Protein AF-A0A2H0LL49-F1 (afdb_monomer_lite)

Structure (mmCIF, N/CA/C/O backbone):
data_AF-A0A2H0LL49-F1
#
_entry.id   AF-A0A2H0LL49-F1
#
loop_
_atom_site.group_PDB
_atom_site.id
_atom_site.type_symbol
_atom_site.label_atom_id
_atom_site.label_alt_id
_atom_site.label_comp_id
_atom_site.label_asym_id
_atom_site.label_entity_id
_atom_site.label_seq_id
_atom_site.pdbx_PDB_ins_code
_atom_site.Cartn_x
_atom_site.Cartn_y
_atom_site.Cartn_z
_atom_site.occupancy
_atom_site.B_iso_or_equiv
_atom_site.auth_seq_id
_atom_site.auth_comp_id
_atom_site.auth_asym_id
_atom_site.auth_atom_id
_atom_site.pdbx_PDB_model_num
ATOM 1 N N . MET A 1 1 ? 29.652 -22.624 34.006 1.00 40.53 1 MET A N 1
ATOM 2 C CA . MET A 1 1 ? 29.040 -21.572 34.849 1.00 40.53 1 MET A CA 1
ATOM 3 C C . MET A 1 1 ? 27.527 -21.748 34.852 1.00 40.53 1 MET A C 1
ATOM 5 O O . MET A 1 1 ? 26.867 -21.403 33.886 1.00 40.53 1 MET A O 1
ATOM 9 N N . LYS A 1 2 ? 26.992 -22.384 35.900 1.00 31.08 2 LYS A N 1
ATOM 10 C CA . LYS A 1 2 ? 25.552 -22.536 36.159 1.00 31.08 2 LYS A CA 1
ATOM 11 C C . LYS A 1 2 ? 25.132 -21.433 37.134 1.00 31.08 2 LYS A C 1
ATOM 13 O O . LYS A 1 2 ? 25.689 -21.419 38.227 1.00 31.08 2 LYS A O 1
ATOM 18 N N . ARG A 1 3 ? 24.168 -20.579 36.762 1.00 26.39 3 ARG A N 1
ATOM 19 C CA . ARG A 1 3 ? 23.143 -19.926 37.620 1.00 26.39 3 ARG A CA 1
ATOM 20 C C . ARG A 1 3 ? 22.572 -18.683 36.922 1.00 26.39 3 ARG A C 1
ATOM 22 O O . ARG A 1 3 ? 23.227 -17.656 36.910 1.00 26.39 3 ARG A O 1
ATOM 29 N N . MET A 1 4 ? 21.352 -18.796 36.395 1.00 26.86 4 MET A N 1
ATOM 30 C CA . MET A 1 4 ? 20.212 -17.880 36.612 1.00 26.86 4 MET A CA 1
ATOM 31 C C . MET A 1 4 ? 19.121 -18.165 35.572 1.00 26.86 4 MET A C 1
ATOM 33 O O . MET A 1 4 ? 18.961 -17.459 34.589 1.00 26.86 4 MET A O 1
ATOM 37 N N . VAL A 1 5 ? 18.347 -19.223 35.815 1.00 33.06 5 VAL A N 1
ATOM 38 C CA . VAL A 1 5 ? 17.001 -19.392 35.254 1.00 33.06 5 VAL A CA 1
ATOM 39 C C . VAL A 1 5 ? 16.136 -19.897 36.403 1.00 33.06 5 VAL A C 1
ATOM 41 O O . VAL A 1 5 ? 16.272 -21.053 36.796 1.00 33.06 5 VAL A O 1
ATOM 44 N N . ARG A 1 6 ? 15.344 -18.999 37.005 1.00 27.27 6 ARG A N 1
ATOM 45 C CA . ARG A 1 6 ? 14.116 -19.249 37.794 1.00 27.27 6 ARG A CA 1
ATOM 46 C C . ARG A 1 6 ? 13.723 -17.976 38.552 1.00 27.27 6 ARG A C 1
ATOM 48 O O . ARG A 1 6 ? 14.385 -17.645 39.528 1.00 27.27 6 ARG A O 1
ATOM 55 N N . ALA A 1 7 ? 12.646 -17.318 38.109 1.00 25.30 7 ALA A N 1
ATOM 56 C CA . ALA A 1 7 ? 11.565 -16.761 38.944 1.00 25.30 7 ALA A CA 1
ATOM 57 C C . ALA A 1 7 ? 10.720 -15.730 38.162 1.00 25.30 7 ALA A C 1
ATOM 59 O O . ALA A 1 7 ? 10.854 -14.534 38.379 1.00 25.30 7 ALA A O 1
ATOM 60 N N . TYR A 1 8 ? 9.805 -16.190 37.304 1.00 26.44 8 TYR A N 1
ATOM 61 C CA . TYR A 1 8 ? 8.624 -15.411 36.897 1.00 26.44 8 TYR A CA 1
ATOM 62 C C . TYR A 1 8 ? 7.392 -16.320 36.921 1.00 26.44 8 TYR A C 1
ATOM 64 O O . TYR A 1 8 ? 6.763 -16.609 35.915 1.00 26.44 8 TYR A O 1
ATOM 72 N N . CYS A 1 9 ? 7.087 -16.841 38.105 1.00 27.08 9 CYS A N 1
ATOM 73 C CA . CYS A 1 9 ? 5.782 -17.409 38.410 1.00 27.08 9 CYS A CA 1
ATOM 74 C C . CYS A 1 9 ? 5.515 -17.123 39.893 1.00 27.08 9 CYS A C 1
ATOM 76 O O . CYS A 1 9 ? 6.353 -17.437 40.737 1.00 27.08 9 CYS A O 1
ATOM 78 N N . CYS A 1 10 ? 4.384 -16.479 40.185 1.00 28.52 10 CYS A N 1
ATOM 79 C CA . CYS A 1 10 ? 3.925 -16.046 41.511 1.00 28.52 10 CYS A CA 1
ATOM 80 C C . CYS A 1 10 ? 4.760 -14.962 42.226 1.00 28.52 10 CYS A C 1
ATOM 82 O O . CYS A 1 10 ? 5.532 -15.243 43.142 1.00 28.52 10 CYS A O 1
ATOM 84 N N . ARG A 1 11 ? 4.457 -13.686 41.947 1.00 25.48 11 ARG A N 1
ATOM 85 C CA . ARG A 1 11 ? 4.391 -12.667 43.008 1.00 25.48 11 ARG A CA 1
ATOM 86 C C . ARG A 1 11 ? 3.057 -11.940 42.937 1.00 25.48 11 ARG A C 1
ATOM 88 O O . ARG A 1 11 ? 2.583 -11.576 41.868 1.00 25.48 11 ARG A O 1
ATOM 95 N N . ARG A 1 12 ? 2.452 -11.839 44.116 1.00 26.86 12 ARG A N 1
ATOM 96 C CA . ARG A 1 12 ? 1.158 -11.234 44.407 1.00 26.86 12 ARG A CA 1
ATOM 97 C C . ARG A 1 12 ? 1.093 -9.813 43.855 1.00 26.86 12 ARG A C 1
ATOM 99 O O . ARG A 1 12 ? 2.053 -9.058 43.972 1.00 26.86 12 ARG A O 1
ATOM 106 N N . ALA A 1 13 ? -0.073 -9.483 43.315 1.00 32.91 13 ALA A N 1
ATOM 107 C CA . ALA A 1 13 ? -0.523 -8.119 43.137 1.00 32.91 13 ALA A CA 1
ATOM 108 C C . ALA A 1 13 ? -0.365 -7.349 44.457 1.00 32.91 13 ALA A C 1
ATOM 110 O O . ALA A 1 13 ? -0.926 -7.771 45.466 1.00 32.91 13 ALA A O 1
ATOM 111 N N . ASN A 1 14 ? 0.418 -6.271 44.438 1.00 28.19 14 ASN A N 1
ATOM 112 C CA . ASN A 1 14 ? 0.102 -5.042 45.154 1.00 28.19 14 ASN A CA 1
ATOM 113 C C . ASN A 1 14 ? 0.959 -3.874 44.640 1.00 28.19 14 ASN A C 1
ATOM 115 O O . ASN A 1 14 ? 2.177 -3.981 44.520 1.00 28.19 14 ASN A O 1
ATOM 119 N N . ASP A 1 15 ? 0.241 -2.783 44.375 1.00 32.50 15 ASP A N 1
ATOM 120 C CA . ASP A 1 15 ? 0.635 -1.378 44.503 1.00 32.50 15 ASP A CA 1
ATOM 121 C C . ASP A 1 15 ? 1.614 -0.773 43.480 1.00 32.50 15 ASP A C 1
ATOM 123 O O . ASP A 1 15 ? 2.789 -0.540 43.746 1.00 32.50 15 ASP A O 1
ATOM 127 N N . ALA A 1 16 ? 1.050 -0.387 42.326 1.00 30.92 16 ALA A N 1
ATOM 128 C CA . ALA A 1 16 ? 1.500 0.782 41.564 1.00 30.92 16 ALA A CA 1
ATOM 129 C C . ALA A 1 16 ? 0.664 2.015 41.992 1.00 30.92 16 ALA A C 1
ATOM 131 O O . ALA A 1 16 ? -0.553 1.877 42.176 1.00 30.92 16 ALA A O 1
ATOM 132 N N . PRO A 1 17 ? 1.266 3.205 42.173 1.00 33.31 17 PRO A N 1
ATOM 133 C CA . PRO A 1 17 ? 0.594 4.356 42.767 1.00 33.31 17 PRO A CA 1
ATOM 134 C C . PRO A 1 17 ? -0.327 5.041 41.745 1.00 33.31 17 PRO A C 1
ATOM 136 O O . PRO A 1 17 ? 0.113 5.404 40.660 1.00 33.31 17 PRO A O 1
ATOM 139 N N . GLY A 1 18 ? -1.604 5.232 42.106 1.00 31.66 18 GLY A N 1
ATOM 140 C CA . GLY A 1 18 ? -2.542 6.079 41.351 1.00 31.66 18 GLY A CA 1
ATOM 141 C C . GLY A 1 18 ? -3.754 5.391 40.711 1.00 31.66 18 GLY A C 1
ATOM 142 O O . GLY A 1 18 ? -4.192 5.817 39.648 1.00 31.66 18 GLY A O 1
ATOM 143 N N . ARG A 1 19 ? -4.343 4.349 41.317 1.00 34.62 19 ARG A N 1
ATOM 144 C CA . ARG A 1 19 ? -5.711 3.936 40.944 1.00 34.62 19 ARG A CA 1
ATOM 145 C C . ARG A 1 19 ? -6.724 4.771 41.722 1.00 34.62 19 ARG A C 1
ATOM 147 O O . ARG A 1 19 ? -7.085 4.411 42.840 1.00 34.62 19 ARG A O 1
ATOM 154 N N . GLU A 1 20 ? -7.205 5.861 41.127 1.00 37.84 20 GLU A N 1
ATOM 155 C CA . GLU A 1 20 ? -8.503 6.413 41.522 1.00 37.84 20 GLU A CA 1
ATOM 156 C C . GLU A 1 20 ? -9.540 5.288 41.396 1.00 37.84 20 GLU A C 1
ATOM 158 O O . GLU A 1 20 ? -9.687 4.636 40.359 1.00 37.84 20 GLU A O 1
ATOM 163 N N . ARG A 1 21 ? -10.171 4.959 42.521 1.00 39.88 21 ARG A N 1
ATOM 164 C CA . ARG A 1 21 ? -11.083 3.828 42.661 1.00 39.88 21 ARG A CA 1
ATOM 165 C C . ARG A 1 21 ? -12.394 4.207 41.965 1.00 39.88 21 ARG A C 1
ATOM 167 O O . ARG A 1 21 ? -13.235 4.862 42.568 1.00 39.88 21 ARG A O 1
ATOM 174 N N . TRP A 1 22 ? -12.547 3.837 40.694 1.00 49.34 22 TRP A N 1
ATOM 175 C CA . TRP A 1 22 ? -13.807 3.997 39.962 1.00 49.34 22 TRP A CA 1
ATOM 176 C C . TRP A 1 22 ? -14.950 3.339 40.750 1.00 49.34 22 TRP A C 1
ATOM 178 O O . TRP A 1 22 ? -14.847 2.171 41.133 1.00 49.34 22 TRP A O 1
ATOM 188 N N . SER A 1 23 ? -16.022 4.080 41.036 1.00 55.97 23 SER A N 1
ATOM 189 C CA . SER A 1 23 ? -17.236 3.515 41.633 1.00 55.97 23 SER A CA 1
ATOM 190 C C . SER A 1 23 ? -17.864 2.517 40.657 1.00 55.97 23 SER A C 1
ATOM 192 O O . SER A 1 23 ? -18.007 2.841 39.481 1.00 55.97 23 SER A O 1
ATOM 194 N N . MET A 1 24 ? -18.234 1.319 41.121 1.00 62.03 24 MET A N 1
ATOM 195 C CA . MET A 1 24 ? -18.925 0.329 40.282 1.00 62.03 24 MET A CA 1
ATOM 196 C C . MET A 1 24 ? -20.287 0.877 39.835 1.00 62.03 24 MET A C 1
ATOM 198 O O . MET A 1 24 ? -21.104 1.227 40.687 1.00 62.03 24 MET A O 1
ATOM 202 N N . VAL A 1 25 ? -20.522 0.939 38.520 1.00 76.50 25 VAL A N 1
ATOM 203 C CA . VAL A 1 25 ? -21.789 1.409 37.930 1.00 76.50 25 VAL A CA 1
ATOM 204 C C . VAL A 1 25 ? -22.644 0.230 37.454 1.00 76.50 25 VAL A C 1
ATOM 206 O O . VAL A 1 25 ? -23.862 0.251 37.625 1.00 76.50 25 VAL A O 1
ATOM 209 N N . MET A 1 26 ? -22.025 -0.823 36.909 1.00 82.88 26 MET A N 1
ATOM 210 C CA . MET A 1 26 ? -22.697 -2.046 36.462 1.00 82.88 26 MET A CA 1
ATOM 211 C C . MET A 1 26 ? -22.545 -3.206 37.455 1.00 82.88 26 MET A C 1
ATOM 213 O O . MET A 1 26 ? -21.564 -3.310 38.193 1.00 82.88 26 MET A O 1
ATOM 217 N N . SER A 1 27 ? -23.515 -4.128 37.457 1.00 83.06 27 SER A N 1
ATOM 218 C CA . SER A 1 27 ? -23.429 -5.354 38.253 1.00 83.06 27 SER A CA 1
ATOM 219 C C . SER A 1 27 ? -22.419 -6.340 37.663 1.00 83.06 27 SER A C 1
ATOM 221 O O . SER A 1 27 ? -22.385 -6.578 36.452 1.00 83.06 27 SER A O 1
ATOM 223 N N . ARG A 1 28 ? -21.627 -6.970 38.534 1.00 87.81 28 ARG A N 1
ATOM 224 C CA . ARG A 1 28 ? -20.680 -8.027 38.161 1.00 87.81 28 ARG A CA 1
ATOM 225 C C . ARG A 1 28 ? -21.403 -9.182 37.453 1.00 87.81 28 ARG A C 1
ATOM 227 O O . ARG A 1 28 ? -22.486 -9.574 37.876 1.00 87.81 28 ARG A O 1
ATOM 234 N N . GLY A 1 29 ? -20.800 -9.728 36.398 1.00 89.44 29 GLY A N 1
ATOM 235 C CA . GLY A 1 29 ? -21.386 -10.802 35.586 1.00 89.44 29 GLY A CA 1
ATOM 236 C C . GLY A 1 29 ? -22.414 -10.334 34.550 1.00 89.44 29 GLY A C 1
ATOM 237 O O . GLY A 1 29 ? -23.018 -11.160 33.874 1.00 89.44 29 GLY A O 1
ATOM 238 N N . THR A 1 30 ? -22.627 -9.022 34.386 1.00 96.06 30 THR A N 1
ATOM 239 C CA . THR A 1 30 ? -23.487 -8.521 33.304 1.00 96.06 30 THR A CA 1
ATOM 240 C C . THR A 1 30 ? -22.867 -8.862 31.951 1.00 96.06 30 THR A C 1
ATOM 242 O O . THR A 1 30 ? -21.737 -8.458 31.673 1.00 96.06 30 THR A O 1
ATOM 245 N N . ARG A 1 31 ? -23.613 -9.580 31.104 1.00 98.00 31 ARG A N 1
ATOM 246 C CA . ARG A 1 31 ? -23.216 -9.869 29.721 1.00 98.00 31 ARG A CA 1
ATOM 247 C C . ARG A 1 31 ? -23.425 -8.652 28.842 1.00 98.00 31 ARG A C 1
ATOM 249 O O . ARG A 1 31 ? -24.544 -8.140 28.746 1.00 98.00 31 ARG A O 1
ATOM 256 N N . VAL A 1 32 ? -22.365 -8.218 28.176 1.00 98.44 32 VAL A N 1
ATOM 257 C CA . VAL A 1 32 ? -22.384 -7.047 27.299 1.00 98.44 32 VAL A CA 1
ATOM 258 C C . VAL A 1 32 ? -21.801 -7.391 25.938 1.00 98.44 32 VAL A C 1
ATOM 260 O O . VAL A 1 32 ? -20.825 -8.129 25.853 1.00 98.44 32 VAL A O 1
ATOM 263 N N . LEU A 1 33 ? -22.390 -6.845 24.878 1.00 98.56 33 LEU A N 1
ATOM 264 C CA . LEU A 1 33 ? -21.863 -6.938 23.519 1.00 98.56 33 LEU A CA 1
ATOM 265 C C . LEU A 1 33 ? -21.397 -5.555 23.068 1.00 98.56 33 LEU A C 1
ATOM 267 O O . LEU A 1 33 ? -22.173 -4.602 23.086 1.00 98.56 33 LEU A O 1
ATOM 271 N N . VAL A 1 34 ? -20.141 -5.434 22.647 1.00 98.50 34 VAL A N 1
ATOM 272 C CA . VAL A 1 34 ? -19.570 -4.174 22.163 1.00 98.50 34 VAL A CA 1
ATOM 273 C C . VAL A 1 34 ? -19.221 -4.302 20.685 1.00 98.50 34 VAL A C 1
ATOM 275 O O . VAL A 1 34 ? -18.404 -5.132 20.293 1.00 98.50 34 VAL A O 1
ATOM 278 N N . THR A 1 35 ? -19.795 -3.434 19.857 1.00 97.50 35 THR A N 1
ATOM 279 C CA . THR A 1 35 ? -19.336 -3.244 18.469 1.00 97.50 35 THR A CA 1
ATOM 280 C C . THR A 1 35 ? -18.394 -2.044 18.415 1.00 97.50 35 THR A C 1
ATOM 282 O O . THR A 1 35 ? -18.536 -1.112 19.208 1.00 97.50 35 THR A O 1
ATOM 285 N N . GLY A 1 36 ? -17.424 -2.041 17.499 1.00 93.81 36 GLY A N 1
ATOM 286 C CA . GLY A 1 36 ? -16.438 -0.953 17.422 1.00 93.81 36 GLY A CA 1
ATOM 287 C C . GLY A 1 36 ? -15.424 -0.959 18.573 1.00 93.81 36 GLY A C 1
ATOM 288 O O . GLY A 1 36 ? -14.786 0.060 18.836 1.00 93.81 36 GLY A O 1
ATOM 289 N N . ALA A 1 37 ? -15.247 -2.104 19.244 1.00 94.69 37 ALA A N 1
ATOM 290 C CA . ALA A 1 37 ? -14.299 -2.290 20.346 1.00 94.69 37 ALA A CA 1
ATOM 291 C C . ALA A 1 37 ? -12.844 -1.955 19.958 1.00 94.69 37 ALA A C 1
ATOM 293 O O . ALA A 1 37 ? -12.092 -1.431 20.772 1.00 94.69 37 ALA A O 1
ATOM 294 N N . ALA A 1 38 ? -12.467 -2.179 18.696 1.00 89.12 38 ALA A N 1
ATOM 295 C CA . ALA A 1 38 ? -11.147 -1.840 18.157 1.00 89.12 38 ALA A CA 1
ATOM 296 C C . ALA A 1 38 ? -10.933 -0.329 17.886 1.00 89.12 38 ALA A C 1
ATOM 298 O O . ALA A 1 38 ? -9.839 0.092 17.497 1.00 89.12 38 ALA A O 1
ATOM 299 N N . GLY A 1 39 ? -11.961 0.508 18.068 1.00 90.50 39 GLY A N 1
ATOM 300 C CA . GLY A 1 39 ? -11.870 1.969 17.990 1.00 90.50 39 GLY A CA 1
ATOM 301 C C . GLY A 1 39 ? -11.429 2.613 19.309 1.00 90.50 39 GLY A C 1
ATOM 302 O O . GLY A 1 39 ? -11.363 1.957 20.342 1.00 90.50 39 GLY A O 1
ATOM 303 N N . MET A 1 40 ? -11.157 3.923 19.294 1.00 92.69 40 MET A N 1
ATOM 304 C CA . MET A 1 40 ? -10.721 4.677 20.484 1.00 92.69 40 MET A CA 1
ATOM 305 C C . MET A 1 40 ? -11.716 4.562 21.653 1.00 92.69 40 MET A C 1
ATOM 307 O O . MET A 1 40 ? -11.333 4.178 22.754 1.00 92.69 40 MET A O 1
ATOM 311 N N . VAL A 1 41 ? -12.997 4.868 21.419 1.00 96.56 41 VAL A N 1
ATOM 312 C CA . VAL A 1 41 ? -14.021 4.833 22.481 1.00 96.56 41 VAL A CA 1
ATOM 313 C C . VAL A 1 41 ? -14.244 3.398 22.969 1.00 96.56 41 VAL A C 1
ATOM 315 O O . VAL A 1 41 ? -14.278 3.150 24.171 1.00 96.56 41 VAL A O 1
ATOM 318 N N . GLY A 1 42 ? -14.313 2.438 22.041 1.00 96.44 42 GLY A N 1
ATOM 319 C CA . GLY A 1 42 ? -14.499 1.024 22.362 1.00 96.44 42 GLY A CA 1
ATOM 320 C C . GLY A 1 42 ? -13.361 0.435 23.195 1.00 96.44 42 GLY A C 1
ATOM 321 O O . GLY A 1 42 ? -13.625 -0.247 24.181 1.00 96.44 42 GLY A O 1
ATOM 322 N N . ALA A 1 43 ? -12.109 0.756 22.870 1.00 95.00 43 ALA A N 1
ATOM 323 C CA . ALA A 1 43 ? -10.941 0.242 23.580 1.00 95.00 43 ALA A CA 1
ATOM 324 C C . ALA A 1 43 ? -10.876 0.709 25.041 1.00 95.00 43 ALA A C 1
ATOM 326 O O . ALA A 1 43 ? -10.435 -0.047 25.913 1.00 95.00 43 ALA A O 1
ATOM 327 N N . ASN A 1 44 ? -11.327 1.937 25.311 1.00 97.56 44 ASN A N 1
ATOM 328 C CA . ASN A 1 44 ? -11.440 2.468 26.668 1.00 97.56 44 ASN A CA 1
ATOM 329 C C . ASN A 1 44 ? -12.648 1.861 27.402 1.00 97.56 44 ASN A C 1
ATOM 331 O O . ASN A 1 44 ? -12.504 1.390 28.532 1.00 97.56 44 ASN A O 1
ATOM 335 N N . LEU A 1 45 ? -13.813 1.780 26.745 1.00 98.19 45 LEU A N 1
ATOM 336 C CA . LEU A 1 45 ? -15.022 1.197 27.334 1.00 98.19 45 LEU A CA 1
ATOM 337 C C . LEU A 1 45 ? -14.820 -0.272 27.729 1.00 98.19 45 LEU A C 1
ATOM 339 O O . LEU A 1 45 ? -15.150 -0.655 28.847 1.00 98.19 45 LEU A O 1
ATOM 343 N N . VAL A 1 46 ? -14.254 -1.097 26.846 1.00 97.81 46 VAL A N 1
ATOM 344 C CA . VAL A 1 46 ? -14.045 -2.532 27.100 1.00 97.81 46 VAL A CA 1
ATOM 345 C C . VAL A 1 46 ? -13.143 -2.753 28.318 1.00 97.81 46 VAL A C 1
ATOM 347 O O . VAL A 1 46 ? -13.458 -3.581 29.172 1.00 97.81 46 VAL A O 1
ATOM 350 N N . ARG A 1 47 ? -12.064 -1.970 28.467 1.00 96.81 47 ARG A N 1
ATOM 351 C CA . ARG A 1 47 ? -11.199 -2.024 29.661 1.00 96.81 47 ARG A CA 1
ATOM 352 C C . ARG A 1 47 ? -11.963 -1.677 30.935 1.00 96.81 47 ARG A C 1
ATOM 354 O O . ARG A 1 47 ? -11.779 -2.350 31.950 1.00 96.81 47 ARG A O 1
ATOM 361 N N . ARG A 1 48 ? -12.834 -0.665 30.881 1.00 96.19 48 ARG A N 1
ATOM 362 C CA . ARG A 1 48 ? -13.676 -0.281 32.018 1.00 96.19 48 ARG A CA 1
ATOM 363 C C . ARG A 1 48 ? -14.707 -1.360 32.359 1.00 96.19 48 ARG A C 1
ATOM 365 O O . ARG A 1 48 ? -14.793 -1.737 33.521 1.00 96.19 48 ARG A O 1
ATOM 372 N N . LEU A 1 49 ? -15.411 -1.920 31.377 1.00 97.50 49 LEU A N 1
ATOM 373 C CA . LEU A 1 49 ? -16.381 -3.008 31.581 1.00 97.50 49 LEU A CA 1
ATOM 374 C C . LEU A 1 49 ? -15.731 -4.243 32.224 1.00 97.50 49 LEU A C 1
ATOM 376 O O . LEU A 1 49 ? -16.259 -4.812 33.180 1.00 97.50 49 LEU A O 1
ATOM 380 N N . LEU A 1 50 ? -14.539 -4.618 31.752 1.00 96.62 50 LEU A N 1
ATOM 381 C CA . LEU A 1 50 ? -13.740 -5.691 32.342 1.00 96.62 50 LEU A CA 1
ATOM 382 C C . LEU A 1 50 ? -13.297 -5.383 33.782 1.00 96.62 50 LEU A C 1
ATOM 384 O O . LEU A 1 50 ? -13.165 -6.304 34.589 1.00 96.62 50 LEU A O 1
ATOM 388 N N . ALA A 1 51 ? -13.034 -4.115 34.110 1.00 94.06 51 ALA A N 1
ATOM 389 C CA . ALA A 1 51 ? -12.696 -3.686 35.467 1.00 94.06 51 ALA A CA 1
ATOM 390 C C . ALA A 1 51 ? -13.912 -3.710 36.412 1.00 94.06 51 ALA A C 1
ATOM 392 O O . ALA A 1 51 ? -13.747 -4.010 37.593 1.00 94.06 51 ALA A O 1
ATOM 393 N N . GLU A 1 52 ? -15.123 -3.474 35.897 1.00 91.25 52 GLU A N 1
ATOM 394 C CA . GLU A 1 52 ? -16.389 -3.649 36.636 1.00 91.25 52 GLU A CA 1
ATOM 395 C C . GLU A 1 52 ? -16.806 -5.126 36.768 1.00 91.25 52 GLU A C 1
ATOM 397 O O . GLU A 1 52 ? -17.742 -5.462 37.492 1.00 91.25 52 GLU A O 1
ATOM 402 N N . GLY A 1 53 ? -16.074 -6.035 36.118 1.00 94.56 53 GLY A N 1
ATOM 403 C CA . GLY A 1 53 ? -16.319 -7.473 36.177 1.00 94.56 53 GLY A CA 1
ATOM 404 C C . GLY A 1 53 ? -17.506 -7.923 35.327 1.00 94.56 53 GLY A C 1
ATOM 405 O O . GLY A 1 53 ? -18.156 -8.907 35.681 1.00 94.56 53 GLY A O 1
ATOM 406 N N . CYS A 1 54 ? -17.802 -7.204 34.241 1.00 97.00 54 CYS A N 1
ATOM 407 C CA . CYS A 1 54 ? -18.751 -7.636 33.216 1.00 97.00 54 CYS A CA 1
ATOM 408 C C . CYS A 1 54 ? -18.183 -8.799 32.382 1.00 97.00 54 CYS A C 1
ATOM 410 O O . CYS A 1 54 ? -16.968 -8.932 32.222 1.00 97.00 54 CYS A O 1
ATOM 412 N N . GLU A 1 55 ? -19.074 -9.600 31.801 1.00 97.81 55 GLU A N 1
ATOM 413 C CA . GLU A 1 55 ? -18.745 -10.592 30.774 1.00 97.81 55 GLU A CA 1
ATOM 414 C C . GLU A 1 55 ? -18.801 -9.903 29.408 1.00 97.81 55 GLU A C 1
ATOM 416 O O . GLU A 1 55 ? -19.882 -9.611 28.890 1.00 97.81 55 GLU A O 1
ATOM 421 N N . VAL A 1 56 ? -17.633 -9.568 28.854 1.00 98.31 56 VAL A N 1
ATOM 422 C CA . VAL A 1 56 ? -17.536 -8.710 27.667 1.00 98.31 56 VAL A CA 1
ATOM 423 C C . VAL A 1 56 ? -17.369 -9.540 26.404 1.00 98.31 56 VAL A C 1
ATOM 425 O O . VAL A 1 56 ? -16.330 -10.166 26.200 1.00 98.31 56 VAL A O 1
ATOM 428 N N . ALA A 1 57 ? -18.371 -9.478 25.532 1.00 98.19 57 ALA A N 1
ATOM 429 C CA . ALA A 1 57 ? -18.276 -9.930 24.158 1.00 98.19 57 ALA A CA 1
ATOM 430 C C . ALA A 1 57 ? -18.005 -8.756 23.213 1.00 98.19 57 ALA A C 1
ATOM 432 O O . ALA A 1 57 ? -18.530 -7.654 23.401 1.00 98.19 57 ALA A O 1
ATOM 433 N N . VAL A 1 58 ? -17.202 -8.988 22.180 1.00 97.06 58 VAL A N 1
ATOM 434 C CA . VAL A 1 58 ? -16.912 -8.000 21.139 1.00 97.06 58 VAL A CA 1
ATOM 435 C C . VAL A 1 58 ? -17.251 -8.582 19.776 1.00 97.06 58 VAL A C 1
ATOM 437 O O . VAL A 1 58 ? -16.799 -9.672 19.450 1.00 97.06 58 VAL A O 1
ATOM 440 N N . LEU A 1 59 ? -18.042 -7.855 18.985 1.00 95.06 59 LEU A N 1
ATOM 441 C CA . LEU A 1 59 ? -18.285 -8.207 17.586 1.00 95.06 59 LEU A CA 1
ATOM 442 C C . LEU A 1 59 ? -17.230 -7.509 16.733 1.00 95.06 59 LEU A C 1
ATOM 444 O O . LEU A 1 59 ? -17.218 -6.271 16.639 1.00 95.06 59 LEU A O 1
ATOM 448 N N . LEU A 1 60 ? -16.324 -8.295 16.162 1.00 87.88 60 LEU A N 1
ATOM 449 C CA . LEU A 1 60 ? -15.236 -7.812 15.326 1.00 87.88 60 LEU A CA 1
ATOM 450 C C . LEU A 1 60 ? -15.432 -8.320 13.903 1.00 87.88 60 LEU A C 1
ATOM 452 O O . LEU A 1 60 ? -15.610 -9.508 13.663 1.00 87.88 60 LEU A O 1
ATOM 456 N N . ARG A 1 61 ? -15.365 -7.398 12.943 1.00 79.25 61 ARG A N 1
ATOM 457 C CA . ARG A 1 61 ? -15.307 -7.761 11.528 1.00 79.25 61 ARG A CA 1
ATOM 458 C C . ARG A 1 61 ? -14.076 -8.634 11.266 1.00 79.25 61 ARG A C 1
ATOM 460 O O . ARG A 1 61 ? -13.010 -8.318 11.815 1.00 79.25 61 ARG A O 1
ATOM 467 N N . PRO A 1 62 ? -14.177 -9.629 10.371 1.00 59.75 62 PRO A N 1
ATOM 468 C CA . PRO A 1 62 ? -13.008 -10.325 9.858 1.00 59.75 62 PRO A CA 1
ATOM 469 C C . PRO A 1 62 ? -11.953 -9.302 9.405 1.00 59.75 62 PRO A C 1
ATOM 471 O O . PRO A 1 62 ? -12.268 -8.329 8.711 1.00 59.75 62 PRO A O 1
ATOM 474 N N . HIS A 1 63 ? -10.707 -9.478 9.849 1.00 54.31 63 HIS A N 1
ATOM 475 C CA . HIS A 1 63 ? -9.570 -8.602 9.518 1.00 54.31 63 HIS A CA 1
ATOM 476 C C . HIS A 1 63 ? -9.631 -7.166 10.092 1.00 54.31 63 HIS A C 1
ATOM 478 O O . HIS A 1 63 ? -8.986 -6.251 9.570 1.00 54.31 63 HIS A O 1
ATOM 484 N N . GLY A 1 64 ? -10.406 -6.918 11.155 1.00 57.59 64 GLY A N 1
ATOM 485 C CA . GLY A 1 64 ? -10.305 -5.675 11.930 1.00 57.59 64 GLY A CA 1
ATOM 486 C C . GLY A 1 64 ? -8.980 -5.597 12.698 1.00 57.59 64 GLY A C 1
ATOM 487 O O . GLY A 1 64 ? -8.553 -6.589 13.264 1.00 57.59 64 GLY A O 1
ATOM 488 N N . ASN A 1 65 ? -8.329 -4.428 12.750 1.00 63.91 65 ASN A N 1
ATOM 489 C CA . ASN A 1 65 ? -7.056 -4.250 13.464 1.00 63.91 65 ASN A CA 1
ATOM 490 C C . ASN A 1 65 ? -7.260 -4.333 14.999 1.00 63.91 65 ASN A C 1
ATOM 492 O O . ASN A 1 65 ? -7.815 -3.389 15.576 1.00 63.91 65 ASN A O 1
ATOM 496 N N . PRO A 1 66 ? -6.787 -5.391 15.690 1.00 73.69 66 PRO A N 1
ATOM 497 C CA . PRO A 1 66 ? -7.053 -5.588 17.107 1.00 73.69 66 PRO A CA 1
ATOM 498 C C . PRO A 1 66 ? -5.980 -4.961 18.007 1.00 73.69 66 PRO A C 1
ATOM 500 O O . PRO A 1 66 ? -6.009 -5.215 19.207 1.00 73.69 66 PRO A O 1
ATOM 503 N N . VAL A 1 67 ? -5.049 -4.133 17.491 1.00 78.56 67 VAL A N 1
ATOM 504 C CA . VAL A 1 67 ? -3.936 -3.526 18.267 1.00 78.56 67 VAL A CA 1
ATOM 505 C C . VAL A 1 67 ? -4.407 -2.976 19.612 1.00 78.56 67 VAL A C 1
ATOM 507 O O . VAL A 1 67 ? -3.803 -3.247 20.645 1.00 78.56 67 VAL A O 1
ATOM 510 N N . ARG A 1 68 ? -5.539 -2.258 19.627 1.00 87.50 68 ARG A N 1
ATOM 511 C CA . ARG A 1 68 ? -6.085 -1.654 20.854 1.00 87.50 68 ARG A CA 1
ATOM 512 C C . ARG A 1 68 ? -6.584 -2.664 21.893 1.00 87.50 68 ARG A C 1
ATOM 514 O O . ARG A 1 68 ? -6.825 -2.276 23.036 1.00 87.50 68 ARG A O 1
ATOM 521 N N . LEU A 1 69 ? -6.791 -3.919 21.510 1.00 89.56 69 LEU A N 1
ATOM 522 C CA . LEU A 1 69 ? -7.400 -4.975 22.319 1.00 89.56 69 LEU A CA 1
ATOM 523 C C . LEU A 1 69 ? -6.421 -6.086 22.718 1.00 89.56 69 LEU A C 1
ATOM 525 O O . LEU A 1 69 ? -6.734 -6.809 23.655 1.00 89.56 69 LEU A O 1
ATOM 529 N N . ARG A 1 70 ? -5.246 -6.203 22.085 1.00 86.12 70 ARG A N 1
ATOM 530 C CA . ARG A 1 70 ? -4.311 -7.333 22.281 1.00 86.12 70 ARG A CA 1
ATOM 531 C C . ARG A 1 70 ? -4.013 -7.668 23.742 1.00 86.12 70 ARG A C 1
ATOM 533 O O . ARG A 1 70 ? -4.055 -8.821 24.146 1.00 86.12 70 ARG A O 1
ATOM 540 N N . GLU A 1 71 ? -3.762 -6.651 24.562 1.00 86.56 71 GLU A N 1
ATOM 541 C CA . GLU A 1 71 ? -3.414 -6.828 25.983 1.00 86.56 71 GLU A CA 1
ATOM 542 C C . GLU A 1 71 ? -4.551 -7.403 26.840 1.00 86.56 71 GLU A C 1
ATOM 544 O O . GLU A 1 71 ? -4.327 -7.854 27.963 1.00 86.56 71 GLU A O 1
ATOM 549 N N . ILE A 1 72 ? -5.786 -7.320 26.349 1.00 91.31 72 ILE A N 1
ATOM 550 C CA . ILE A 1 72 ? -6.994 -7.730 27.066 1.00 91.31 72 ILE A CA 1
ATOM 551 C C . ILE A 1 72 ? -7.784 -8.799 26.314 1.00 91.31 72 ILE A C 1
ATOM 553 O O . ILE A 1 72 ? -8.832 -9.211 26.798 1.00 91.31 72 ILE A O 1
ATOM 557 N N . GLU A 1 73 ? -7.295 -9.244 25.158 1.00 88.94 73 GLU A N 1
ATOM 558 C CA . GLU A 1 73 ? -7.986 -10.143 24.237 1.00 88.94 73 GLU A CA 1
ATOM 559 C C . GLU A 1 73 ? -8.383 -11.461 24.904 1.00 88.94 73 GLU A C 1
ATOM 561 O O . GLU A 1 73 ? -9.525 -11.895 24.803 1.00 88.94 73 GLU A O 1
ATOM 566 N N . ASN A 1 74 ? -7.483 -12.024 25.712 1.00 91.38 74 ASN A N 1
ATOM 567 C CA . ASN A 1 74 ? -7.707 -13.244 26.492 1.00 91.38 74 ASN A CA 1
ATOM 568 C C . ASN A 1 74 ? -8.823 -13.139 27.551 1.00 91.38 74 ASN A C 1
ATOM 570 O O . ASN A 1 74 ? -9.150 -14.129 28.203 1.00 91.38 74 ASN A O 1
ATOM 574 N N . ARG A 1 75 ? -9.374 -11.942 27.772 1.00 94.00 75 ARG A N 1
ATOM 575 C CA . ARG A 1 75 ? -10.485 -11.678 28.694 1.00 94.00 75 ARG A CA 1
ATOM 576 C C . ARG A 1 75 ? -11.784 -11.342 27.961 1.00 94.00 75 ARG A C 1
ATOM 578 O O . ARG A 1 75 ? -12.774 -11.046 28.628 1.00 94.00 75 ARG A O 1
ATOM 585 N N . LEU A 1 76 ? -11.778 -11.341 26.629 1.00 94.81 76 LEU A N 1
ATOM 586 C CA . LEU A 1 76 ? -12.930 -11.026 25.789 1.00 94.81 76 LEU A CA 1
ATOM 587 C C . LEU A 1 76 ? -13.507 -12.298 25.174 1.00 94.81 76 LEU A C 1
ATOM 589 O O . LEU A 1 76 ? -12.781 -13.217 24.810 1.00 94.81 76 LEU A O 1
ATOM 593 N N . HIS A 1 77 ? -14.823 -12.312 24.990 1.00 96.00 77 HIS A N 1
ATOM 594 C CA . HIS A 1 77 ? -15.474 -13.245 24.080 1.00 96.00 77 HIS A CA 1
ATOM 595 C C . HIS A 1 77 ? -15.531 -12.599 22.691 1.00 96.00 77 HIS A C 1
ATOM 597 O O . HIS A 1 77 ? -16.365 -11.732 22.434 1.00 96.00 77 HIS A O 1
ATOM 603 N N . ILE A 1 78 ? -14.614 -12.977 21.804 1.00 92.69 78 ILE A N 1
ATOM 604 C CA . ILE A 1 78 ? -14.601 -12.459 20.433 1.00 92.69 78 ILE A CA 1
ATOM 605 C C . ILE A 1 78 ? -15.637 -13.217 19.603 1.00 92.69 78 ILE A C 1
ATOM 607 O O . ILE A 1 78 ? -15.640 -14.445 19.576 1.00 92.69 78 ILE A O 1
ATOM 611 N N . VAL A 1 79 ? -16.516 -12.465 18.948 1.00 92.88 79 VAL A N 1
ATOM 612 C CA . VAL A 1 79 ? -17.451 -12.959 17.940 1.00 92.88 79 VAL A CA 1
ATOM 613 C C . VAL A 1 79 ? -17.018 -12.366 16.607 1.00 92.88 79 VAL A C 1
ATOM 615 O O . VAL A 1 79 ? -17.011 -11.142 16.450 1.00 92.88 79 VAL A O 1
ATOM 618 N N . ASP A 1 80 ? -16.644 -13.221 15.662 1.00 89.12 80 ASP A N 1
ATOM 619 C CA . ASP A 1 80 ? -16.336 -12.793 14.301 1.00 89.12 80 ASP A CA 1
ATOM 620 C C . ASP A 1 80 ? -17.633 -12.511 13.542 1.00 89.12 80 ASP A C 1
ATOM 622 O O . ASP A 1 80 ? -18.519 -13.362 13.456 1.00 89.12 80 ASP A O 1
ATOM 626 N N . GLY A 1 81 ? -17.752 -11.309 12.987 1.00 88.62 81 GLY A N 1
ATOM 627 C CA . GLY A 1 81 ? -18.936 -10.924 12.234 1.00 88.62 81 GLY A CA 1
ATOM 628 C C . GLY A 1 81 ? -18.934 -9.472 11.775 1.00 88.62 81 GLY A C 1
ATOM 629 O O . GLY A 1 81 ? -18.371 -8.580 12.414 1.00 88.62 81 GLY A O 1
ATOM 630 N N . ASP A 1 82 ? -19.575 -9.228 10.635 1.00 90.31 82 ASP A N 1
ATOM 631 C CA . ASP A 1 82 ? -19.791 -7.892 10.089 1.00 90.31 82 ASP A CA 1
ATOM 632 C C . ASP A 1 82 ? -21.185 -7.382 10.477 1.00 90.31 82 ASP A C 1
ATOM 634 O O . ASP A 1 82 ? -22.163 -8.124 10.432 1.00 90.31 82 ASP A O 1
ATOM 638 N N . ILE A 1 83 ? -21.291 -6.111 10.864 1.00 95.44 83 ILE A N 1
ATOM 639 C CA . ILE A 1 83 ? -22.582 -5.495 11.199 1.00 95.44 83 ILE A CA 1
ATOM 640 C C . ILE A 1 83 ? -23.414 -5.179 9.951 1.00 95.44 83 ILE A C 1
ATOM 642 O O . ILE A 1 83 ? -24.629 -5.019 10.039 1.00 95.44 83 ILE A O 1
ATOM 646 N N . THR A 1 84 ? -22.769 -5.085 8.787 1.00 94.12 84 THR A N 1
ATOM 647 C CA . THR A 1 84 ? -23.428 -4.904 7.488 1.00 94.12 84 THR A CA 1
ATOM 648 C C . THR A 1 84 ? -24.107 -6.184 6.998 1.00 94.12 84 THR A C 1
ATOM 650 O O . THR A 1 84 ? -24.886 -6.125 6.053 1.00 94.12 84 THR A O 1
ATOM 653 N N . ASP A 1 85 ? -23.888 -7.314 7.675 1.00 94.75 85 ASP A N 1
ATOM 654 C CA . ASP A 1 85 ? -24.614 -8.561 7.467 1.00 94.75 85 ASP A CA 1
ATOM 655 C C . ASP A 1 85 ? -25.606 -8.805 8.616 1.00 94.75 85 ASP A C 1
ATOM 657 O O . ASP A 1 85 ? -25.237 -8.949 9.785 1.00 94.75 85 ASP A O 1
ATOM 661 N N . ALA A 1 86 ? -26.893 -8.877 8.279 1.00 96.94 86 ALA A N 1
ATOM 662 C CA . ALA A 1 86 ? -27.949 -9.131 9.249 1.00 96.94 86 ALA A CA 1
ATOM 663 C C . ALA A 1 86 ? -27.824 -10.517 9.906 1.00 96.94 86 ALA A C 1
ATOM 665 O O . ALA A 1 86 ? -28.170 -10.663 11.080 1.00 96.94 86 ALA A O 1
ATOM 666 N N . ALA A 1 87 ? -27.341 -11.538 9.189 1.00 95.62 87 ALA A N 1
ATOM 667 C CA . ALA A 1 87 ? -27.209 -12.888 9.740 1.00 95.62 87 ALA A CA 1
ATOM 668 C C . ALA A 1 87 ? -26.144 -12.930 10.845 1.00 95.62 87 ALA A C 1
ATOM 670 O O . ALA A 1 87 ? -26.404 -13.448 11.931 1.00 95.62 87 ALA A O 1
ATOM 671 N N . SER A 1 88 ? -24.998 -12.296 10.601 1.00 95.06 88 SER A N 1
ATOM 672 C CA . SER A 1 88 ? -23.933 -12.066 11.582 1.00 95.06 88 SER A CA 1
ATOM 673 C C . SER A 1 88 ? -24.434 -11.372 12.861 1.00 95.06 88 SER A C 1
ATOM 675 O O . SER A 1 88 ? -24.179 -11.850 13.970 1.00 95.06 88 SER A O 1
ATOM 677 N N . VAL A 1 89 ? -25.220 -10.293 12.738 1.00 97.81 89 VAL A N 1
ATOM 678 C CA . VAL A 1 89 ? -25.793 -9.592 13.906 1.00 97.81 89 VAL A CA 1
ATOM 679 C C . VAL A 1 89 ? -26.737 -10.494 14.708 1.00 97.81 89 VAL A C 1
ATOM 681 O O . VAL A 1 89 ? -26.643 -10.537 15.937 1.00 97.81 89 VAL A O 1
ATOM 684 N N . ASN A 1 90 ? -27.623 -11.233 14.033 1.00 97.81 90 ASN A N 1
ATOM 685 C CA . ASN A 1 90 ? -28.535 -12.168 14.697 1.00 97.81 90 ASN A CA 1
ATOM 686 C C . ASN A 1 90 ? -27.767 -13.280 15.424 1.00 97.81 90 ASN A C 1
ATOM 688 O O . ASN A 1 90 ? -28.018 -13.524 16.602 1.00 97.81 90 ASN A O 1
ATOM 692 N N . ALA A 1 91 ? -26.771 -13.883 14.768 1.00 95.81 91 ALA A N 1
ATOM 693 C CA . ALA A 1 91 ? -25.933 -14.919 15.363 1.00 95.81 91 ALA A CA 1
ATOM 694 C C . ALA A 1 91 ? -25.207 -14.420 16.625 1.00 95.81 91 ALA A C 1
ATOM 696 O O . ALA A 1 91 ? -25.197 -15.109 17.646 1.00 95.81 91 ALA A O 1
ATOM 697 N N . ALA A 1 92 ? -24.666 -13.197 16.596 1.00 96.75 92 ALA A N 1
ATOM 698 C CA . ALA A 1 92 ? -24.008 -12.598 17.754 1.00 96.75 92 ALA A CA 1
ATOM 699 C C . ALA A 1 92 ? -24.973 -12.389 18.937 1.00 96.75 92 ALA A C 1
ATOM 701 O O . ALA A 1 92 ? -24.616 -12.651 20.089 1.00 96.75 92 ALA A O 1
ATOM 702 N N . LEU A 1 93 ? -26.205 -11.937 18.680 1.00 97.81 93 LEU A N 1
ATOM 703 C CA . LEU A 1 93 ? -27.214 -11.771 19.730 1.00 97.81 93 LEU A CA 1
ATOM 704 C C . LEU A 1 93 ? -27.684 -13.118 20.293 1.00 97.81 93 LEU A C 1
ATOM 706 O O . LEU A 1 93 ? -27.782 -13.252 21.514 1.00 97.81 93 LEU A O 1
ATOM 710 N N . ASP A 1 94 ? -27.894 -14.119 19.439 1.00 96.44 94 ASP A N 1
ATOM 711 C CA . ASP A 1 94 ? -28.303 -15.471 19.836 1.00 96.44 94 ASP A CA 1
ATOM 712 C C . ASP A 1 94 ? -27.232 -16.174 20.683 1.00 96.44 94 ASP A C 1
ATOM 714 O O . ASP A 1 94 ? -27.553 -16.827 21.683 1.00 96.44 94 ASP A O 1
ATOM 718 N N . GLN A 1 95 ? -25.959 -16.009 20.309 1.00 95.88 95 GLN A N 1
ATOM 719 C CA . GLN A 1 95 ? -24.809 -16.586 21.005 1.00 95.88 95 GLN A CA 1
ATOM 720 C C . GLN A 1 95 ? -24.584 -15.939 22.376 1.00 95.88 95 GLN A C 1
ATOM 722 O O . GLN A 1 95 ? -24.354 -16.638 23.363 1.00 95.88 95 GLN A O 1
ATOM 727 N N . ILE A 1 96 ? -24.632 -14.606 22.453 1.00 97.25 96 ILE A N 1
ATOM 728 C CA . ILE A 1 96 ? -24.226 -13.866 23.657 1.00 97.25 96 ILE A CA 1
ATOM 729 C C . ILE A 1 96 ? -25.398 -13.611 24.608 1.00 97.25 96 ILE A C 1
ATOM 731 O O . ILE A 1 96 ? -25.215 -13.600 25.830 1.00 97.25 96 ILE A O 1
ATOM 735 N N . LYS A 1 97 ? -26.602 -13.382 24.069 1.00 96.56 97 LYS A N 1
ATOM 736 C CA . LYS A 1 97 ? -27.795 -12.934 24.809 1.00 96.56 97 LYS A CA 1
ATOM 737 C C . LYS A 1 97 ? -27.452 -11.803 25.793 1.00 96.56 97 LYS A C 1
ATOM 739 O O . LYS A 1 97 ? -27.563 -11.992 27.017 1.00 96.56 97 LYS A O 1
ATOM 744 N N . PRO A 1 98 ? -26.942 -10.663 25.281 1.00 97.75 98 PRO A N 1
ATOM 745 C CA . PRO A 1 98 ? -26.418 -9.590 26.114 1.00 97.75 98 PRO A CA 1
ATOM 746 C C . PRO A 1 98 ? -27.546 -8.836 26.826 1.00 97.75 98 PRO A C 1
ATOM 748 O O . PRO A 1 98 ? -28.606 -8.585 26.254 1.00 97.75 98 PRO A O 1
ATOM 751 N N . ALA A 1 99 ? -27.292 -8.404 28.061 1.00 97.81 99 ALA A N 1
ATOM 752 C CA . ALA A 1 99 ? -28.163 -7.459 28.759 1.00 97.81 99 ALA A CA 1
ATOM 753 C C . ALA A 1 99 ? -28.002 -6.035 28.200 1.00 97.81 99 ALA A C 1
ATOM 755 O O . ALA A 1 99 ? -28.954 -5.258 28.189 1.00 97.81 99 ALA A O 1
ATOM 756 N N . VAL A 1 100 ? -26.803 -5.700 27.706 1.00 98.44 100 VAL A N 1
ATOM 757 C CA . VAL A 1 100 ? -26.499 -4.400 27.097 1.00 98.44 100 VAL A CA 1
ATOM 758 C C . VAL A 1 100 ? -25.703 -4.588 25.810 1.00 98.44 100 VAL A C 1
ATOM 760 O O . VAL A 1 100 ? -24.701 -5.302 25.789 1.00 98.44 100 VAL A O 1
ATOM 763 N N . VAL A 1 101 ? -26.110 -3.901 24.749 1.00 98.75 101 VAL A N 1
ATOM 764 C CA . VAL A 1 101 ? -25.334 -3.737 23.521 1.00 98.75 101 VAL A CA 1
ATOM 765 C C . VAL A 1 101 ? -24.816 -2.304 23.465 1.00 98.75 101 VAL A C 1
ATOM 767 O O . VAL A 1 101 ? -25.599 -1.357 23.430 1.00 98.75 101 VAL A O 1
ATOM 770 N N . PHE A 1 102 ? -23.497 -2.141 23.417 1.00 98.81 102 PHE A N 1
ATOM 771 C CA . PHE A 1 102 ? -22.845 -0.871 23.117 1.00 98.81 102 PHE A CA 1
ATOM 772 C C . PHE A 1 102 ? -22.503 -0.820 21.627 1.00 98.81 102 PHE A C 1
ATOM 774 O O . PHE A 1 102 ? -21.552 -1.454 21.153 1.00 98.81 102 PHE A O 1
ATOM 781 N N . HIS A 1 103 ? -23.290 -0.063 20.867 1.00 98.38 103 HIS A N 1
ATOM 782 C CA . HIS A 1 103 ? -23.097 0.102 19.436 1.00 98.38 103 HIS A CA 1
ATOM 783 C C . HIS A 1 103 ? -22.202 1.308 19.130 1.00 98.38 103 HIS A C 1
ATOM 785 O O . HIS A 1 103 ? -22.679 2.437 19.004 1.00 98.38 103 HIS A O 1
ATOM 791 N N . LEU A 1 104 ? -20.887 1.059 19.053 1.00 97.25 104 LEU A N 1
ATOM 792 C CA . LEU A 1 104 ? -19.856 2.075 18.798 1.00 97.25 104 LEU A CA 1
ATOM 793 C C . LEU A 1 104 ? -19.208 1.944 17.414 1.00 97.25 104 LEU A C 1
ATOM 795 O O . LEU A 1 104 ? -18.365 2.768 17.053 1.00 97.25 104 LEU A O 1
ATOM 799 N N . ALA A 1 105 ? -19.552 0.901 16.655 1.00 93.56 105 ALA A N 1
ATOM 800 C CA . ALA A 1 105 ? -19.037 0.703 15.309 1.00 93.56 105 ALA A CA 1
ATOM 801 C C . ALA A 1 105 ? -19.479 1.846 14.389 1.00 93.56 105 ALA A C 1
ATOM 803 O O . ALA A 1 105 ? -20.645 2.241 14.369 1.00 93.56 105 ALA A O 1
ATOM 804 N N . ALA A 1 106 ? -18.524 2.387 13.637 1.00 91.06 106 ALA A N 1
ATOM 805 C CA . ALA A 1 106 ? -18.794 3.384 12.621 1.00 91.06 106 ALA A CA 1
ATOM 806 C C . ALA A 1 106 ? -17.684 3.413 11.566 1.00 91.06 106 ALA A C 1
ATOM 808 O O . ALA A 1 106 ? -16.501 3.293 11.895 1.00 91.06 106 ALA A O 1
ATOM 809 N N . ALA A 1 107 ? -18.056 3.663 10.315 1.00 84.50 107 ALA A N 1
ATOM 810 C CA . ALA A 1 107 ? -17.152 4.190 9.304 1.00 84.50 107 ALA A CA 1
ATOM 811 C C . ALA A 1 107 ? -17.013 5.702 9.538 1.00 84.50 107 ALA A C 1
ATOM 813 O O . ALA A 1 107 ? -18.003 6.436 9.474 1.00 84.50 107 ALA A O 1
ATOM 814 N N . ILE A 1 108 ? -15.800 6.163 9.856 1.00 73.56 108 ILE A N 1
ATOM 815 C CA . ILE A 1 108 ? -15.523 7.525 10.348 1.00 73.56 108 ILE A CA 1
ATOM 816 C C . ILE A 1 108 ? -15.026 8.427 9.207 1.00 73.56 108 ILE A C 1
ATOM 818 O O . ILE A 1 108 ? -14.191 8.011 8.407 1.00 73.56 108 ILE A O 1
ATOM 822 N N . TRP A 1 109 ? -15.522 9.667 9.138 1.00 51.28 109 TRP A N 1
ATOM 823 C CA . TRP A 1 109 ? -15.073 10.702 8.190 1.00 51.28 109 TRP A CA 1
ATOM 824 C C . TRP A 1 109 ? -13.778 11.380 8.630 1.00 51.28 109 TRP A C 1
ATOM 826 O O . TRP A 1 109 ? -13.512 11.517 9.823 1.00 51.28 109 TRP A O 1
ATOM 836 N N . GLY A 1 110 ? -12.971 11.833 7.669 1.00 49.47 110 GLY A N 1
ATOM 837 C CA . GLY A 1 110 ? -11.734 12.572 7.946 1.00 49.47 110 GLY A CA 1
ATOM 838 C C . GLY A 1 110 ? -10.567 11.721 8.466 1.00 49.47 110 GLY A C 1
ATOM 839 O O . GLY A 1 110 ? -9.509 12.265 8.770 1.00 49.47 110 GLY A O 1
ATOM 840 N N . ARG A 1 111 ? -10.719 10.391 8.544 1.00 47.53 111 ARG A N 1
ATOM 841 C CA . ARG A 1 111 ? -9.575 9.465 8.559 1.00 47.53 111 ARG A CA 1
ATOM 842 C C . ARG A 1 111 ? -9.130 9.294 7.111 1.00 47.53 111 ARG A C 1
ATOM 844 O O . ARG A 1 111 ? -9.991 9.180 6.256 1.00 47.53 111 ARG A O 1
ATOM 851 N N . ALA A 1 112 ? -7.833 9.327 6.827 1.00 36.19 112 ALA A N 1
ATOM 852 C CA . ALA A 1 112 ? -7.322 9.076 5.485 1.00 36.19 112 ALA A CA 1
ATOM 853 C C . ALA A 1 112 ? -6.870 7.599 5.373 1.00 36.19 112 ALA A C 1
ATOM 855 O O . ALA A 1 112 ? -6.085 7.173 6.222 1.00 36.19 112 ALA A O 1
ATOM 856 N N . PRO A 1 113 ? -7.309 6.844 4.344 1.00 40.34 113 PRO A N 1
ATOM 857 C CA . PRO A 1 113 ? -8.287 7.270 3.345 1.00 40.34 113 PRO A CA 1
ATOM 858 C C . PRO A 1 113 ? -9.687 7.371 3.966 1.00 40.34 113 PRO A C 1
ATOM 860 O O . PRO A 1 113 ? -10.039 6.595 4.857 1.00 40.34 113 PRO A O 1
ATOM 863 N N . ALA A 1 114 ? -10.461 8.366 3.520 1.00 51.47 114 ALA A N 1
ATOM 864 C CA . ALA A 1 114 ? -11.856 8.474 3.929 1.00 51.47 114 ALA A CA 1
ATOM 865 C C . ALA A 1 114 ? -12.587 7.245 3.393 1.00 51.47 114 ALA A C 1
ATOM 867 O O . ALA A 1 114 ? -12.324 6.819 2.266 1.00 51.47 114 ALA A O 1
ATOM 868 N N . ALA A 1 115 ? -13.473 6.660 4.197 1.00 58.22 115 ALA A N 1
ATOM 869 C CA . ALA A 1 115 ? -14.299 5.570 3.705 1.00 58.22 115 ALA A CA 1
ATOM 870 C C . ALA A 1 115 ? -15.088 6.052 2.477 1.00 58.22 115 ALA A C 1
ATOM 872 O O . ALA A 1 115 ? -15.473 7.224 2.397 1.00 58.22 115 ALA A O 1
ATOM 873 N N . ALA A 1 116 ? -15.321 5.156 1.516 1.00 70.69 116 ALA A N 1
ATOM 874 C CA . ALA A 1 116 ? -16.166 5.486 0.379 1.00 70.69 116 ALA A CA 1
ATOM 875 C C . ALA A 1 116 ? -17.537 5.977 0.893 1.00 70.69 116 ALA A C 1
ATOM 877 O O . ALA A 1 116 ? -18.028 5.455 1.901 1.00 70.69 116 ALA A O 1
ATOM 878 N N . PRO A 1 117 ? -18.186 6.954 0.231 1.00 76.81 117 PRO A N 1
ATOM 879 C CA . PRO A 1 117 ? -19.481 7.473 0.671 1.00 76.81 117 PRO A CA 1
ATOM 880 C C . PRO A 1 117 ? -20.522 6.381 0.976 1.00 76.81 117 PRO A C 1
ATOM 882 O O . PRO A 1 117 ? -21.226 6.478 1.979 1.00 76.81 117 PRO A O 1
ATOM 885 N N . ALA A 1 118 ? -20.560 5.313 0.170 1.00 81.12 118 ALA A N 1
ATOM 886 C CA . ALA A 1 118 ? -21.440 4.159 0.374 1.00 81.12 118 ALA A CA 1
ATOM 887 C C . ALA A 1 118 ? -21.170 3.429 1.700 1.00 81.12 118 ALA A C 1
ATOM 889 O O . ALA A 1 118 ? -22.103 3.156 2.453 1.00 81.12 118 ALA A O 1
ATOM 890 N N . THR A 1 119 ? -19.899 3.225 2.055 1.00 82.94 119 THR A N 1
ATOM 891 C CA . THR A 1 119 ? -19.492 2.546 3.293 1.00 82.94 119 THR A CA 1
ATOM 892 C C . THR A 1 119 ? -20.007 3.263 4.543 1.00 82.94 119 THR A C 1
ATOM 894 O O . THR A 1 119 ? -20.319 2.617 5.541 1.00 82.94 119 THR A O 1
ATOM 897 N N . HIS A 1 120 ? -20.141 4.595 4.519 1.00 88.12 120 HIS A N 1
ATOM 898 C CA . HIS A 1 120 ? -20.757 5.319 5.634 1.00 88.12 120 HIS A CA 1
ATOM 899 C C . HIS A 1 120 ? -22.220 4.924 5.836 1.00 88.12 120 HIS A C 1
ATOM 901 O O . HIS A 1 120 ? -22.634 4.716 6.973 1.00 88.12 120 HIS A O 1
ATOM 907 N N . VAL A 1 121 ? -22.988 4.797 4.756 1.00 92.62 121 VAL A N 1
ATOM 908 C CA . VAL A 1 121 ? -24.400 4.401 4.817 1.00 92.62 121 VAL A CA 1
ATOM 909 C C . VAL A 1 121 ? -24.526 2.930 5.212 1.00 92.62 121 VAL A C 1
ATOM 911 O O . VAL A 1 121 ? -25.288 2.608 6.121 1.00 92.62 121 VAL A O 1
ATOM 914 N N . GLU A 1 122 ? -23.737 2.049 4.600 1.00 92.56 122 GLU A N 1
ATOM 915 C CA . GLU A 1 122 ? -23.723 0.613 4.904 1.00 92.56 122 GLU A CA 1
ATOM 916 C C . GLU A 1 122 ? -23.408 0.354 6.382 1.00 92.56 122 GLU A C 1
ATOM 918 O O . GLU A 1 122 ? -24.154 -0.324 7.082 1.00 92.56 122 GLU A O 1
ATOM 923 N N . VAL A 1 123 ? -22.330 0.941 6.899 1.00 92.62 123 VAL A N 1
ATOM 924 C CA . VAL A 1 123 ? -21.877 0.666 8.266 1.00 92.62 123 VAL A CA 1
ATOM 925 C C . VAL A 1 123 ? -22.717 1.424 9.292 1.00 92.62 123 VAL A C 1
ATOM 927 O O . VAL A 1 123 ? -23.199 0.828 10.253 1.00 92.62 123 VAL A O 1
ATOM 930 N N . ASN A 1 124 ? -22.889 2.738 9.119 1.00 96.75 124 ASN A N 1
ATOM 931 C CA . ASN A 1 124 ? -23.478 3.578 10.165 1.00 96.75 124 ASN A CA 1
ATOM 932 C C . ASN A 1 124 ? -25.004 3.564 10.147 1.00 96.75 124 ASN A C 1
ATOM 934 O O . ASN A 1 124 ? -25.596 3.843 11.180 1.00 96.75 124 ASN A O 1
ATOM 938 N N . THR A 1 125 ? -25.639 3.321 8.996 1.00 97.38 125 THR A N 1
ATOM 939 C CA . THR A 1 125 ? -27.103 3.342 8.869 1.00 97.38 125 THR A CA 1
ATOM 940 C C . THR A 1 125 ? -27.655 1.927 8.765 1.00 97.38 125 THR A C 1
ATOM 942 O O . THR A 1 125 ? -28.425 1.522 9.634 1.00 97.38 125 THR A O 1
ATOM 945 N N . LEU A 1 126 ? -27.245 1.159 7.751 1.00 97.62 126 LEU A N 1
ATOM 946 C CA . LEU A 1 126 ? -27.740 -0.206 7.544 1.00 97.62 126 LEU A CA 1
ATOM 947 C C . LEU A 1 126 ? -27.285 -1.146 8.673 1.00 97.62 126 LEU A C 1
ATOM 949 O O . LEU A 1 126 ? -28.109 -1.863 9.234 1.00 97.62 126 LEU A O 1
ATOM 953 N N . GLY A 1 127 ? -26.022 -1.074 9.097 1.00 97.56 127 GLY A N 1
ATOM 954 C CA . GLY A 1 127 ? -25.531 -1.871 10.223 1.00 97.56 127 GLY A CA 1
ATOM 955 C C . GLY A 1 127 ? -26.247 -1.570 11.545 1.00 97.56 127 GLY A C 1
ATOM 956 O O . GLY A 1 127 ? -26.554 -2.482 12.312 1.00 97.56 127 GLY A O 1
ATOM 957 N N . THR A 1 128 ? -26.602 -0.305 11.799 1.00 98.25 128 THR A N 1
ATOM 958 C CA . THR A 1 128 ? -27.444 0.054 12.953 1.00 98.25 128 THR A CA 1
ATOM 959 C C . THR A 1 128 ? -28.869 -0.478 12.799 1.00 98.25 128 THR A C 1
ATOM 961 O O . THR A 1 128 ? -29.429 -0.993 13.767 1.00 98.25 128 THR A O 1
ATOM 964 N N . LEU A 1 129 ? -29.452 -0.405 11.598 1.00 98.38 129 LEU A N 1
ATOM 965 C CA . LEU A 1 129 ? -30.779 -0.953 11.312 1.00 98.38 129 LEU A CA 1
ATOM 966 C C . LEU A 1 129 ? -30.850 -2.460 11.596 1.00 98.38 129 LEU A C 1
ATOM 968 O O . LEU A 1 129 ? -31.818 -2.906 12.205 1.00 98.38 129 LEU A O 1
ATOM 972 N N . HIS A 1 130 ? -29.819 -3.229 11.235 1.00 98.56 130 HIS A N 1
ATOM 973 C CA . HIS A 1 130 ? -29.760 -4.664 11.534 1.00 98.56 130 HIS A CA 1
ATOM 974 C C . HIS A 1 130 ? -29.847 -4.958 13.035 1.00 98.56 130 HIS A C 1
ATOM 976 O O . HIS A 1 130 ? -30.599 -5.844 13.439 1.00 98.56 130 HIS A O 1
ATOM 982 N N . PHE A 1 131 ? -29.150 -4.185 13.876 1.00 98.25 131 PHE A N 1
ATOM 983 C CA . PHE A 1 131 ? -29.296 -4.304 15.329 1.00 98.25 131 PHE A CA 1
ATOM 984 C C . PHE A 1 131 ? -30.701 -3.931 15.800 1.00 98.25 131 PHE A C 1
ATOM 986 O O . PHE A 1 131 ? -31.282 -4.660 16.598 1.00 98.25 131 PHE A O 1
ATOM 993 N N . LEU A 1 132 ? -31.253 -2.813 15.321 1.00 97.88 132 LEU A N 1
ATOM 994 C CA . LEU A 1 132 ? -32.589 -2.362 15.719 1.00 97.88 132 LEU A CA 1
ATOM 995 C C . LEU A 1 132 ? -33.679 -3.381 15.353 1.00 97.88 132 LEU A C 1
ATOM 997 O O . LEU A 1 132 ? -34.591 -3.596 16.151 1.00 97.88 132 LEU A O 1
ATOM 1001 N N . GLU A 1 133 ? -33.573 -4.026 14.189 1.00 97.88 133 GLU A N 1
ATOM 1002 C CA . GLU A 1 133 ? -34.470 -5.111 13.784 1.00 97.88 133 GLU A CA 1
ATOM 1003 C C . GLU A 1 133 ? -34.288 -6.359 14.650 1.00 97.88 133 GLU A C 1
ATOM 1005 O O . GLU A 1 133 ? -35.261 -6.857 15.221 1.00 97.88 133 GLU A O 1
ATOM 1010 N N . ALA A 1 134 ? -33.052 -6.837 14.814 1.00 97.38 134 ALA A N 1
ATOM 1011 C CA . ALA A 1 134 ? -32.777 -8.051 15.579 1.00 97.38 134 ALA A CA 1
ATOM 1012 C C . ALA A 1 134 ? -33.194 -7.920 17.057 1.00 97.38 134 ALA A C 1
ATOM 1014 O O . ALA A 1 134 ? -33.762 -8.841 17.648 1.00 97.38 134 ALA A O 1
ATOM 1015 N N . LEU A 1 135 ? -32.999 -6.742 17.657 1.00 97.00 135 LEU A N 1
ATOM 1016 C CA . LEU A 1 135 ? -33.332 -6.476 19.060 1.00 97.00 135 LEU A CA 1
ATOM 1017 C C . LEU A 1 135 ? -34.833 -6.486 19.369 1.00 97.00 135 LEU A C 1
ATOM 1019 O O . LEU A 1 135 ? -35.209 -6.515 20.540 1.00 97.00 135 LEU A O 1
ATOM 1023 N N . ARG A 1 136 ? -35.711 -6.542 18.361 1.00 95.44 136 ARG A N 1
ATOM 1024 C CA . ARG A 1 136 ? -37.154 -6.747 18.577 1.00 95.44 136 ARG A CA 1
ATOM 1025 C C . ARG A 1 136 ? -37.455 -8.088 19.249 1.00 95.44 136 ARG A C 1
ATOM 1027 O O . ARG A 1 136 ? -38.431 -8.185 19.989 1.00 95.44 136 ARG A O 1
ATOM 1034 N N . ALA A 1 137 ? -36.614 -9.099 19.027 1.00 94.50 137 ALA A N 1
ATOM 1035 C CA . ALA A 1 137 ? -36.702 -10.392 19.708 1.00 94.50 137 ALA A CA 1
ATOM 1036 C C . ALA A 1 137 ? -36.127 -10.362 21.141 1.00 94.50 137 ALA A C 1
ATOM 1038 O O . ALA A 1 137 ? -36.318 -11.306 21.906 1.00 94.50 137 ALA A O 1
ATOM 1039 N N . TYR A 1 138 ? -35.463 -9.266 21.525 1.00 94.25 138 TYR A N 1
ATOM 1040 C CA . TYR A 1 138 ? -34.714 -9.110 22.773 1.00 94.25 138 TYR A CA 1
ATOM 1041 C C . TYR A 1 138 ? -35.178 -7.877 23.571 1.00 94.25 138 TYR A C 1
ATOM 1043 O O . TYR A 1 138 ? -34.388 -6.969 23.835 1.00 94.25 138 TYR A O 1
ATOM 1051 N N . PRO A 1 139 ? -36.447 -7.822 24.020 1.00 87.44 139 PRO A N 1
ATOM 1052 C CA . PRO A 1 139 ? -37.030 -6.617 24.620 1.00 87.44 139 PRO A CA 1
ATOM 1053 C C . PRO A 1 139 ? -36.371 -6.180 25.939 1.00 87.44 139 PRO A C 1
ATOM 1055 O O . PRO A 1 139 ? -36.569 -5.053 26.369 1.00 87.44 139 PRO A O 1
ATOM 1058 N N . GLN A 1 140 ? -35.594 -7.051 26.589 1.00 89.00 140 GLN A N 1
ATOM 1059 C CA . GLN A 1 140 ? -34.877 -6.737 27.832 1.00 89.00 140 GLN A CA 1
ATOM 1060 C C . GLN A 1 140 ? -33.468 -6.175 27.591 1.00 89.00 140 GLN A C 1
ATOM 1062 O O . GLN A 1 140 ? -32.826 -5.702 28.528 1.00 89.00 140 GLN A O 1
ATOM 1067 N N . THR A 1 141 ? -32.961 -6.240 26.358 1.00 96.25 141 THR A N 1
ATOM 1068 C CA . THR A 1 141 ? -31.606 -5.797 26.031 1.00 96.25 141 THR A CA 1
ATOM 1069 C C . THR A 1 141 ? -31.581 -4.285 25.834 1.00 96.25 141 THR A C 1
ATOM 1071 O O . THR A 1 141 ? -32.268 -3.729 24.975 1.00 96.25 141 THR A O 1
ATOM 1074 N N . ARG A 1 142 ? -30.741 -3.601 26.613 1.00 97.12 142 ARG A N 1
ATOM 1075 C CA . ARG A 1 142 ? -30.485 -2.165 26.474 1.00 97.12 142 ARG A CA 1
ATOM 1076 C C . ARG A 1 142 ? -29.557 -1.908 25.287 1.00 97.12 142 ARG A C 1
ATOM 1078 O O . ARG A 1 142 ? -28.482 -2.494 25.217 1.00 97.12 142 ARG A O 1
ATOM 1085 N N . PHE A 1 143 ? -29.926 -0.996 24.394 1.00 98.44 143 PHE A N 1
ATOM 1086 C CA . PHE A 1 143 ? -29.103 -0.597 23.248 1.00 98.44 143 PHE A CA 1
ATOM 1087 C C . PHE A 1 143 ? -28.547 0.815 23.444 1.00 98.44 143 PHE A C 1
ATOM 1089 O O . PHE A 1 143 ? -29.293 1.789 23.430 1.00 98.44 143 PHE A O 1
ATOM 1096 N N . VAL A 1 144 ? -27.237 0.938 23.641 1.00 98.62 144 VAL A N 1
ATOM 1097 C CA . VAL A 1 144 ? -26.547 2.225 23.797 1.00 98.62 144 VAL A CA 1
ATOM 1098 C C . VAL A 1 144 ? -25.816 2.547 22.501 1.00 98.62 144 VAL A C 1
ATOM 1100 O O . VAL A 1 144 ? -24.871 1.855 22.130 1.00 98.62 144 VAL A O 1
ATOM 1103 N N . PHE A 1 145 ? -26.243 3.601 21.814 1.00 98.62 145 PHE A N 1
ATOM 1104 C CA . PHE A 1 145 ? -25.699 4.026 20.526 1.00 98.62 145 PHE A CA 1
ATOM 1105 C C . PHE A 1 145 ? -24.861 5.298 20.661 1.00 98.62 145 PHE A C 1
ATOM 1107 O O . PHE A 1 145 ? -25.273 6.24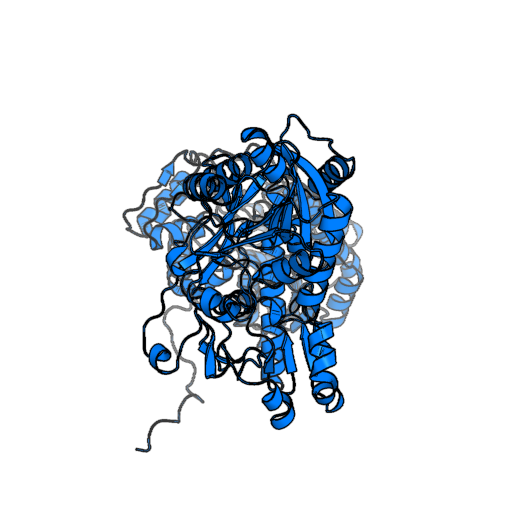2 21.338 1.00 98.62 145 PHE A O 1
ATOM 1114 N N . THR A 1 146 ? -23.716 5.370 19.976 1.00 97.81 146 THR A N 1
ATOM 1115 C CA . THR A 1 146 ? -22.962 6.628 19.860 1.00 97.81 146 THR A CA 1
ATOM 1116 C C . THR A 1 146 ? -23.343 7.411 18.609 1.00 97.81 146 THR A C 1
ATOM 1118 O O . THR A 1 146 ? -23.005 7.058 17.471 1.00 97.81 146 THR A O 1
ATOM 1121 N N . GLY A 1 147 ? -24.017 8.533 18.841 1.00 96.62 147 GLY A N 1
ATOM 1122 C CA . GLY A 1 147 ? -24.240 9.573 17.847 1.00 96.62 147 GLY A CA 1
ATOM 1123 C C . GLY A 1 147 ? -23.011 10.470 17.677 1.00 96.62 147 GLY A C 1
ATOM 1124 O O . GLY A 1 147 ? -21.943 10.237 18.249 1.00 96.62 147 GLY A O 1
ATOM 1125 N N . SER A 1 148 ? -23.152 11.535 16.893 1.00 95.62 148 SER A N 1
ATOM 1126 C CA . SER A 1 148 ? -22.057 12.471 16.631 1.00 95.62 148 SER A CA 1
ATOM 1127 C C . SER A 1 148 ? -22.577 13.890 16.472 1.00 95.62 148 SER A C 1
ATOM 1129 O O . SER A 1 148 ? -23.603 14.091 15.834 1.00 95.62 148 SER A O 1
ATOM 1131 N N . VAL A 1 149 ? -21.838 14.880 16.975 1.00 95.31 149 VAL A N 1
ATOM 1132 C CA . VAL A 1 149 ? -22.128 16.303 16.724 1.00 95.31 149 VAL A CA 1
ATOM 1133 C C . VAL A 1 149 ? -22.186 16.655 15.226 1.00 95.31 149 VAL A C 1
ATOM 1135 O O . VAL A 1 149 ? -22.871 17.596 14.842 1.00 95.31 149 VAL A O 1
ATOM 1138 N N . SER A 1 150 ? -21.553 15.865 14.351 1.00 93.62 150 SER A N 1
ATOM 1139 C CA . SER A 1 150 ? -21.563 16.073 12.893 1.00 93.62 150 SER A CA 1
ATOM 1140 C C . SER A 1 150 ? -22.942 15.942 12.229 1.00 93.62 150 SER A C 1
ATOM 1142 O O . SER A 1 150 ? -23.045 16.165 11.024 1.00 93.62 150 SER A O 1
ATOM 1144 N N . VAL A 1 151 ? -23.986 15.564 12.975 1.00 96.00 151 VAL A N 1
ATOM 1145 C CA . VAL A 1 151 ? -25.381 15.605 12.499 1.00 96.00 151 VAL A CA 1
ATOM 1146 C C . VAL A 1 151 ? -25.924 17.032 12.380 1.00 96.00 151 VAL A C 1
ATOM 1148 O O . VAL A 1 151 ? -26.942 17.238 11.728 1.00 96.00 151 VAL A O 1
ATOM 1151 N N . TYR A 1 152 ? -25.258 18.005 13.006 1.00 95.75 152 TYR A N 1
ATOM 1152 C CA . TYR A 1 152 ? -25.633 19.414 13.005 1.00 95.75 152 TYR A CA 1
ATOM 1153 C C . TYR A 1 152 ? -24.777 20.229 12.029 1.00 95.75 152 TYR A C 1
ATOM 1155 O O . TYR A 1 152 ? -23.640 19.867 11.721 1.00 95.75 152 TYR A O 1
ATOM 1163 N N . LYS A 1 153 ? -25.291 21.400 11.642 1.00 92.00 153 LYS A N 1
ATOM 1164 C CA . LYS A 1 153 ? -24.554 22.418 10.875 1.00 92.00 153 LYS A CA 1
ATOM 1165 C C . LYS A 1 153 ? -23.502 23.166 11.709 1.00 92.00 153 LYS A C 1
ATOM 1167 O O . LYS A 1 153 ? -22.578 23.751 11.150 1.00 92.00 153 LYS A O 1
ATOM 1172 N N . GLY A 1 154 ? -23.635 23.131 13.037 1.00 92.12 154 GLY A N 1
ATOM 1173 C CA . GLY A 1 154 ? -22.779 23.825 14.005 1.00 92.12 154 GLY A CA 1
ATOM 1174 C C . GLY A 1 154 ? -23.544 24.822 14.877 1.00 92.12 154 GLY A C 1
ATOM 1175 O O . GLY A 1 154 ? -24.661 25.215 14.550 1.00 92.12 154 GLY A O 1
ATOM 1176 N N . GLY A 1 155 ? -22.946 25.218 16.001 1.00 92.81 155 GLY A N 1
ATOM 1177 C CA . GLY A 1 155 ? -23.502 26.212 16.919 1.00 92.81 155 GLY A CA 1
ATOM 1178 C C . GLY A 1 155 ? -22.760 26.305 18.256 1.00 92.81 155 GLY A C 1
ATOM 1179 O O . GLY A 1 155 ? -22.147 25.337 18.711 1.00 92.81 155 GLY A O 1
ATOM 1180 N N . ALA A 1 156 ? -22.859 27.473 18.897 1.00 87.94 156 ALA A N 1
ATOM 1181 C CA . ALA A 1 156 ? -22.217 27.789 20.178 1.00 87.94 156 ALA A CA 1
ATOM 1182 C C . ALA A 1 156 ? -22.835 27.088 21.400 1.00 87.94 156 ALA A C 1
ATOM 1184 O O . ALA A 1 156 ? -22.232 27.097 22.471 1.00 87.94 156 ALA A O 1
ATOM 1185 N N . ARG A 1 157 ? -24.047 26.534 21.264 1.00 92.62 157 ARG A N 1
ATOM 1186 C CA . ARG A 1 157 ? -24.773 25.803 22.314 1.00 92.62 157 ARG A CA 1
ATOM 1187 C C . ARG A 1 157 ? -25.909 24.983 21.695 1.00 92.62 157 ARG A C 1
ATOM 1189 O O . ARG A 1 157 ? -27.052 25.430 21.624 1.00 92.62 157 ARG A O 1
ATOM 1196 N N . LEU A 1 158 ? -25.570 23.815 21.168 1.00 96.06 158 LEU A N 1
ATOM 1197 C CA . LEU A 1 158 ? -26.501 22.916 20.490 1.00 96.06 158 LEU A CA 1
ATOM 1198 C C . LEU A 1 158 ? -27.336 22.150 21.514 1.00 96.06 158 LEU A C 1
ATOM 1200 O O . LEU A 1 158 ? -26.794 21.611 22.468 1.00 96.06 158 LEU A O 1
ATOM 1204 N N . ARG A 1 159 ? -28.646 22.073 21.290 1.00 96.75 159 ARG A N 1
ATOM 1205 C CA . ARG A 1 159 ? -29.585 21.261 22.076 1.00 96.75 159 ARG A CA 1
ATOM 1206 C C . ARG A 1 159 ? -29.994 20.020 21.289 1.00 96.75 159 ARG A C 1
ATOM 1208 O O . ARG A 1 159 ? -29.832 19.971 20.067 1.00 96.75 159 ARG A O 1
ATOM 1215 N N . GLU A 1 160 ? -30.529 19.005 21.958 1.00 96.00 160 GLU A N 1
ATOM 1216 C CA . GLU A 1 160 ? -30.915 17.749 21.309 1.00 96.00 160 GLU A CA 1
ATOM 1217 C C . GLU A 1 160 ? -32.016 17.906 20.248 1.00 96.00 160 GLU A C 1
ATOM 1219 O O . GLU A 1 160 ? -32.053 17.101 19.313 1.00 96.00 160 GLU A O 1
ATOM 1224 N N . ASP A 1 161 ? -32.846 18.948 20.373 1.00 94.56 161 ASP A N 1
ATOM 1225 C CA . ASP A 1 161 ? -33.938 19.340 19.471 1.00 94.56 161 ASP A CA 1
ATOM 1226 C C . ASP A 1 161 ? -33.495 20.227 18.292 1.00 94.56 161 ASP A C 1
ATOM 1228 O O . ASP A 1 161 ? -34.320 20.579 17.446 1.00 94.56 161 ASP A O 1
ATOM 1232 N N . ALA A 1 162 ? -32.206 20.573 18.196 1.00 95.94 162 ALA A N 1
ATOM 1233 C CA . ALA A 1 162 ? -31.689 21.341 17.069 1.00 95.94 162 ALA A CA 1
ATOM 1234 C C . ALA A 1 162 ? -31.864 20.581 15.730 1.00 95.94 162 ALA A C 1
ATOM 1236 O O . ALA A 1 162 ? -31.751 19.349 15.705 1.00 95.94 162 ALA A O 1
ATOM 1237 N N . PRO A 1 163 ? -32.094 21.287 14.603 1.00 95.81 163 PRO A N 1
ATOM 1238 C CA . PRO A 1 163 ? -32.248 20.657 13.292 1.00 95.81 163 PRO A CA 1
ATOM 1239 C C . PRO A 1 163 ? -31.045 19.795 12.890 1.00 95.81 163 PRO A C 1
ATOM 1241 O O . PRO A 1 163 ? -29.891 20.215 13.015 1.00 95.81 163 PRO A O 1
ATOM 1244 N N . LEU A 1 164 ? -31.315 18.596 12.366 1.00 96.81 164 LEU A N 1
ATOM 1245 C CA . LEU A 1 164 ? -30.287 17.722 11.799 1.00 96.81 164 LEU A CA 1
ATOM 1246 C C . LEU A 1 164 ? -29.945 18.200 10.379 1.00 96.81 164 LEU A C 1
ATOM 1248 O O . LEU A 1 164 ? -30.614 17.842 9.413 1.00 96.81 164 LEU A O 1
ATOM 1252 N N . GLU A 1 165 ? -28.898 19.014 10.266 1.00 95.12 165 GLU A N 1
ATOM 1253 C CA . GLU A 1 165 ? -28.397 19.599 9.015 1.00 95.12 165 GLU A CA 1
ATOM 1254 C C . GLU A 1 165 ? -26.919 19.222 8.787 1.00 95.12 165 GLU A C 1
ATOM 1256 O O . GLU A 1 165 ? -26.024 20.059 8.930 1.00 95.12 165 GLU A O 1
ATOM 1261 N N . PRO A 1 166 ? -26.618 17.949 8.481 1.00 93.19 166 PRO A N 1
ATOM 1262 C CA . PRO A 1 166 ? -25.244 17.479 8.363 1.00 93.19 166 PRO A CA 1
ATOM 1263 C C . PRO A 1 166 ? -24.548 18.029 7.111 1.00 93.19 166 PRO A C 1
ATOM 1265 O O . PRO A 1 166 ? -25.066 17.928 6.003 1.00 93.19 166 PRO A O 1
ATOM 1268 N N . GLY A 1 167 ? -23.316 18.521 7.274 1.00 87.75 167 GLY A N 1
ATOM 1269 C CA . GLY A 1 167 ? -22.466 18.988 6.165 1.00 87.75 167 GLY A CA 1
ATOM 1270 C C . GLY A 1 167 ? -21.642 17.898 5.462 1.00 87.75 167 GLY A C 1
ATOM 1271 O O . GLY A 1 167 ? -20.878 18.202 4.554 1.00 87.75 167 GLY A O 1
ATOM 1272 N N . SER A 1 168 ? -21.750 16.632 5.885 1.00 87.62 168 SER A N 1
ATOM 1273 C CA . SER A 1 168 ? -20.965 15.508 5.343 1.00 87.62 168 SER A CA 1
ATOM 1274 C C . SER A 1 168 ? -21.790 14.224 5.254 1.00 87.62 168 SER A C 1
ATOM 1276 O O . SER A 1 168 ? -22.755 14.046 6.002 1.00 87.62 168 SER A O 1
ATOM 1278 N N . ILE A 1 169 ? -21.371 13.279 4.402 1.00 89.25 169 ILE A N 1
ATOM 1279 C CA . ILE A 1 169 ? -22.036 11.969 4.271 1.00 89.25 169 ILE A CA 1
ATOM 1280 C C . ILE A 1 169 ? -21.990 11.158 5.575 1.00 89.25 169 ILE A C 1
ATOM 1282 O O . ILE A 1 169 ? -22.941 10.460 5.917 1.00 89.25 169 ILE A O 1
ATOM 1286 N N . TYR A 1 170 ? -20.923 11.300 6.363 1.00 91.00 170 TYR A N 1
ATOM 1287 C CA . TYR A 1 170 ? -20.841 10.701 7.692 1.00 91.00 170 TYR A CA 1
ATOM 1288 C C . TYR A 1 170 ? -21.878 11.287 8.646 1.00 91.00 170 TYR A C 1
ATOM 1290 O O . TYR A 1 170 ? -22.612 10.527 9.279 1.00 91.00 170 TYR A O 1
ATOM 1298 N N . GLY A 1 171 ? -21.988 12.619 8.696 1.00 93.81 171 GLY A N 1
ATOM 1299 C CA . GLY A 1 171 ? -23.033 13.300 9.456 1.00 93.81 171 GLY A CA 1
ATOM 1300 C C . GLY A 1 171 ? -24.429 12.838 9.037 1.00 93.81 171 GLY A C 1
ATOM 1301 O O . GLY A 1 171 ? -25.236 12.491 9.894 1.00 93.81 171 GLY A O 1
ATOM 1302 N N . ALA A 1 172 ? -24.678 12.731 7.727 1.00 95.56 172 ALA A N 1
ATOM 1303 C CA . ALA A 1 172 ? -25.940 12.240 7.175 1.00 95.56 172 ALA A CA 1
ATOM 1304 C C . ALA A 1 172 ? -26.240 10.795 7.593 1.00 95.56 172 ALA A C 1
ATOM 1306 O O . ALA A 1 172 ? -27.333 10.509 8.075 1.00 95.56 172 ALA A O 1
ATOM 1307 N N . SER A 1 173 ? -25.256 9.897 7.501 1.00 96.69 173 SER A N 1
ATOM 1308 C CA . SER A 1 173 ? -25.420 8.496 7.909 1.00 96.69 173 SER A CA 1
ATOM 1309 C C . SER A 1 173 ? -25.722 8.342 9.410 1.00 96.69 173 SER A C 1
ATOM 1311 O O . SER A 1 173 ? -26.575 7.541 9.795 1.00 96.69 173 SER A O 1
ATOM 1313 N N . LYS A 1 174 ? -25.082 9.154 10.268 1.00 97.19 174 LYS A N 1
ATOM 1314 C CA . LYS A 1 174 ? -25.333 9.183 11.718 1.00 97.19 174 LYS A CA 1
ATOM 1315 C C . LYS A 1 174 ? -26.683 9.817 12.061 1.00 97.19 174 LYS A C 1
ATOM 1317 O O . LYS A 1 174 ? -27.354 9.333 12.970 1.00 97.19 174 LYS A O 1
ATOM 1322 N N . ALA A 1 175 ? -27.104 10.846 11.325 1.00 98.00 175 ALA A N 1
ATOM 1323 C CA . ALA A 1 175 ? -28.428 11.446 11.469 1.00 98.00 175 ALA A CA 1
ATOM 1324 C C . ALA A 1 175 ? -29.527 10.435 11.105 1.00 98.00 175 ALA A C 1
ATOM 1326 O O . ALA A 1 175 ? -30.470 10.254 11.872 1.00 98.00 175 ALA A O 1
ATOM 1327 N N . ALA A 1 176 ? -29.363 9.707 9.996 1.00 98.38 176 ALA A N 1
ATOM 1328 C CA . ALA A 1 176 ? -30.279 8.640 9.598 1.00 98.38 176 ALA A CA 1
ATOM 1329 C C . ALA A 1 176 ? -30.375 7.539 10.669 1.00 98.38 176 ALA A C 1
ATOM 1331 O O . ALA A 1 176 ? -31.476 7.163 11.065 1.00 98.38 176 ALA A O 1
ATOM 1332 N N . ALA A 1 177 ? -29.240 7.081 11.205 1.00 98.19 177 ALA A N 1
ATOM 1333 C CA . ALA A 1 177 ? -29.201 6.090 12.282 1.00 98.19 177 ALA A CA 1
ATOM 1334 C C . ALA A 1 177 ? -29.922 6.562 13.558 1.00 98.19 177 ALA A C 1
ATOM 1336 O O . ALA A 1 177 ? -30.678 5.802 14.161 1.00 98.19 177 ALA A O 1
ATOM 1337 N N . SER A 1 178 ? -29.739 7.832 13.938 1.00 97.94 178 SER A N 1
ATOM 1338 C CA . SER A 1 178 ? -30.433 8.455 15.073 1.00 97.94 178 SER A CA 1
ATOM 1339 C C . SER A 1 178 ? -31.956 8.474 14.884 1.00 97.94 178 SER A C 1
ATOM 1341 O O . SER A 1 178 ? -32.707 8.096 15.786 1.00 97.94 178 SER A O 1
ATOM 1343 N N . LEU A 1 179 ? -32.426 8.864 13.695 1.00 98.19 179 LEU A N 1
ATOM 1344 C CA . LEU A 1 179 ? -33.855 8.897 13.372 1.00 98.19 179 LEU A CA 1
ATOM 1345 C C . LEU A 1 179 ? -34.471 7.492 13.334 1.00 98.19 179 LEU A C 1
ATOM 1347 O O . LEU A 1 179 ? -35.588 7.299 13.824 1.00 98.19 179 LEU A O 1
ATOM 1351 N N . LEU A 1 180 ? -33.743 6.505 12.801 1.00 98.31 180 LEU A N 1
ATOM 1352 C CA . LEU A 1 180 ? -34.145 5.098 12.849 1.00 98.31 180 LEU A CA 1
ATOM 1353 C C . LEU A 1 180 ? -34.277 4.635 14.300 1.00 98.31 180 LEU A C 1
ATOM 1355 O O . LEU A 1 180 ? -35.334 4.147 14.683 1.00 98.31 180 LEU A O 1
ATOM 1359 N N . LEU A 1 181 ? -33.270 4.871 15.140 1.00 97.62 181 LEU A N 1
ATOM 1360 C CA . LEU A 1 181 ? -33.291 4.485 16.552 1.00 97.62 181 LEU A CA 1
ATOM 1361 C C . LEU A 1 181 ? -34.521 5.042 17.285 1.00 97.62 181 LEU A C 1
ATOM 1363 O O . LEU A 1 181 ? -35.244 4.284 17.933 1.00 97.62 181 LEU A O 1
ATOM 1367 N N . GLN A 1 182 ? -34.804 6.340 17.143 1.00 97.56 182 GLN A N 1
ATOM 1368 C CA . GLN A 1 182 ? -35.978 6.976 17.756 1.00 97.56 182 GLN A CA 1
ATOM 1369 C C . GLN A 1 182 ? -37.295 6.388 17.228 1.00 97.56 182 GLN A C 1
ATOM 1371 O O . GLN A 1 182 ? -38.239 6.153 17.987 1.00 97.56 182 GLN A O 1
ATOM 1376 N N . THR A 1 183 ? -37.356 6.104 15.926 1.00 97.88 183 THR A N 1
ATOM 1377 C CA . THR A 1 183 ? -38.529 5.495 15.291 1.00 97.88 183 THR A CA 1
ATOM 1378 C C . THR A 1 183 ? -38.770 4.079 15.812 1.00 97.88 183 THR A C 1
ATOM 1380 O O . THR A 1 183 ? -39.902 3.745 16.161 1.00 97.88 183 THR A O 1
ATOM 1383 N N . TYR A 1 184 ? -37.719 3.267 15.943 1.00 97.56 184 TYR A N 1
ATOM 1384 C CA . TYR A 1 184 ? -37.807 1.901 16.464 1.00 97.56 184 TYR A CA 1
ATOM 1385 C C . TYR A 1 184 ? -38.156 1.871 17.950 1.00 97.56 184 TYR A C 1
ATOM 1387 O O . TYR A 1 184 ? -38.964 1.043 18.371 1.00 97.56 184 TYR A O 1
ATOM 1395 N N . ALA A 1 185 ? -37.623 2.802 18.740 1.00 95.75 185 ALA A N 1
ATOM 1396 C CA . ALA A 1 185 ? -38.016 2.958 20.135 1.00 95.75 185 ALA A CA 1
ATOM 1397 C C . ALA A 1 185 ? -39.518 3.268 20.269 1.00 95.75 185 ALA A C 1
ATOM 1399 O O . ALA A 1 185 ? -40.205 2.662 21.090 1.00 95.75 185 ALA A O 1
ATOM 1400 N N . ARG A 1 186 ? -40.058 4.152 19.418 1.00 96.06 186 ARG A N 1
ATOM 1401 C CA . ARG A 1 186 ? -41.482 4.520 19.428 1.00 96.06 186 ARG A CA 1
ATOM 1402 C C . ARG A 1 186 ? -42.402 3.403 18.926 1.00 96.06 186 ARG A C 1
ATOM 1404 O O . ARG A 1 186 ? -43.448 3.177 19.526 1.00 96.06 186 ARG A O 1
ATOM 1411 N N . LEU A 1 187 ? -42.047 2.740 17.824 1.00 96.25 187 LEU A N 1
ATOM 1412 C CA . LEU A 1 187 ? -42.914 1.752 17.165 1.00 96.25 187 LEU A CA 1
ATOM 1413 C C . LEU A 1 187 ? -42.795 0.350 17.766 1.00 96.25 187 LEU A C 1
ATOM 1415 O O . LEU A 1 187 ? -43.799 -0.341 17.919 1.00 96.25 187 LEU A O 1
ATOM 1419 N N . TYR A 1 188 ? -41.579 -0.062 18.119 1.00 94.94 188 TYR A N 1
ATOM 1420 C CA . TYR A 1 188 ? -41.269 -1.438 18.513 1.00 94.94 188 TYR A CA 1
ATOM 1421 C C . TYR A 1 188 ? -40.769 -1.559 19.953 1.00 94.94 188 TYR A C 1
ATOM 1423 O O . TYR A 1 188 ? -40.423 -2.656 20.382 1.00 94.94 188 TYR A O 1
ATOM 1431 N N . ARG A 1 189 ? -40.744 -0.453 20.712 1.00 88.12 189 ARG A N 1
ATOM 1432 C CA . ARG A 1 189 ? -40.304 -0.408 22.118 1.00 88.12 189 ARG A CA 1
ATOM 1433 C C . ARG A 1 189 ? -38.888 -0.950 22.335 1.00 88.12 189 ARG A C 1
ATOM 1435 O O . ARG A 1 189 ? -38.576 -1.442 23.414 1.00 88.12 189 ARG A O 1
ATOM 1442 N N . VAL A 1 190 ? -38.017 -0.837 21.330 1.00 91.94 190 VAL A N 1
ATOM 1443 C CA . VAL A 1 190 ? -36.590 -1.149 21.494 1.00 91.94 190 VAL A CA 1
ATOM 1444 C C . VAL A 1 190 ? -36.018 -0.214 22.561 1.00 91.94 190 VAL A C 1
ATOM 1446 O O . VAL A 1 190 ? -36.149 1.007 22.452 1.00 91.94 190 VAL A O 1
ATOM 1449 N N . HIS A 1 191 ? -35.387 -0.777 23.594 1.00 92.81 191 HIS A N 1
ATOM 1450 C CA . HIS A 1 191 ? -34.826 -0.038 24.729 1.00 92.81 191 HIS A CA 1
ATOM 1451 C C . HIS A 1 191 ? -33.517 0.667 24.340 1.00 92.81 191 HIS A C 1
ATOM 1453 O O . HIS A 1 191 ? -32.445 0.333 24.842 1.00 92.81 191 HIS A O 1
ATOM 1459 N N . ALA A 1 192 ? -33.596 1.637 23.430 1.00 96.06 192 ALA A N 1
ATOM 1460 C CA . ALA A 1 192 ? -32.444 2.339 22.883 1.00 96.06 192 ALA A CA 1
ATOM 1461 C C . ALA A 1 192 ? -32.194 3.703 23.544 1.00 96.06 192 ALA A C 1
ATOM 1463 O O . ALA A 1 192 ? -33.141 4.403 23.896 1.00 96.06 192 ALA A O 1
ATOM 1464 N N . VAL A 1 193 ? -30.926 4.094 23.678 1.00 98.06 193 VAL A N 1
ATOM 1465 C CA . VAL A 1 193 ? -30.482 5.434 24.095 1.00 98.06 193 VAL A CA 1
ATOM 1466 C C . VAL A 1 193 ? -29.313 5.865 23.228 1.00 98.06 193 VAL A C 1
ATOM 1468 O O . VAL A 1 193 ? -28.378 5.095 23.011 1.00 98.06 193 VAL A O 1
ATOM 1471 N N . GLU A 1 194 ? -29.354 7.104 22.754 1.00 98.50 194 GLU A N 1
ATOM 1472 C CA . GLU A 1 194 ? -28.272 7.709 21.988 1.00 98.50 194 GLU A CA 1
ATOM 1473 C C . GLU A 1 194 ? -27.465 8.681 22.850 1.00 98.50 194 GLU A C 1
ATOM 1475 O O . GLU A 1 194 ? -28.011 9.587 23.479 1.00 98.50 194 GLU A O 1
ATOM 1480 N N . LEU A 1 195 ? -26.143 8.539 22.802 1.00 98.69 195 LEU A N 1
ATOM 1481 C CA . LEU A 1 195 ? -25.192 9.505 23.339 1.00 98.69 195 LEU A CA 1
ATOM 1482 C C . LEU A 1 195 ? -24.467 10.186 22.174 1.00 98.69 195 LEU A C 1
ATOM 1484 O O . LEU A 1 195 ? -23.642 9.567 21.497 1.00 98.69 195 LEU A O 1
ATOM 1488 N N . ARG A 1 196 ? -24.778 11.458 21.907 1.00 97.88 196 ARG A N 1
ATOM 1489 C CA . ARG A 1 196 ? -24.131 12.253 20.853 1.00 97.88 196 ARG A CA 1
ATOM 1490 C C . ARG A 1 196 ? -22.835 12.842 21.384 1.00 97.88 196 ARG A C 1
ATOM 1492 O O . ARG A 1 196 ? -22.860 13.720 22.239 1.00 97.88 196 ARG A O 1
ATOM 1499 N N . LEU A 1 197 ? -21.711 12.355 20.866 1.00 97.81 197 LEU A N 1
ATOM 1500 C CA . LEU A 1 197 ? -20.389 12.743 21.355 1.00 97.81 197 LEU A CA 1
ATOM 1501 C C . LEU A 1 197 ? -19.893 14.041 20.698 1.00 97.81 197 LEU A C 1
ATOM 1503 O O . LEU A 1 197 ? -19.934 14.175 19.467 1.00 97.81 197 LEU A O 1
ATOM 1507 N N . PHE A 1 198 ? -19.364 14.948 21.521 1.00 96.69 198 PHE A N 1
ATOM 1508 C CA . PHE A 1 198 ? -18.721 16.201 21.120 1.00 96.69 198 PHE A CA 1
ATOM 1509 C C . PHE A 1 198 ? -17.207 16.076 21.294 1.00 96.69 198 PHE A C 1
ATOM 1511 O O . PHE A 1 198 ? -16.705 16.054 22.406 1.00 96.69 198 PHE A O 1
ATOM 1518 N N . MET A 1 199 ? -16.493 15.914 20.176 1.00 93.62 199 MET A N 1
ATOM 1519 C CA . MET A 1 199 ? -15.024 15.827 20.087 1.00 93.62 199 MET A CA 1
ATOM 1520 C C . MET A 1 199 ? -14.334 15.056 21.236 1.00 93.62 199 MET A C 1
ATOM 1522 O O . MET A 1 199 ? -13.503 15.624 21.946 1.00 93.62 199 MET A O 1
ATOM 1526 N N . PRO A 1 200 ? -14.631 13.753 21.407 1.00 97.00 200 PRO A N 1
ATOM 1527 C CA . PRO A 1 200 ? -13.952 12.936 22.406 1.00 97.00 200 PRO A CA 1
ATOM 1528 C C . PRO A 1 200 ? -12.445 12.853 22.124 1.00 97.00 200 PRO A C 1
ATOM 1530 O O . PRO A 1 200 ? -12.054 12.673 20.966 1.00 97.00 200 PRO A O 1
ATOM 1533 N N . TYR A 1 201 ? -11.618 12.933 23.170 1.00 97.56 201 TYR A N 1
ATOM 1534 C CA . TYR A 1 201 ? -10.153 12.831 23.075 1.00 97.56 201 TYR A CA 1
ATOM 1535 C C . TYR A 1 201 ? -9.534 12.077 24.259 1.00 97.56 201 TYR A C 1
ATOM 1537 O O . TYR A 1 201 ? -10.125 12.017 25.340 1.00 97.56 201 TYR A O 1
ATOM 1545 N N . GLY A 1 202 ? -8.333 11.517 24.076 1.00 96.50 202 GLY A N 1
ATOM 1546 C CA . GLY A 1 202 ? -7.585 10.860 25.157 1.00 96.50 202 GLY A CA 1
ATOM 1547 C C . GLY A 1 202 ? -6.827 9.593 24.735 1.00 96.50 202 GLY A C 1
ATOM 1548 O O . GLY A 1 202 ? -6.430 9.466 23.575 1.00 96.50 202 GLY A O 1
ATOM 1549 N N . PRO A 1 203 ? -6.594 8.647 25.665 1.00 94.69 203 PRO A N 1
ATOM 1550 C CA . PRO A 1 203 ? -5.892 7.395 25.386 1.00 94.69 203 PRO A CA 1
ATOM 1551 C C . PRO A 1 203 ? -6.465 6.629 24.190 1.00 94.69 203 PRO A C 1
ATOM 1553 O O . PRO A 1 203 ? -7.682 6.587 23.989 1.00 94.69 203 PRO A O 1
ATOM 1556 N N . TRP A 1 204 ? -5.587 5.967 23.431 1.00 92.44 204 TRP A N 1
ATOM 1557 C CA . TRP A 1 204 ? -5.919 5.183 22.229 1.00 92.44 204 TRP A CA 1
ATOM 1558 C C . TRP A 1 204 ? -6.426 5.987 21.021 1.00 92.44 204 TRP A C 1
ATOM 1560 O O . TRP A 1 204 ? -6.825 5.390 20.008 1.00 92.44 204 TRP A O 1
ATOM 1570 N N . GLU A 1 205 ? -6.408 7.320 21.093 1.00 91.75 205 GLU A N 1
ATOM 1571 C CA . GLU A 1 205 ? -6.722 8.185 19.959 1.00 91.75 205 GLU A CA 1
ATOM 1572 C C . GLU A 1 205 ? -5.751 7.945 18.791 1.00 91.75 205 GLU A C 1
ATOM 1574 O O . GLU A 1 205 ? -4.575 7.634 18.974 1.00 91.75 205 GLU A O 1
ATOM 1579 N N . HIS A 1 206 ? -6.262 8.017 17.560 1.00 86.69 206 HIS A N 1
ATOM 1580 C CA . HIS A 1 206 ? -5.456 7.749 16.369 1.00 86.69 206 HIS A CA 1
ATOM 1581 C C . HIS A 1 206 ? -4.412 8.864 16.150 1.00 86.69 206 HIS A C 1
ATOM 1583 O O . HIS A 1 206 ? -4.785 10.037 16.220 1.00 86.69 206 HIS A O 1
ATOM 1589 N N . PRO A 1 207 ? -3.153 8.539 15.798 1.00 85.38 207 PRO A N 1
ATOM 1590 C CA . PRO A 1 207 ? -2.046 9.505 15.738 1.00 85.38 207 PRO A CA 1
ATOM 1591 C C . PRO A 1 207 ? -2.208 10.620 14.693 1.00 85.38 207 PRO A C 1
ATOM 1593 O O . PRO A 1 207 ? -1.550 11.649 14.779 1.00 85.38 207 PRO A O 1
ATOM 1596 N N . THR A 1 208 ? -3.112 10.451 13.723 1.00 83.25 208 THR A N 1
ATOM 1597 C CA . THR A 1 208 ? -3.429 11.479 12.712 1.00 83.25 208 THR A CA 1
ATOM 1598 C C . THR A 1 208 ? -4.424 12.538 13.194 1.00 83.25 208 THR A C 1
ATOM 1600 O O . THR A 1 208 ? -4.776 13.428 12.424 1.00 83.25 208 THR A O 1
ATOM 1603 N N . ARG A 1 209 ? -4.968 12.416 14.411 1.00 87.81 209 ARG A N 1
ATOM 1604 C CA . ARG A 1 209 ? -5.854 13.434 14.991 1.00 87.81 209 ARG A CA 1
ATOM 1605 C C . ARG A 1 209 ? -5.022 14.535 15.637 1.00 87.81 209 ARG A C 1
ATOM 1607 O O . ARG A 1 209 ? -3.896 14.293 16.055 1.00 87.81 209 ARG A O 1
ATOM 1614 N N . LEU A 1 210 ? -5.599 15.732 15.730 1.00 90.75 210 LEU A N 1
ATOM 1615 C CA . LEU A 1 210 ? -4.883 16.949 16.116 1.00 90.75 210 LEU A CA 1
ATOM 1616 C C . LEU A 1 210 ? -4.104 16.806 17.432 1.00 90.75 210 LEU A C 1
ATOM 1618 O O . LEU A 1 210 ? -2.915 17.090 17.452 1.00 90.75 210 LEU A O 1
ATOM 1622 N N . ILE A 1 211 ? -4.746 16.336 18.509 1.00 94.69 211 ILE A N 1
ATOM 1623 C CA . ILE A 1 211 ? -4.104 16.229 19.829 1.00 94.69 211 ILE A CA 1
ATOM 1624 C C . ILE A 1 211 ? -2.903 15.262 19.784 1.00 94.69 211 ILE A C 1
ATOM 1626 O O . ILE A 1 211 ? -1.792 15.702 20.092 1.00 94.69 211 ILE A O 1
ATOM 1630 N N . PRO A 1 212 ? -3.054 13.996 19.339 1.00 92.56 212 PRO A N 1
ATOM 1631 C CA . PRO A 1 212 ? -1.916 13.096 19.158 1.00 92.56 212 PRO A CA 1
ATOM 1632 C C . PRO A 1 212 ? -0.837 13.642 18.219 1.00 92.56 212 PRO A C 1
ATOM 1634 O O . PRO A 1 212 ? 0.342 13.567 18.545 1.00 92.56 212 PRO A O 1
ATOM 1637 N N . GLN A 1 213 ? -1.218 14.223 17.078 1.00 89.75 213 GLN A N 1
ATOM 1638 C CA . GLN A 1 213 ? -0.275 14.758 16.095 1.00 89.75 213 GLN A CA 1
ATOM 1639 C C . GLN A 1 213 ? 0.575 15.887 16.689 1.00 89.75 213 GLN A C 1
ATOM 1641 O O . GLN A 1 213 ? 1.787 15.913 16.482 1.00 89.75 213 GLN A O 1
ATOM 1646 N N . THR A 1 214 ? -0.044 16.794 17.449 1.00 92.69 214 THR A N 1
ATOM 1647 C CA . THR A 1 214 ? 0.648 17.867 18.169 1.00 92.69 214 THR A CA 1
ATOM 1648 C C . THR A 1 214 ? 1.619 17.299 19.199 1.00 92.69 214 THR A C 1
ATOM 1650 O O . THR A 1 214 ? 2.774 17.723 19.233 1.00 92.69 214 THR A O 1
ATOM 1653 N N . ILE A 1 215 ? 1.191 16.312 19.994 1.00 93.62 215 ILE A N 1
ATOM 1654 C CA . ILE A 1 215 ? 2.049 15.676 21.003 1.00 93.62 215 ILE A CA 1
ATOM 1655 C C . ILE A 1 215 ? 3.246 14.987 20.336 1.00 93.62 215 ILE A C 1
ATOM 1657 O O . ILE A 1 215 ? 4.387 15.214 20.727 1.00 93.62 215 ILE A O 1
ATOM 1661 N N . LEU A 1 216 ? 3.018 14.179 19.301 1.00 90.25 216 LEU A N 1
ATOM 1662 C CA . LEU A 1 216 ? 4.078 13.440 18.611 1.00 90.25 216 LEU A CA 1
ATOM 1663 C C . LEU A 1 216 ? 5.069 14.376 17.909 1.00 90.25 216 LEU A C 1
ATOM 1665 O O . LEU A 1 216 ? 6.276 14.224 18.082 1.00 90.25 216 LEU A O 1
ATOM 1669 N N . ALA A 1 217 ? 4.582 15.397 17.198 1.00 87.94 217 ALA A N 1
ATOM 1670 C CA . ALA A 1 217 ? 5.445 16.391 16.562 1.00 87.94 217 ALA A CA 1
ATOM 1671 C C . ALA A 1 217 ? 6.323 17.119 17.592 1.00 87.94 217 ALA A C 1
ATOM 1673 O O . ALA A 1 217 ? 7.532 17.242 17.400 1.00 87.94 217 ALA A O 1
ATOM 1674 N N . ALA A 1 218 ? 5.753 17.518 18.731 1.00 89.75 218 ALA A N 1
ATOM 1675 C CA . ALA A 1 218 ? 6.511 18.132 19.815 1.00 89.75 218 ALA A CA 1
ATOM 1676 C C . ALA A 1 218 ? 7.528 17.162 20.453 1.00 89.75 218 ALA A C 1
ATOM 1678 O O . ALA A 1 218 ? 8.653 17.559 20.774 1.00 89.75 218 ALA A O 1
ATOM 1679 N N . LEU A 1 219 ? 7.184 15.877 20.600 1.00 87.00 219 LEU A N 1
ATOM 1680 C CA . LEU A 1 219 ? 8.117 14.841 21.061 1.00 87.00 219 LEU A CA 1
ATOM 1681 C C . LEU A 1 219 ? 9.298 14.634 20.095 1.00 87.00 219 LEU A C 1
ATOM 1683 O O . LEU A 1 219 ? 10.394 14.291 20.545 1.00 87.00 219 LEU A O 1
ATOM 1687 N N . GLU A 1 220 ? 9.087 14.890 18.808 1.00 87.94 220 GLU A N 1
ATOM 1688 C CA . GLU A 1 220 ? 10.078 14.781 17.732 1.00 87.94 220 GLU A CA 1
ATOM 1689 C C . GLU A 1 220 ? 10.809 16.101 17.429 1.00 87.94 220 GLU A C 1
ATOM 1691 O O . GLU A 1 220 ? 11.717 16.122 16.604 1.00 87.94 220 GLU A O 1
ATOM 1696 N N . GLY A 1 221 ? 10.438 17.207 18.083 1.00 89.62 221 GLY A N 1
ATOM 1697 C CA . GLY A 1 221 ? 11.027 18.523 17.821 1.00 89.62 221 GLY A CA 1
ATOM 1698 C C . GLY A 1 221 ? 10.627 19.125 16.468 1.00 89.62 221 GLY A C 1
ATOM 1699 O O . GLY A 1 221 ? 11.378 19.919 15.909 1.00 89.62 221 GLY A O 1
ATOM 1700 N N . ARG A 1 222 ? 9.464 18.742 15.927 1.00 89.38 222 ARG A N 1
ATOM 1701 C CA . ARG A 1 222 ? 8.925 19.252 14.661 1.00 89.38 222 ARG A CA 1
ATOM 1702 C C . ARG A 1 222 ? 7.861 20.322 14.898 1.00 89.38 222 ARG A C 1
ATOM 1704 O O . ARG A 1 222 ? 6.987 20.161 15.748 1.00 89.38 222 ARG A O 1
ATOM 1711 N N . ASP A 1 223 ? 7.903 21.372 14.082 1.00 89.44 223 ASP A N 1
ATOM 1712 C CA . ASP A 1 223 ? 6.851 22.387 14.024 1.00 89.44 223 ASP A CA 1
ATOM 1713 C C . ASP A 1 223 ? 5.530 21.792 13.499 1.00 89.44 223 ASP A C 1
ATOM 1715 O O . ASP A 1 223 ? 5.516 20.842 12.709 1.00 89.44 223 ASP A O 1
ATOM 1719 N N . ILE A 1 224 ? 4.403 22.351 13.945 1.00 87.25 224 ILE A N 1
ATOM 1720 C CA . ILE A 1 224 ? 3.062 21.806 13.697 1.00 87.25 224 ILE A CA 1
ATOM 1721 C C . ILE A 1 224 ? 2.323 22.676 12.677 1.00 87.25 224 ILE A C 1
ATOM 1723 O O . ILE A 1 224 ? 1.949 23.805 13.008 1.00 87.25 224 ILE A O 1
ATOM 1727 N N . PRO A 1 225 ? 2.065 22.181 11.453 1.00 85.81 225 PRO A N 1
ATOM 1728 C CA . PRO A 1 225 ? 1.229 22.891 10.498 1.00 85.81 225 PRO A CA 1
ATOM 1729 C C . PRO A 1 225 ? -0.224 22.890 10.970 1.00 85.81 225 PRO A C 1
ATOM 1731 O O . PRO A 1 225 ? -0.768 21.850 11.341 1.00 85.81 225 PRO A O 1
ATOM 1734 N N . MET A 1 226 ? -0.872 24.054 10.941 1.00 89.00 226 MET A N 1
ATOM 1735 C CA . MET A 1 226 ? -2.282 24.162 11.304 1.00 89.00 226 MET A CA 1
ATOM 1736 C C . MET A 1 226 ? -3.021 25.204 10.468 1.00 89.00 226 MET A C 1
ATOM 1738 O O . MET A 1 226 ? -2.422 26.009 9.754 1.00 89.00 226 MET A O 1
ATOM 1742 N N . THR A 1 227 ? -4.349 25.190 10.560 1.00 91.75 227 THR A N 1
ATOM 1743 C CA . THR A 1 227 ? -5.188 26.236 9.966 1.00 91.75 227 THR A CA 1
ATOM 1744 C C . THR A 1 227 ? -5.005 27.565 10.702 1.00 91.75 227 THR A C 1
ATOM 1746 O O . THR A 1 227 ? -4.163 27.695 11.590 1.00 91.75 227 THR A O 1
ATOM 1749 N N . LEU A 1 228 ? -5.821 28.576 10.394 1.00 93.19 228 LEU A N 1
ATOM 1750 C CA . LEU A 1 228 ? -5.881 29.780 11.232 1.00 93.19 228 LEU A CA 1
ATOM 1751 C C . LEU A 1 228 ? -6.250 29.467 12.697 1.00 93.19 228 LEU A C 1
ATOM 1753 O O . LEU A 1 228 ? -6.002 30.294 13.574 1.00 93.19 228 LEU A O 1
ATOM 1757 N N . GLY A 1 229 ? -6.818 28.286 12.969 1.00 93.38 229 GLY A N 1
ATOM 1758 C CA . GLY A 1 229 ? -7.149 27.813 14.310 1.00 93.38 229 GLY A CA 1
ATOM 1759 C C . GLY A 1 229 ? -8.360 28.506 14.934 1.00 93.38 229 GLY A C 1
ATOM 1760 O O . GLY A 1 229 ? -8.541 28.427 16.144 1.00 93.38 229 GLY A O 1
ATOM 1761 N N . THR A 1 230 ? -9.177 29.191 14.128 1.00 95.44 230 THR A N 1
ATOM 1762 C CA . THR A 1 230 ? -10.372 29.934 14.567 1.00 95.44 230 THR A CA 1
ATOM 1763 C C . THR A 1 230 ? -11.588 29.044 14.810 1.00 95.44 230 THR A C 1
ATOM 1765 O O . THR A 1 230 ? -12.596 29.521 15.326 1.00 95.44 230 THR A O 1
ATOM 1768 N N . GLN A 1 231 ? -11.517 27.760 14.451 1.00 95.00 231 GLN A N 1
ATOM 1769 C CA . GLN A 1 231 ? -12.608 26.822 14.695 1.00 95.00 231 GLN A CA 1
ATOM 1770 C C . GLN A 1 231 ? -12.739 26.552 16.196 1.00 95.00 231 GLN A C 1
ATOM 1772 O O . GLN A 1 231 ? -11.730 26.367 16.875 1.00 95.00 231 GLN A O 1
ATOM 1777 N N . GLN A 1 232 ? -13.968 26.486 16.701 1.00 95.56 232 GLN A N 1
ATOM 1778 C CA . GLN A 1 232 ? -14.280 26.229 18.105 1.00 95.56 232 GLN A CA 1
ATOM 1779 C C . GLN A 1 232 ? -14.775 24.795 18.301 1.00 95.56 232 GLN A C 1
ATOM 1781 O O . GLN A 1 232 ? -15.623 24.301 17.550 1.00 95.56 232 GLN A O 1
ATOM 1786 N N . ARG A 1 233 ? -14.218 24.107 19.295 1.00 95.56 233 ARG A N 1
ATOM 1787 C CA . ARG A 1 233 ? -14.497 22.708 19.617 1.00 95.56 233 ARG A CA 1
ATOM 1788 C C . ARG A 1 233 ? -14.801 22.579 21.105 1.00 95.56 233 ARG A C 1
ATOM 1790 O O . ARG A 1 233 ? -14.022 23.056 21.924 1.00 95.56 233 ARG A O 1
ATOM 1797 N N . ASP A 1 234 ? -15.882 21.887 21.424 1.00 96.94 234 ASP A N 1
ATOM 1798 C CA . ASP A 1 234 ? -16.164 21.358 22.755 1.00 96.94 234 ASP A CA 1
ATOM 1799 C C . ASP A 1 234 ? -15.546 19.963 22.889 1.00 96.94 234 ASP A C 1
ATOM 1801 O O . ASP A 1 234 ? -15.962 19.033 22.200 1.00 96.94 234 ASP A O 1
ATOM 1805 N N . LEU A 1 235 ? -14.500 19.860 23.713 1.00 96.94 235 LEU A N 1
ATOM 1806 C CA . LEU A 1 235 ? -13.629 18.692 23.850 1.00 96.94 235 LEU A CA 1
ATOM 1807 C C . LEU A 1 235 ? -13.930 17.960 25.158 1.00 96.94 235 LEU A C 1
ATOM 1809 O O . LEU A 1 235 ? -13.617 18.460 26.238 1.00 96.94 235 LEU A O 1
ATOM 1813 N N . VAL A 1 236 ? -14.464 16.744 25.065 1.00 98.06 236 VAL A N 1
ATOM 1814 C CA . VAL A 1 236 ? -14.742 15.899 26.236 1.00 98.06 236 VAL A CA 1
ATOM 1815 C C . VAL A 1 236 ? -13.675 14.817 26.407 1.00 98.06 236 VAL A C 1
ATOM 1817 O O . VAL A 1 236 ? -13.311 14.113 25.461 1.00 98.06 236 VAL A O 1
ATOM 1820 N N . TYR A 1 237 ? -13.155 14.674 27.625 1.00 98.44 237 TYR A N 1
ATOM 1821 C CA . TYR A 1 237 ? -12.118 13.689 27.909 1.00 98.44 237 TYR A CA 1
ATOM 1822 C C . TYR A 1 237 ? -12.684 12.261 27.941 1.00 98.44 237 TYR A C 1
ATOM 1824 O O . TYR A 1 237 ? -13.813 12.027 28.372 1.00 98.44 237 TYR A O 1
ATOM 1832 N N . MET A 1 238 ? -11.888 11.290 27.488 1.00 97.94 238 MET A N 1
ATOM 1833 C CA . MET A 1 238 ? -12.323 9.907 27.265 1.00 97.94 238 MET A CA 1
ATOM 1834 C C . MET A 1 238 ? -12.940 9.230 28.495 1.00 97.94 238 MET A C 1
ATOM 1836 O O . MET A 1 238 ? -13.921 8.501 28.354 1.00 97.94 238 MET A O 1
ATOM 1840 N N . ASP A 1 239 ? -12.409 9.481 29.693 1.00 97.44 239 ASP A N 1
ATOM 1841 C CA . ASP A 1 239 ? -12.949 8.889 30.924 1.00 97.44 239 ASP A CA 1
ATOM 1842 C C . ASP A 1 239 ? -14.395 9.347 31.182 1.00 97.44 239 ASP A C 1
ATOM 1844 O O . ASP A 1 239 ? -15.249 8.537 31.549 1.00 97.44 239 ASP A O 1
ATOM 1848 N N . ASP A 1 240 ? -14.695 10.623 30.919 1.00 98.38 240 ASP A N 1
ATOM 1849 C CA . ASP A 1 240 ? -16.037 11.188 31.081 1.00 98.38 240 ASP A CA 1
ATOM 1850 C C . ASP A 1 240 ? -17.016 10.611 30.044 1.00 98.38 240 ASP A C 1
ATOM 1852 O O . ASP A 1 240 ? -18.187 10.378 30.355 1.00 98.38 240 ASP A O 1
ATOM 1856 N N . VAL A 1 241 ? -16.535 10.303 28.832 1.00 98.62 241 VAL A N 1
ATOM 1857 C CA . VAL A 1 241 ? -17.321 9.609 27.793 1.00 98.62 241 VAL A CA 1
ATOM 1858 C C . VAL A 1 241 ? -17.652 8.181 28.200 1.00 98.62 241 VAL A C 1
ATOM 1860 O O . VAL A 1 241 ? -18.785 7.733 28.017 1.00 98.62 241 VAL A O 1
ATOM 1863 N N . VAL A 1 242 ? -16.678 7.450 28.742 1.00 98.50 242 VAL A N 1
ATOM 1864 C CA . VAL A 1 242 ? -16.894 6.081 29.222 1.00 98.50 242 VAL A CA 1
ATOM 1865 C C . VAL A 1 242 ? -17.911 6.071 30.363 1.00 98.50 242 VAL A C 1
ATOM 1867 O O . VAL A 1 242 ? -18.820 5.244 30.350 1.00 98.50 242 VAL A O 1
ATOM 1870 N N . GLU A 1 243 ? -17.827 7.018 31.298 1.00 98.00 243 GLU A N 1
ATOM 1871 C CA . GLU A 1 243 ? -18.819 7.155 32.368 1.00 98.00 243 GLU A CA 1
ATOM 1872 C C . GLU A 1 243 ? -20.223 7.453 31.811 1.00 98.00 243 GLU A C 1
ATOM 1874 O O . GLU A 1 243 ? -21.199 6.822 32.223 1.00 98.00 243 GLU A O 1
ATOM 1879 N N . ALA A 1 244 ? -20.338 8.339 30.812 1.00 98.31 244 ALA A N 1
ATOM 1880 C CA . ALA A 1 244 ? -21.610 8.612 30.140 1.00 98.31 244 ALA A CA 1
ATOM 1881 C C . ALA A 1 244 ? -22.220 7.349 29.516 1.00 98.31 244 ALA A C 1
ATOM 1883 O O . ALA A 1 244 ? -23.422 7.116 29.643 1.00 98.31 244 ALA A O 1
ATOM 1884 N N . LEU A 1 245 ? -21.397 6.516 28.866 1.00 98.56 245 LEU A N 1
ATOM 1885 C CA . LEU A 1 245 ? -21.825 5.251 28.261 1.00 98.56 245 LEU A CA 1
ATOM 1886 C C . LEU A 1 245 ? -22.400 4.295 29.312 1.00 98.56 245 LEU A C 1
ATOM 1888 O O . LEU A 1 245 ? -23.488 3.752 29.112 1.00 98.56 245 LEU A O 1
ATOM 1892 N N . LEU A 1 246 ? -21.723 4.132 30.450 1.00 97.94 246 LEU A N 1
ATOM 1893 C CA . LEU A 1 246 ? -22.199 3.283 31.548 1.00 97.94 246 LEU A CA 1
ATOM 1894 C C . LEU A 1 246 ? -23.507 3.803 32.158 1.00 97.94 246 LEU A C 1
ATOM 1896 O O . LEU A 1 246 ? -24.418 3.021 32.438 1.00 97.94 246 LEU A O 1
ATOM 1900 N N . LEU A 1 247 ? -23.646 5.121 32.320 1.00 97.25 247 LEU A N 1
ATOM 1901 C CA . LEU A 1 247 ? -24.897 5.728 32.780 1.00 97.25 247 LEU A CA 1
ATOM 1902 C C . LEU A 1 247 ? -26.019 5.562 31.749 1.00 97.25 247 LEU A C 1
ATOM 1904 O O . LEU A 1 247 ? -27.140 5.220 32.118 1.00 97.25 247 LEU A O 1
ATOM 1908 N N . GLY A 1 248 ? -25.727 5.700 30.454 1.00 96.81 248 GLY A N 1
ATOM 1909 C CA . GLY A 1 248 ? -26.672 5.403 29.376 1.00 96.81 248 GLY A CA 1
ATOM 1910 C C . GLY A 1 248 ? -27.152 3.946 29.392 1.00 96.81 248 GLY A C 1
ATOM 1911 O O . GLY A 1 248 ? -28.313 3.672 29.081 1.00 96.81 248 GLY A O 1
ATOM 1912 N N . ALA A 1 249 ? -26.303 3.011 29.822 1.00 96.69 249 ALA A N 1
ATOM 1913 C CA . ALA A 1 249 ? -26.659 1.602 29.977 1.00 96.69 249 ALA A CA 1
ATOM 1914 C C . ALA A 1 249 ? -27.523 1.306 31.215 1.00 96.69 249 ALA A C 1
ATOM 1916 O O . ALA A 1 249 ? -28.296 0.352 31.194 1.00 96.69 249 ALA A O 1
ATOM 1917 N N . THR A 1 250 ? -27.408 2.098 32.283 1.00 94.50 250 THR A N 1
ATOM 1918 C CA . THR A 1 250 ? -27.953 1.746 33.610 1.00 94.50 250 THR A CA 1
ATOM 1919 C C . THR A 1 250 ? -29.081 2.654 34.092 1.00 94.50 250 THR A C 1
ATOM 1921 O O . THR A 1 250 ? -29.921 2.226 34.884 1.00 94.50 250 THR A O 1
ATOM 1924 N N . ARG A 1 251 ? -29.143 3.908 33.631 1.00 94.81 251 ARG A N 1
ATOM 1925 C CA . ARG A 1 251 ? -30.160 4.873 34.062 1.00 94.81 251 ARG A CA 1
ATOM 1926 C C . ARG A 1 251 ? -31.488 4.649 33.349 1.00 94.81 251 ARG A C 1
ATOM 1928 O O . ARG A 1 251 ? -31.556 4.459 32.132 1.00 94.81 251 ARG A O 1
ATOM 1935 N N . SER A 1 252 ? -32.565 4.738 34.123 1.00 93.31 252 SER A N 1
ATOM 1936 C CA . SER A 1 252 ? -33.926 4.701 33.596 1.00 93.31 252 SER A CA 1
ATOM 1937 C C . SER A 1 252 ? -34.249 6.023 32.906 1.00 93.31 252 SER A C 1
ATOM 1939 O O . SER A 1 252 ? -34.403 7.050 33.560 1.00 93.31 252 SER A O 1
ATOM 1941 N N . VAL A 1 253 ? -34.365 5.980 31.583 1.00 94.94 253 VAL A N 1
ATOM 1942 C CA . VAL A 1 253 ? -34.754 7.104 30.722 1.00 94.94 253 VAL A CA 1
ATOM 1943 C C . VAL A 1 253 ? -35.711 6.594 29.642 1.00 94.94 253 VAL A C 1
ATOM 1945 O O . VAL A 1 253 ? -35.671 5.394 29.334 1.00 94.94 253 VAL A O 1
ATOM 1948 N N . PRO A 1 254 ? -36.564 7.459 29.063 1.00 94.81 254 PRO A N 1
ATOM 1949 C CA . PRO A 1 254 ? -37.441 7.064 27.968 1.00 94.81 254 PRO A CA 1
ATOM 1950 C C . PRO A 1 254 ? -36.666 6.404 26.808 1.00 94.81 254 PRO A C 1
ATOM 1952 O O . PRO A 1 254 ? -35.596 6.886 26.427 1.00 94.81 254 PRO A O 1
ATOM 1955 N N . PRO A 1 255 ? -37.168 5.302 26.223 1.00 94.38 255 PRO A N 1
ATOM 1956 C CA . PRO A 1 255 ? -36.577 4.734 25.016 1.00 94.38 255 PRO A CA 1
ATOM 1957 C C . PRO A 1 255 ? -36.545 5.754 23.872 1.00 94.38 255 PRO A C 1
ATOM 1959 O O . PRO A 1 255 ? -37.512 6.478 23.644 1.00 94.38 255 PRO A O 1
ATOM 1962 N N . GLY A 1 256 ? -35.435 5.796 23.142 1.00 95.81 256 GLY A N 1
ATOM 1963 C CA . GLY A 1 256 ? -35.195 6.762 22.073 1.00 95.81 256 GLY A CA 1
ATOM 1964 C C . GLY A 1 256 ? -34.672 8.114 22.557 1.00 95.81 256 GLY A C 1
ATOM 1965 O O . GLY A 1 256 ? -34.463 8.997 21.730 1.00 95.81 256 GLY A O 1
ATOM 1966 N N . SER A 1 257 ? -34.437 8.299 23.863 1.00 97.38 257 SER A N 1
ATOM 1967 C CA . SER A 1 257 ? -33.798 9.515 24.366 1.00 97.38 257 SER A CA 1
ATOM 1968 C C . SER A 1 257 ? -32.408 9.711 23.766 1.00 97.38 257 SER A C 1
ATOM 1970 O O . SER A 1 257 ? -31.624 8.768 23.627 1.00 97.38 257 SER A O 1
ATOM 1972 N N . VAL A 1 258 ? -32.109 10.971 23.463 1.00 98.44 258 VAL A N 1
ATOM 1973 C CA . VAL A 1 258 ? -30.805 11.427 22.997 1.00 98.44 258 VAL A CA 1
ATOM 1974 C C . VAL A 1 258 ? -30.212 12.344 24.057 1.00 98.44 258 VAL A C 1
ATOM 1976 O O . VAL A 1 258 ? -30.945 13.136 24.643 1.00 98.44 258 VAL A O 1
ATOM 1979 N N . PHE A 1 259 ? -28.907 12.240 24.293 1.00 98.62 259 PHE A N 1
ATOM 1980 C CA . PHE A 1 259 ? -28.177 13.114 25.207 1.00 98.62 259 PHE A CA 1
ATOM 1981 C C . PHE A 1 259 ? -26.877 13.595 24.576 1.00 98.62 259 PHE A C 1
ATOM 1983 O O . PHE A 1 259 ? -26.141 12.809 23.971 1.00 98.62 259 PHE A O 1
ATOM 1990 N N . HIS A 1 260 ? -26.574 14.880 24.727 1.00 98.62 260 HIS A N 1
ATOM 1991 C CA . HIS A 1 260 ? -25.279 15.435 24.348 1.00 98.62 260 HIS A CA 1
ATOM 1992 C C . HIS A 1 260 ? -24.214 15.149 25.405 1.00 98.62 260 HIS A C 1
ATOM 1994 O O . HIS A 1 260 ? -24.375 15.473 26.580 1.00 98.62 260 HIS A O 1
ATOM 2000 N N . ILE A 1 261 ? -23.101 14.562 24.965 1.00 98.50 261 ILE A N 1
ATOM 2001 C CA . ILE A 1 261 ? -21.926 14.269 25.786 1.00 98.50 261 ILE A CA 1
ATOM 2002 C C . ILE A 1 261 ? -20.798 15.192 25.327 1.00 98.50 261 ILE A C 1
ATOM 2004 O O . ILE A 1 261 ? -20.097 14.907 24.353 1.00 98.50 261 ILE A O 1
ATOM 2008 N N . GLY A 1 262 ? -20.684 16.317 26.028 1.00 97.50 262 GLY A N 1
ATOM 2009 C CA . GLY A 1 262 ? -19.716 17.392 25.824 1.00 97.50 262 GLY A CA 1
ATOM 2010 C C . GLY A 1 262 ? -19.451 18.129 27.138 1.00 97.50 262 GLY A C 1
ATOM 2011 O O . GLY A 1 262 ? -19.824 17.656 28.210 1.00 97.50 262 GLY A O 1
ATOM 2012 N N . THR A 1 263 ? -18.829 19.297 27.074 1.00 96.94 263 THR A N 1
ATOM 2013 C CA . THR A 1 263 ? -18.555 20.152 28.238 1.00 96.94 263 THR A CA 1
ATOM 2014 C C . THR A 1 263 ? -19.349 21.449 28.236 1.00 96.94 263 THR A C 1
ATOM 2016 O O . THR A 1 263 ? -19.516 22.065 29.289 1.00 96.94 263 THR A O 1
ATOM 2019 N N . GLY A 1 264 ? -19.862 21.858 27.074 1.00 94.44 264 GLY A N 1
ATOM 2020 C CA . GLY A 1 264 ? -20.452 23.175 26.860 1.00 94.44 264 GLY A CA 1
ATOM 2021 C C . GLY A 1 264 ? -19.429 24.312 26.849 1.00 94.44 264 GLY A C 1
ATOM 2022 O O . GLY A 1 264 ? -19.817 25.481 26.816 1.00 94.44 264 GLY A O 1
ATOM 2023 N N . VAL A 1 265 ? -18.130 23.992 26.877 1.00 94.06 265 VAL A N 1
ATOM 2024 C CA . VAL A 1 265 ? -17.031 24.957 26.819 1.00 94.06 265 VAL A CA 1
ATOM 2025 C C . VAL A 1 265 ? -16.399 24.908 25.435 1.00 94.06 265 VAL A C 1
ATOM 2027 O O . VAL A 1 265 ? -15.859 23.888 25.018 1.00 94.06 265 VAL A O 1
ATOM 2030 N N . ASN A 1 266 ? -16.425 26.037 24.729 1.00 92.62 266 ASN A N 1
ATOM 2031 C CA . ASN A 1 266 ? -15.767 26.170 23.435 1.00 92.62 266 ASN A CA 1
ATOM 2032 C C . ASN A 1 266 ? -14.281 26.497 23.593 1.00 92.62 266 ASN A C 1
ATOM 2034 O O . ASN A 1 266 ? -13.909 27.471 24.247 1.00 92.62 266 ASN A O 1
ATOM 2038 N N . THR A 1 267 ? -13.434 25.736 22.908 1.00 96.06 267 THR A N 1
ATOM 2039 C CA . THR A 1 267 ? -11.996 25.991 22.800 1.00 96.06 267 THR A CA 1
ATOM 2040 C C . THR A 1 267 ? -11.619 26.178 21.341 1.00 96.06 267 THR A C 1
ATOM 2042 O O . THR A 1 267 ? -12.002 25.380 20.483 1.00 96.06 267 THR A O 1
ATOM 2045 N N . THR A 1 268 ? -10.863 27.232 21.032 1.00 96.88 268 THR A N 1
ATOM 2046 C CA . THR A 1 268 ? -10.355 27.406 19.666 1.00 96.88 268 THR A CA 1
ATOM 2047 C C . THR A 1 268 ? -9.272 26.371 19.369 1.00 96.88 268 THR A C 1
ATOM 2049 O O . THR A 1 268 ? -8.485 26.014 20.243 1.00 96.88 268 THR A O 1
ATOM 2052 N N . VAL A 1 269 ? -9.185 25.904 18.125 1.00 95.81 269 VAL A N 1
ATOM 2053 C CA . VAL A 1 269 ? -8.114 24.992 17.689 1.00 95.81 269 VAL A CA 1
ATOM 2054 C C . VAL A 1 269 ? -6.726 25.591 17.958 1.00 95.81 269 VAL A C 1
ATOM 2056 O O . VAL A 1 269 ? -5.805 24.855 18.303 1.00 95.81 269 VAL A O 1
ATOM 2059 N N . ARG A 1 270 ? -6.580 26.919 17.857 1.00 95.19 270 ARG A N 1
ATOM 2060 C CA . ARG A 1 270 ? -5.355 27.629 18.246 1.00 95.19 270 ARG A CA 1
ATOM 2061 C C . ARG A 1 270 ? -5.043 27.479 19.735 1.00 95.19 270 ARG A C 1
ATOM 2063 O O . ARG A 1 270 ? -3.973 26.979 20.061 1.00 95.19 270 ARG A O 1
ATOM 2070 N N . ASP A 1 271 ? -5.982 27.849 20.604 1.00 95.88 271 ASP A N 1
ATOM 2071 C CA . ASP A 1 271 ? -5.819 27.756 22.064 1.00 95.88 271 ASP A CA 1
ATOM 2072 C C . ASP A 1 271 ? -5.517 26.312 22.501 1.00 95.88 271 ASP A C 1
ATOM 2074 O O . ASP A 1 271 ? -4.636 26.072 23.322 1.00 95.88 271 ASP A O 1
ATOM 2078 N N . LEU A 1 272 ? -6.163 25.319 21.880 1.00 96.44 272 LEU A N 1
ATOM 2079 C CA . LEU A 1 272 ? -5.875 23.902 22.117 1.00 96.44 272 LEU A CA 1
ATOM 2080 C C . LEU A 1 272 ? -4.405 23.542 21.836 1.00 96.44 272 LEU A C 1
ATOM 2082 O O . LEU A 1 272 ? -3.758 22.899 22.665 1.00 96.44 272 LEU A O 1
ATOM 2086 N N . VAL A 1 273 ? -3.883 23.928 20.666 1.00 94.94 273 VAL A N 1
ATOM 2087 C CA . VAL A 1 273 ? -2.492 23.637 20.279 1.00 94.94 273 VAL A CA 1
ATOM 2088 C C . VAL A 1 273 ? -1.518 24.386 21.186 1.00 94.94 273 VAL A C 1
ATOM 2090 O O . VAL A 1 273 ? -0.563 23.787 21.673 1.00 94.94 273 VAL A O 1
ATOM 2093 N N . GLU A 1 274 ? -1.773 25.663 21.468 1.00 93.25 274 GLU A N 1
ATOM 2094 C CA . GLU A 1 274 ? -0.930 26.481 22.346 1.00 93.25 274 GLU A CA 1
ATOM 2095 C C . GLU A 1 274 ? -0.859 25.904 23.768 1.00 93.25 274 GLU A C 1
ATOM 2097 O O . GLU A 1 274 ? 0.235 25.768 24.321 1.00 93.25 274 GLU A O 1
ATOM 2102 N N . ARG A 1 275 ? -1.991 25.466 24.335 1.00 94.94 275 ARG A N 1
ATOM 2103 C CA . ARG A 1 275 ? -2.039 24.791 25.644 1.00 94.94 275 ARG A CA 1
ATOM 2104 C C . ARG A 1 275 ? -1.248 23.490 25.660 1.00 94.94 275 ARG A C 1
ATOM 2106 O O . ARG A 1 275 ? -0.504 23.249 26.609 1.00 94.94 275 ARG A O 1
ATOM 2113 N N . LEU A 1 276 ? -1.385 22.657 24.626 1.00 94.69 276 LEU A N 1
ATOM 2114 C CA . LEU A 1 276 ? -0.614 21.416 24.499 1.00 94.69 276 LEU A CA 1
ATOM 2115 C C . LEU A 1 276 ? 0.891 21.693 24.474 1.00 94.69 276 LEU A C 1
ATOM 2117 O O . LEU A 1 276 ? 1.643 21.085 25.233 1.00 94.69 276 LEU A O 1
ATOM 2121 N N . LEU A 1 277 ? 1.324 22.642 23.642 1.00 92.44 277 LEU A N 1
ATOM 2122 C CA . LEU A 1 277 ? 2.734 23.005 23.522 1.00 92.44 277 LEU A CA 1
ATOM 2123 C C . LEU A 1 277 ? 3.301 23.574 24.825 1.00 92.44 277 LEU A C 1
ATOM 2125 O O . LEU A 1 277 ? 4.395 23.184 25.240 1.00 92.44 277 LEU A O 1
ATOM 2129 N N . ALA A 1 278 ? 2.536 24.431 25.507 1.00 92.06 278 ALA A N 1
ATOM 2130 C CA . ALA A 1 278 ? 2.913 24.981 26.803 1.00 92.06 278 ALA A CA 1
ATOM 2131 C C . ALA A 1 278 ? 3.104 23.882 27.861 1.00 92.06 278 ALA A C 1
ATOM 2133 O O . ALA A 1 278 ? 4.091 23.903 28.594 1.00 92.06 278 ALA A O 1
ATOM 2134 N N . GLN A 1 279 ? 2.208 22.888 27.911 1.00 92.50 279 GLN A N 1
ATOM 2135 C CA . GLN A 1 279 ? 2.321 21.765 28.851 1.00 92.50 279 GLN A CA 1
ATOM 2136 C C . GLN A 1 279 ? 3.530 20.866 28.578 1.00 92.50 279 GLN A C 1
ATOM 2138 O O . GLN A 1 279 ? 4.067 20.265 29.506 1.00 92.50 279 GLN A O 1
ATOM 2143 N N . MET A 1 280 ? 3.966 20.766 27.324 1.00 91.38 280 MET A N 1
ATOM 2144 C CA . MET A 1 280 ? 5.120 19.949 26.954 1.00 91.38 280 MET A CA 1
ATOM 2145 C C . MET A 1 280 ? 6.462 20.645 27.201 1.00 91.38 280 MET A C 1
ATOM 2147 O O . MET A 1 280 ? 7.476 19.959 27.314 1.00 91.38 280 MET A O 1
ATOM 2151 N N . GLY A 1 281 ? 6.486 21.981 27.271 1.00 85.75 281 GLY A N 1
ATOM 2152 C CA . GLY A 1 281 ? 7.697 22.755 27.564 1.00 85.75 281 GLY A CA 1
ATOM 2153 C C . GLY A 1 281 ? 8.812 22.595 26.524 1.00 85.75 281 GLY A C 1
ATOM 2154 O O . GLY A 1 281 ? 9.989 22.671 26.871 1.00 85.75 281 GLY A O 1
ATOM 2155 N N . ARG A 1 282 ? 8.465 22.327 25.256 1.00 78.94 282 ARG A N 1
ATOM 2156 C CA . ARG A 1 282 ? 9.425 22.071 24.166 1.00 78.94 282 ARG A CA 1
ATOM 2157 C C . ARG A 1 282 ? 9.459 23.211 23.140 1.00 78.94 282 ARG A C 1
ATOM 2159 O O . ARG A 1 282 ? 8.415 23.803 22.875 1.00 78.94 282 ARG A O 1
ATOM 2166 N N . PRO A 1 283 ? 10.622 23.506 22.524 1.00 77.94 283 PRO A N 1
ATOM 2167 C CA . PRO A 1 283 ? 10.786 24.629 21.600 1.00 77.94 283 PRO A CA 1
ATOM 2168 C C . PRO A 1 283 ? 10.283 24.289 20.185 1.00 77.94 283 PRO A C 1
ATOM 2170 O O . PRO A 1 283 ? 11.065 24.228 19.242 1.00 77.94 283 PRO A O 1
ATOM 2173 N N . VAL A 1 284 ? 8.979 24.053 20.035 1.00 87.19 284 VAL A N 1
ATOM 2174 C CA . VAL A 1 284 ? 8.313 23.823 18.740 1.00 87.19 284 VAL A CA 1
ATOM 2175 C C . VAL A 1 284 ? 7.263 24.898 18.475 1.00 87.19 284 VAL A C 1
ATOM 2177 O O . VAL A 1 284 ? 6.669 25.438 19.411 1.00 87.19 284 VAL A O 1
ATOM 2180 N N . LYS A 1 285 ? 7.033 25.228 17.203 1.00 87.56 285 LYS A N 1
ATOM 2181 C CA . LYS A 1 285 ? 6.117 26.298 16.790 1.00 87.56 285 LYS A CA 1
ATOM 2182 C C . LYS A 1 285 ? 4.864 25.747 16.122 1.00 87.56 285 LYS A C 1
ATOM 2184 O O . LYS A 1 285 ? 4.908 24.792 15.350 1.00 87.56 285 LYS A O 1
ATOM 2189 N N . ALA A 1 286 ? 3.746 26.420 16.366 1.00 89.75 286 ALA A N 1
ATOM 2190 C CA . ALA A 1 286 ? 2.543 26.278 15.561 1.00 89.75 286 ALA A CA 1
ATOM 2191 C C . ALA A 1 286 ? 2.670 27.137 14.289 1.00 89.75 286 ALA A C 1
ATOM 2193 O O . ALA A 1 286 ? 2.772 28.363 14.366 1.00 89.75 286 ALA A O 1
ATOM 2194 N N . LEU A 1 287 ? 2.660 26.510 13.111 1.00 90.19 287 LEU A N 1
ATOM 2195 C CA . LEU A 1 287 ? 2.686 27.196 11.816 1.00 90.19 287 LEU A CA 1
ATOM 2196 C C . LEU A 1 287 ? 1.250 27.565 11.420 1.00 90.19 287 LEU A C 1
ATOM 2198 O O . LEU A 1 287 ? 0.582 26.861 10.659 1.00 90.19 287 LEU A O 1
ATOM 2202 N N . VAL A 1 288 ? 0.753 28.653 12.007 1.00 91.44 288 VAL A N 1
ATOM 2203 C CA . VAL A 1 288 ? -0.621 29.139 11.819 1.00 91.44 288 VAL A CA 1
ATOM 2204 C C . VAL A 1 288 ? -0.867 29.519 10.359 1.00 91.44 288 VAL A C 1
ATOM 2206 O O . VAL A 1 288 ? -0.139 30.324 9.784 1.00 91.44 288 VAL A O 1
ATOM 2209 N N . GLY A 1 289 ? -1.922 28.959 9.766 1.00 88.75 289 GLY A N 1
ATOM 2210 C CA . GLY A 1 289 ? -2.291 29.205 8.370 1.00 88.75 289 GLY A CA 1
ATOM 2211 C C . GLY A 1 289 ? -1.516 28.373 7.344 1.00 88.75 289 GLY A C 1
ATOM 2212 O O . GLY A 1 289 ? -1.772 28.515 6.152 1.00 88.75 289 GLY A O 1
ATOM 2213 N N . ALA A 1 290 ? -0.621 27.477 7.775 1.00 87.31 290 ALA A N 1
ATOM 2214 C CA . ALA A 1 290 ? 0.080 26.553 6.881 1.00 87.31 290 ALA A CA 1
ATOM 2215 C C . ALA A 1 290 ? -0.848 25.491 6.259 1.00 87.31 290 ALA A C 1
ATOM 2217 O O . ALA A 1 290 ? -0.496 24.879 5.253 1.00 87.31 290 ALA A O 1
ATOM 2218 N N . VAL A 1 291 ? -2.027 25.266 6.848 1.00 85.62 291 VAL A N 1
ATOM 2219 C CA . VAL A 1 291 ? -3.051 24.343 6.337 1.00 85.62 291 VAL A CA 1
ATOM 2220 C C . VAL A 1 291 ? -4.302 25.136 5.943 1.00 85.62 291 VAL A C 1
ATOM 2222 O O . VAL A 1 291 ? -4.803 25.914 6.759 1.00 85.62 291 VAL A O 1
ATOM 2225 N N . PRO A 1 292 ? -4.856 24.961 4.730 1.00 83.88 292 PRO A N 1
ATOM 2226 C CA . PRO A 1 292 ? -6.106 25.613 4.359 1.00 83.88 292 PRO A CA 1
ATOM 2227 C C . PRO A 1 292 ? -7.281 25.062 5.177 1.00 83.88 292 PRO A C 1
ATOM 2229 O O . PRO A 1 292 ? -7.305 23.897 5.575 1.00 83.88 292 PRO A O 1
ATOM 2232 N N . MET A 1 293 ? -8.282 25.904 5.424 1.00 85.25 293 MET A N 1
ATOM 2233 C CA . MET A 1 293 ? -9.540 25.465 6.028 1.00 85.25 293 MET A CA 1
ATOM 2234 C C . MET A 1 293 ? -10.348 24.654 5.016 1.00 85.25 293 MET A C 1
ATOM 2236 O O . MET A 1 293 ? -10.365 24.981 3.829 1.00 85.25 293 MET A O 1
ATOM 2240 N N . ARG A 1 294 ? -11.003 23.585 5.475 1.00 79.12 294 ARG A N 1
ATOM 2241 C CA . ARG A 1 294 ? -11.803 22.747 4.583 1.00 79.12 294 ARG A CA 1
ATOM 2242 C C . ARG A 1 294 ? -13.096 23.464 4.174 1.00 79.12 294 ARG A C 1
ATOM 2244 O O . ARG A 1 294 ? -13.658 24.189 4.995 1.00 79.12 294 ARG A O 1
ATOM 2251 N N . PRO A 1 295 ? -13.605 23.237 2.950 1.00 75.81 295 PRO A N 1
ATOM 2252 C CA . PRO A 1 295 ? -14.888 23.798 2.526 1.00 75.81 295 PRO A CA 1
ATOM 2253 C C . PRO A 1 295 ? -16.076 23.341 3.389 1.00 75.81 295 PRO A C 1
ATOM 2255 O O . PRO A 1 295 ? -17.032 24.090 3.547 1.00 75.81 295 PRO A O 1
ATOM 2258 N N . ASP A 1 296 ? -16.008 22.131 3.957 1.00 75.19 296 ASP A N 1
ATOM 2259 C CA . ASP A 1 296 ? -17.026 21.528 4.830 1.00 75.19 296 ASP A CA 1
ATOM 2260 C C . ASP A 1 296 ? -16.755 21.755 6.332 1.00 75.19 296 ASP A C 1
ATOM 2262 O O . ASP A 1 296 ? -17.295 21.045 7.184 1.00 75.19 296 ASP A O 1
ATOM 2266 N N . GLU A 1 297 ? -15.890 22.711 6.693 1.00 84.75 297 GLU A N 1
ATOM 2267 C CA . GLU A 1 297 ? -15.504 22.926 8.088 1.00 84.75 297 GLU A CA 1
ATOM 2268 C C . GLU A 1 297 ? -16.653 23.526 8.914 1.00 84.75 297 GLU A C 1
ATOM 2270 O O . GLU A 1 297 ? -17.116 24.641 8.676 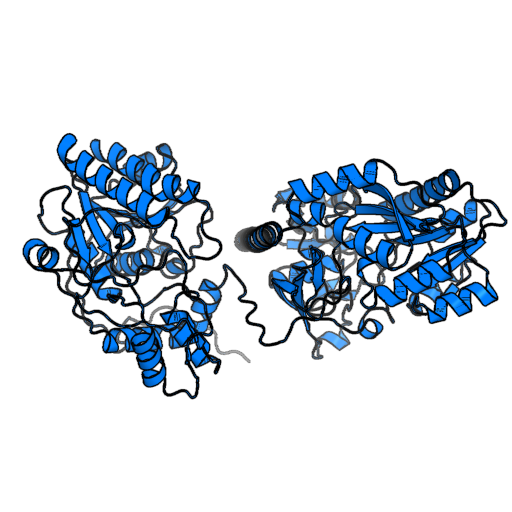1.00 84.75 297 GLU A O 1
ATOM 2275 N N . ILE A 1 298 ? -17.072 22.810 9.958 1.00 88.88 298 ILE A N 1
ATOM 2276 C CA . ILE A 1 298 ? -18.015 23.338 10.946 1.00 88.88 298 ILE A CA 1
ATOM 2277 C C . ILE A 1 298 ? -17.242 24.245 11.909 1.00 88.88 298 ILE A C 1
ATOM 2279 O O . ILE A 1 298 ? -16.332 23.803 12.625 1.00 88.88 298 ILE A O 1
ATOM 2283 N N . MET A 1 299 ? -17.601 25.527 11.927 1.00 91.75 299 MET A N 1
ATOM 2284 C CA . MET A 1 299 ? -16.853 26.541 12.673 1.00 91.75 299 MET A CA 1
ATOM 2285 C C . MET A 1 299 ? -17.061 26.466 14.182 1.00 91.75 299 MET A C 1
ATOM 2287 O O . MET A 1 299 ? -16.105 26.685 14.919 1.00 91.75 299 MET A O 1
ATOM 2291 N N . GLU A 1 300 ? -18.251 26.094 14.650 1.00 94.00 300 GLU A N 1
ATOM 2292 C CA . GLU A 1 300 ? -18.585 26.052 16.077 1.00 94.00 300 GLU A CA 1
ATOM 2293 C C . GLU A 1 300 ? -19.306 24.753 16.429 1.00 94.00 300 GLU A C 1
ATOM 2295 O O . GLU A 1 300 ? -20.246 24.348 15.744 1.00 94.00 300 GLU A O 1
ATOM 2300 N N . MET A 1 301 ? -18.865 24.093 17.499 1.00 92.00 301 MET A N 1
ATOM 2301 C CA . MET A 1 301 ? -19.452 22.850 17.992 1.00 92.00 301 MET A CA 1
ATOM 2302 C C . MET A 1 301 ? -19.422 22.831 19.517 1.00 92.00 301 MET A C 1
ATOM 2304 O O . MET A 1 301 ? -18.412 22.424 20.085 1.00 92.00 301 MET A O 1
ATOM 2308 N N . SER A 1 302 ? -20.522 23.216 20.162 1.00 94.88 302 SER A N 1
ATOM 2309 C CA . SER A 1 302 ? -20.654 23.136 21.621 1.00 94.88 302 SER A CA 1
ATOM 2310 C C . SER A 1 302 ? -21.950 22.476 22.047 1.00 94.88 302 SER A C 1
ATOM 2312 O O . SER A 1 302 ? -22.989 22.731 21.433 1.00 94.88 302 SER A O 1
ATOM 2314 N N . ALA A 1 303 ? -21.902 21.660 23.096 1.00 96.94 303 ALA A N 1
ATOM 2315 C CA . ALA A 1 303 ? -23.070 20.978 23.637 1.00 96.94 303 ALA A CA 1
ATOM 2316 C C . ALA A 1 303 ? -23.822 21.828 24.674 1.00 96.94 303 ALA A C 1
ATOM 2318 O O . ALA A 1 303 ? -23.221 22.474 25.530 1.00 96.94 303 ALA A O 1
ATOM 2319 N N . ASP A 1 304 ? -25.151 21.748 24.686 1.00 97.69 304 ASP A N 1
ATOM 2320 C CA . ASP A 1 304 ? -25.936 21.959 25.900 1.00 97.69 304 ASP A CA 1
ATOM 2321 C C . ASP A 1 304 ? -26.113 20.613 26.609 1.00 97.69 304 ASP A C 1
ATOM 2323 O O . ASP A 1 304 ? -26.834 19.738 26.146 1.00 97.69 304 ASP A O 1
ATOM 2327 N N . ILE A 1 305 ? -25.462 20.446 27.758 1.00 97.50 305 ILE A N 1
ATOM 2328 C CA . ILE A 1 305 ? -25.473 19.185 28.515 1.00 97.50 305 ILE A CA 1
ATOM 2329 C C . ILE A 1 305 ? -26.591 19.106 29.566 1.00 97.50 305 ILE A C 1
ATOM 2331 O O . ILE A 1 305 ? -26.585 18.215 30.421 1.00 97.50 305 ILE A O 1
ATOM 2335 N N . SER A 1 306 ? -27.555 20.035 29.552 1.00 97.88 306 SER A N 1
ATOM 2336 C CA . SER A 1 306 ? -28.603 20.111 30.583 1.00 97.88 306 SER A CA 1
ATOM 2337 C C . SER A 1 306 ? -29.446 18.834 30.661 1.00 97.88 306 SER A C 1
ATOM 2339 O O . SER A 1 306 ? -29.782 18.398 31.762 1.00 97.88 306 SER A O 1
ATOM 2341 N N . ALA A 1 307 ? -29.752 18.202 29.521 1.00 97.62 307 ALA A N 1
ATOM 2342 C CA . ALA A 1 307 ? -30.523 16.959 29.489 1.00 97.62 307 ALA A CA 1
ATOM 2343 C C . ALA A 1 307 ? -29.737 15.779 30.084 1.00 97.62 307 ALA A C 1
ATOM 2345 O O . ALA A 1 307 ? -30.281 15.016 30.885 1.00 97.62 307 ALA A O 1
ATOM 2346 N N . ALA A 1 308 ? -28.446 15.657 29.758 1.00 97.94 308 ALA A N 1
ATOM 2347 C CA . ALA A 1 308 ? -27.577 14.631 30.332 1.00 97.94 308 ALA A CA 1
ATOM 2348 C C . ALA A 1 308 ? -27.462 14.786 31.861 1.00 97.94 308 ALA A C 1
ATOM 2350 O O . ALA A 1 308 ? -27.597 13.804 32.597 1.00 97.94 308 ALA A O 1
ATOM 2351 N N . ARG A 1 309 ? -27.327 16.023 32.357 1.00 97.69 309 ARG A N 1
ATOM 2352 C CA . ARG A 1 309 ? -27.314 16.308 33.800 1.00 97.69 309 ARG A CA 1
ATOM 2353 C C . ARG A 1 309 ? -28.634 15.925 34.468 1.00 97.69 309 ARG A C 1
ATOM 2355 O O . ARG A 1 309 ? -28.622 15.242 35.487 1.00 97.69 309 ARG A O 1
ATOM 2362 N N . ALA A 1 310 ? -29.763 16.339 33.897 1.00 97.31 310 ALA A N 1
ATOM 2363 C CA . ALA A 1 310 ? -31.077 16.132 34.501 1.00 97.31 310 ALA A CA 1
ATOM 2364 C C . ALA A 1 310 ? -31.520 14.659 34.509 1.00 97.31 310 ALA A C 1
ATOM 2366 O O . ALA A 1 310 ? -32.123 14.207 35.480 1.00 97.31 310 ALA A O 1
ATOM 2367 N N . HIS A 1 311 ? -31.232 13.909 33.440 1.00 96.94 311 HIS A N 1
ATOM 2368 C CA . HIS A 1 311 ? -31.799 12.571 33.240 1.00 96.94 311 HIS A CA 1
ATOM 2369 C C . HIS A 1 311 ? -30.807 11.427 33.466 1.00 96.94 311 HIS A C 1
ATOM 2371 O O . HIS A 1 311 ? -31.214 10.355 33.911 1.00 96.94 311 HIS A O 1
ATOM 2377 N N . LEU A 1 312 ? -29.514 11.631 33.190 1.00 96.38 312 LEU A N 1
ATOM 2378 C CA . LEU A 1 312 ? -28.478 10.625 33.460 1.00 96.38 312 LEU A CA 1
ATOM 2379 C C . LEU A 1 312 ? -27.757 10.873 34.792 1.00 96.38 312 LEU A C 1
ATOM 2381 O O . LEU A 1 312 ? -27.126 9.956 35.325 1.00 96.38 312 LEU A O 1
ATOM 2385 N N . GLY A 1 313 ? -27.845 12.095 35.332 1.00 96.44 313 GLY A N 1
ATOM 2386 C CA . GLY A 1 313 ? -26.982 12.539 36.427 1.00 96.44 313 GLY A CA 1
ATOM 2387 C C . GLY A 1 313 ? -25.520 12.656 35.991 1.00 96.44 313 GLY A C 1
ATOM 2388 O O . GLY A 1 313 ? -24.627 12.463 36.812 1.00 96.44 313 GLY A O 1
ATOM 2389 N N . TRP A 1 314 ? -25.279 12.887 34.696 1.00 97.62 314 TRP A N 1
ATOM 2390 C CA . TRP A 1 314 ? -23.939 12.964 34.123 1.00 97.62 314 TRP A CA 1
ATOM 2391 C C . TRP A 1 314 ? -23.474 14.412 33.983 1.00 97.62 314 TRP A C 1
ATOM 2393 O O . TRP A 1 314 ? -24.218 15.279 33.523 1.00 97.62 314 TRP A O 1
ATOM 2403 N N . GLU A 1 315 ? -22.216 14.648 34.331 1.00 96.69 315 GLU A N 1
ATOM 2404 C CA . GLU A 1 315 ? -21.486 15.876 34.040 1.00 96.69 315 GLU A CA 1
ATOM 2405 C C . GLU A 1 315 ? -19.999 15.547 33.843 1.00 96.69 315 GLU A C 1
ATOM 2407 O O . GLU A 1 315 ? -19.500 14.615 34.486 1.00 96.69 315 GLU A O 1
ATOM 2412 N N . PRO A 1 316 ? -19.284 16.276 32.971 1.00 96.62 316 PRO A N 1
ATOM 2413 C CA . PRO A 1 316 ? -17.857 16.063 32.771 1.00 96.62 316 PRO A CA 1
ATOM 2414 C C . PRO A 1 316 ? -17.081 16.509 34.011 1.00 96.62 316 PRO A C 1
ATOM 2416 O O . PRO A 1 316 ? -17.299 17.601 34.538 1.00 96.62 316 PRO A O 1
ATOM 2419 N N . ARG A 1 317 ? -16.150 15.672 34.468 1.00 96.44 317 ARG A N 1
ATOM 2420 C CA . ARG A 1 317 ? -15.328 15.943 35.655 1.00 96.44 317 ARG A CA 1
ATOM 2421 C C . ARG A 1 317 ? -13.905 16.354 35.308 1.00 96.44 317 ARG A C 1
ATOM 2423 O O . ARG A 1 317 ? -13.222 16.933 36.150 1.00 96.44 317 ARG A O 1
ATOM 2430 N N . THR A 1 318 ? -13.453 16.070 34.089 1.00 97.50 318 THR A N 1
ATOM 2431 C CA . THR A 1 318 ? -12.101 16.405 33.643 1.00 97.50 318 THR A CA 1
ATOM 2432 C C . THR A 1 318 ? -12.093 17.761 32.953 1.00 97.50 318 THR A C 1
ATOM 2434 O O . THR A 1 318 ? -12.743 17.952 31.925 1.00 97.50 318 THR A O 1
ATOM 2437 N N . THR A 1 319 ? -11.320 18.713 33.478 1.00 97.31 319 THR A N 1
ATOM 2438 C CA . THR A 1 319 ? -11.088 19.976 32.762 1.00 97.31 319 THR A CA 1
ATOM 2439 C C . THR A 1 319 ? -10.182 19.752 31.551 1.00 97.31 319 THR A C 1
ATOM 2441 O O . THR A 1 319 ? -9.373 18.820 31.547 1.00 97.31 319 THR A O 1
ATOM 2444 N N . LEU A 1 320 ? -10.249 20.634 30.545 1.00 96.62 320 LEU A N 1
ATOM 2445 C CA . LEU A 1 320 ? -9.399 20.528 29.353 1.00 96.62 320 LEU A CA 1
ATOM 2446 C C . LEU A 1 320 ? -7.917 20.380 29.732 1.00 96.62 320 LEU A C 1
ATOM 2448 O O . LEU A 1 320 ? -7.272 19.421 29.318 1.00 96.62 320 LEU A O 1
ATOM 2452 N N . ASP A 1 321 ? -7.394 21.261 30.592 1.00 96.56 321 ASP A N 1
ATOM 2453 C CA . ASP A 1 321 ? -5.983 21.229 30.991 1.00 96.56 321 ASP A CA 1
ATOM 2454 C C . ASP A 1 321 ? -5.597 19.924 31.709 1.00 96.56 321 ASP A C 1
ATOM 2456 O O . ASP A 1 321 ? -4.489 19.424 31.508 1.00 96.56 321 ASP A O 1
ATOM 2460 N N . GLN A 1 322 ? -6.489 19.352 32.530 1.00 97.69 322 GLN A N 1
ATOM 2461 C CA . GLN A 1 322 ? -6.267 18.045 33.162 1.00 97.69 322 GLN A CA 1
ATOM 2462 C C . GLN A 1 322 ? -6.234 16.920 32.124 1.00 97.69 322 GLN A C 1
ATOM 2464 O O . GLN A 1 322 ? -5.331 16.084 32.163 1.00 97.69 322 GLN A O 1
ATOM 2469 N N . GLY A 1 323 ? -7.185 16.906 31.189 1.00 97.56 323 GLY A N 1
ATOM 2470 C CA . GLY A 1 323 ? -7.249 15.883 30.150 1.00 97.56 323 GLY A CA 1
ATOM 2471 C C . GLY A 1 323 ? -6.080 15.972 29.166 1.00 97.56 323 GLY A C 1
ATOM 2472 O O . GLY A 1 323 ? -5.552 14.938 28.769 1.00 97.56 323 GLY A O 1
ATOM 2473 N N . LEU A 1 324 ? -5.612 17.181 28.822 1.00 97.31 324 LEU A N 1
ATOM 2474 C CA . LEU A 1 324 ? -4.410 17.369 27.997 1.00 97.31 324 LEU A CA 1
ATOM 2475 C C . LEU A 1 324 ? -3.161 16.827 28.700 1.00 97.31 324 LEU A C 1
ATOM 2477 O O . LEU A 1 324 ? -2.397 16.099 28.071 1.00 97.31 324 LEU A O 1
ATOM 2481 N N . ARG A 1 325 ? -2.998 17.061 30.012 1.00 97.25 325 ARG A N 1
ATOM 2482 C CA . ARG A 1 325 ? -1.884 16.475 30.781 1.00 97.25 325 ARG A CA 1
ATOM 2483 C C . ARG A 1 325 ? -1.924 14.951 30.766 1.00 97.25 325 ARG A C 1
ATOM 2485 O O . ARG A 1 325 ? -0.897 14.319 30.530 1.00 97.25 325 ARG A O 1
ATOM 2492 N N . LYS A 1 326 ? -3.105 14.361 30.988 1.00 97.62 326 LYS A N 1
ATOM 2493 C CA . LYS A 1 326 ? -3.296 12.904 30.918 1.00 97.62 326 LYS A CA 1
ATOM 2494 C C . LYS A 1 326 ? -2.983 12.362 29.516 1.00 97.62 326 LYS A C 1
ATOM 2496 O O . LYS A 1 326 ? -2.311 11.342 29.402 1.00 97.62 326 LYS A O 1
ATOM 2501 N N . ALA A 1 327 ? -3.412 13.056 28.460 1.00 96.19 327 ALA A N 1
ATOM 2502 C CA . ALA A 1 327 ? -3.114 12.679 27.080 1.00 96.19 327 ALA A CA 1
ATOM 2503 C C . ALA A 1 327 ? -1.607 12.749 26.783 1.00 96.19 327 ALA A C 1
ATOM 2505 O O . ALA A 1 327 ? -1.044 11.773 26.294 1.00 96.19 327 ALA A O 1
ATOM 2506 N N . VAL A 1 328 ? -0.935 13.853 27.131 1.00 95.62 328 VAL A N 1
ATOM 2507 C CA . VAL A 1 328 ? 0.523 14.012 26.972 1.00 95.62 328 VAL A CA 1
ATOM 2508 C C . VAL A 1 328 ? 1.271 12.885 27.680 1.00 95.62 328 VAL A C 1
ATOM 2510 O O . VAL A 1 328 ? 2.137 12.263 27.066 1.00 95.62 328 VAL A O 1
ATOM 2513 N N . ALA A 1 329 ? 0.917 12.583 28.934 1.00 96.06 329 ALA A N 1
ATOM 2514 C CA . ALA A 1 329 ? 1.523 11.486 29.686 1.00 96.06 329 ALA A CA 1
ATOM 2515 C C . ALA A 1 329 ? 1.326 10.142 28.970 1.00 96.06 329 ALA A C 1
ATOM 2517 O O . ALA A 1 329 ? 2.302 9.458 28.664 1.00 96.06 329 ALA A O 1
ATOM 2518 N N . TRP A 1 330 ? 0.086 9.816 28.593 1.00 95.56 330 TRP A N 1
ATOM 2519 C CA . TRP A 1 330 ? -0.230 8.549 27.935 1.00 95.56 330 TRP A CA 1
ATOM 2520 C C . TRP A 1 330 ? 0.528 8.367 26.611 1.00 95.56 330 TRP A C 1
ATOM 2522 O O . TRP A 1 330 ? 1.174 7.340 26.412 1.00 95.56 330 TRP A O 1
ATOM 2532 N N . PHE A 1 331 ? 0.515 9.374 25.730 1.00 93.06 331 PHE A N 1
ATOM 2533 C CA . PHE A 1 331 ? 1.219 9.328 24.440 1.00 93.06 331 PHE A CA 1
ATOM 2534 C C . PHE A 1 331 ? 2.747 9.315 24.591 1.00 93.06 331 PHE A C 1
ATOM 2536 O O . PHE A 1 331 ? 3.440 8.768 23.734 1.00 93.06 331 PHE A O 1
ATOM 2543 N N . THR A 1 332 ? 3.279 9.879 25.678 1.00 90.38 332 THR A N 1
ATOM 2544 C CA . THR A 1 332 ? 4.715 9.824 25.991 1.00 90.38 332 THR A CA 1
ATOM 2545 C C . THR A 1 332 ? 5.131 8.440 26.489 1.00 90.38 332 THR A C 1
ATOM 2547 O O . THR A 1 332 ? 6.197 7.955 26.116 1.00 90.38 332 THR A O 1
ATOM 2550 N N . GLU A 1 333 ? 4.299 7.785 27.298 1.00 93.06 333 GLU A N 1
ATOM 2551 C CA . GLU A 1 333 ? 4.571 6.450 27.847 1.00 93.06 333 GLU A CA 1
ATOM 2552 C C . GLU A 1 333 ? 4.385 5.333 26.810 1.00 93.06 333 GLU A C 1
ATOM 2554 O O . GLU A 1 333 ? 5.110 4.343 26.829 1.00 93.06 333 GLU A O 1
ATOM 2559 N N . HIS A 1 334 ? 3.456 5.501 25.865 1.00 88.94 334 HIS A N 1
ATOM 2560 C CA . HIS A 1 334 ? 3.035 4.444 24.940 1.00 88.94 334 HIS A CA 1
ATOM 2561 C C . HIS A 1 334 ? 3.545 4.661 23.505 1.00 88.94 334 HIS A C 1
ATOM 2563 O O . HIS A 1 334 ? 2.862 4.302 22.547 1.00 88.94 334 HIS A O 1
ATOM 2569 N N . ARG A 1 335 ? 4.733 5.255 23.312 1.00 80.12 335 ARG A N 1
ATOM 2570 C CA . ARG A 1 335 ? 5.225 5.632 21.965 1.00 80.12 335 ARG A CA 1
ATOM 2571 C C . ARG A 1 335 ? 5.292 4.476 20.972 1.00 80.12 335 ARG A C 1
ATOM 2573 O O . ARG A 1 335 ? 4.926 4.665 19.818 1.00 80.12 335 ARG A O 1
ATOM 2580 N N . GLU A 1 336 ? 5.739 3.302 21.406 1.00 73.69 336 GLU A N 1
ATOM 2581 C CA . GLU A 1 336 ? 5.841 2.117 20.540 1.00 73.69 336 GLU A CA 1
ATOM 2582 C C . GLU A 1 336 ? 4.460 1.657 20.068 1.00 73.69 336 GLU A C 1
ATOM 2584 O O . GLU A 1 336 ? 4.221 1.490 18.874 1.00 73.69 336 GLU A O 1
ATOM 2589 N N . LEU A 1 337 ? 3.511 1.573 21.000 1.00 77.12 337 LEU A N 1
ATOM 2590 C CA . LEU A 1 337 ? 2.118 1.268 20.704 1.00 77.12 337 LEU A CA 1
ATOM 2591 C C . LEU A 1 337 ? 1.478 2.334 19.802 1.00 77.12 337 LEU A C 1
ATOM 2593 O O . LEU A 1 337 ? 0.686 2.009 18.926 1.00 77.12 337 LEU A O 1
ATOM 2597 N N . VAL A 1 338 ? 1.806 3.613 19.986 1.00 78.94 338 VAL A N 1
ATOM 2598 C CA . VAL A 1 338 ? 1.297 4.703 19.140 1.00 78.94 338 VAL A CA 1
ATOM 2599 C C . VAL A 1 338 ? 1.883 4.633 17.729 1.00 78.94 338 VAL A C 1
ATOM 2601 O O . VAL A 1 338 ? 1.149 4.856 16.767 1.00 78.94 338 VAL A O 1
ATOM 2604 N N . ALA A 1 339 ? 3.162 4.277 17.587 1.00 69.06 339 ALA A N 1
ATOM 2605 C CA . ALA A 1 339 ? 3.781 4.004 16.291 1.00 69.06 339 ALA A CA 1
ATOM 2606 C C . ALA A 1 339 ? 3.113 2.808 15.596 1.00 69.06 339 ALA A C 1
ATOM 2608 O O . ALA A 1 339 ? 2.876 2.831 14.391 1.00 69.06 339 ALA A O 1
ATOM 2609 N N . GLU A 1 340 ? 2.711 1.797 16.360 1.00 68.69 340 GLU A N 1
ATOM 2610 C CA . GLU A 1 340 ? 1.942 0.676 15.837 1.00 68.69 340 GLU A CA 1
ATOM 2611 C C . GLU A 1 340 ? 0.491 1.050 15.479 1.00 68.69 340 GLU A C 1
ATOM 2613 O O . GLU A 1 340 ? -0.022 0.625 14.445 1.00 68.69 340 GLU A O 1
ATOM 2618 N N . LEU A 1 341 ? -0.169 1.906 16.267 1.00 68.50 341 LEU A N 1
ATOM 2619 C CA . LEU A 1 341 ? -1.477 2.484 15.930 1.00 68.50 341 LEU A CA 1
ATOM 2620 C C . LEU A 1 341 ? -1.409 3.388 14.692 1.00 68.50 341 LEU A C 1
ATOM 2622 O O . LEU A 1 341 ? -2.418 3.536 14.000 1.00 68.50 341 LEU A O 1
ATOM 2626 N N . ALA A 1 342 ? -0.246 3.988 14.414 1.00 62.03 342 ALA A N 1
ATOM 2627 C CA . ALA A 1 342 ? 0.034 4.675 13.156 1.00 62.03 342 ALA A CA 1
ATOM 2628 C C . ALA A 1 342 ? 0.182 3.697 11.982 1.00 62.03 342 ALA A C 1
ATOM 2630 O O . ALA A 1 342 ? 0.026 4.126 10.845 1.00 62.03 342 ALA A O 1
ATOM 2631 N N . GLY A 1 343 ? 0.385 2.398 12.238 1.00 48.34 343 GLY A N 1
ATOM 2632 C CA . GLY A 1 343 ? 0.583 1.300 11.282 1.00 48.34 343 GLY A CA 1
ATOM 2633 C C . GLY A 1 343 ? -0.551 1.002 10.286 1.00 48.34 343 GLY A C 1
ATOM 2634 O O . GLY A 1 343 ? -0.582 -0.091 9.728 1.00 48.34 343 GLY A O 1
ATOM 2635 N N . ASP A 1 344 ? -1.446 1.959 10.020 1.00 43.03 344 ASP A N 1
ATOM 2636 C CA . ASP A 1 344 ? -2.252 2.028 8.789 1.00 43.03 344 ASP A CA 1
ATOM 2637 C C . ASP A 1 344 ? -1.713 3.062 7.773 1.00 43.03 344 ASP A C 1
ATOM 2639 O O . ASP A 1 344 ? -2.237 3.142 6.670 1.00 43.03 344 ASP A O 1
ATOM 2643 N N . ARG A 1 345 ? -0.655 3.823 8.090 1.00 36.47 345 ARG A N 1
ATOM 2644 C CA . ARG A 1 345 ? 0.228 4.500 7.124 1.00 36.47 345 ARG A CA 1
ATOM 2645 C C . ARG A 1 345 ? 1.601 4.703 7.762 1.00 36.47 345 ARG A C 1
ATOM 2647 O O . ARG A 1 345 ? 1.663 5.328 8.821 1.00 36.47 345 ARG A O 1
ATOM 2654 N N . PRO A 1 346 ? 2.719 4.357 7.110 1.00 33.81 346 PRO A N 1
ATOM 2655 C CA . PRO A 1 346 ? 3.896 5.174 7.332 1.00 33.81 346 PRO A CA 1
ATOM 2656 C C . PRO A 1 346 ? 3.514 6.601 6.911 1.00 33.81 346 PRO A C 1
ATOM 2658 O O . PRO A 1 346 ? 3.258 6.882 5.739 1.00 33.81 346 PRO A O 1
ATOM 2661 N N . MET A 1 347 ? 3.389 7.513 7.876 1.00 33.75 347 MET A N 1
ATOM 2662 C CA . MET A 1 347 ? 3.495 8.924 7.548 1.00 33.75 347 MET A CA 1
ATOM 2663 C C . MET A 1 347 ? 4.885 9.098 6.948 1.00 33.75 347 MET A C 1
ATOM 2665 O O . MET A 1 347 ? 5.869 9.141 7.682 1.00 33.75 347 MET A O 1
ATOM 2669 N N . VAL A 1 348 ? 4.968 9.263 5.628 1.00 37.53 348 VAL A N 1
ATOM 2670 C CA . VAL A 1 348 ? 6.114 9.937 5.022 1.00 37.53 348 VAL A CA 1
ATOM 2671 C C . VAL A 1 348 ? 5.995 11.414 5.396 1.00 37.53 348 VAL A C 1
ATOM 2673 O O . VAL A 1 348 ? 5.686 12.271 4.578 1.00 37.53 348 VAL A O 1
ATOM 2676 N N . ALA A 1 349 ? 6.210 11.730 6.672 1.00 36.22 349 ALA A N 1
ATOM 2677 C CA . ALA A 1 349 ? 6.685 13.044 7.066 1.00 36.22 349 ALA A CA 1
ATOM 2678 C C . ALA A 1 349 ? 8.195 13.052 6.846 1.00 36.22 349 ALA A C 1
ATOM 2680 O O . ALA A 1 349 ? 8.983 13.145 7.782 1.00 36.22 349 ALA A O 1
ATOM 2681 N N . SER A 1 350 ? 8.598 12.910 5.586 1.00 34.34 350 SER A N 1
ATOM 2682 C CA . SER A 1 350 ? 9.951 13.254 5.210 1.00 34.34 350 SER A CA 1
ATOM 2683 C C . SER A 1 350 ? 10.000 14.771 5.076 1.00 34.34 350 SER A C 1
ATOM 2685 O O . SER A 1 350 ? 9.400 15.358 4.179 1.00 34.34 350 SER A O 1
ATOM 2687 N N . THR A 1 351 ? 10.713 15.415 5.992 1.00 35.66 351 THR A N 1
ATOM 2688 C CA . THR A 1 351 ? 11.217 16.783 5.830 1.00 35.66 351 THR A CA 1
ATOM 2689 C C . THR A 1 351 ? 12.293 16.870 4.736 1.00 35.66 351 THR A C 1
ATOM 2691 O O . THR A 1 351 ? 12.795 17.961 4.470 1.00 35.66 351 THR A O 1
ATOM 2694 N N . GLN A 1 352 ? 12.649 15.758 4.076 1.00 45.38 352 GLN A N 1
ATOM 2695 C CA . GLN A 1 352 ? 13.499 15.768 2.891 1.00 45.38 352 GLN A CA 1
ATOM 2696 C C . GLN A 1 352 ? 12.639 15.948 1.643 1.00 45.38 352 GLN A C 1
ATOM 2698 O O . GLN A 1 352 ? 11.714 15.185 1.364 1.00 45.38 352 GLN A O 1
ATOM 2703 N N . GLN A 1 353 ? 12.976 16.981 0.881 1.00 55.41 353 GLN A N 1
ATOM 2704 C CA . GLN A 1 353 ? 12.400 17.257 -0.423 1.00 55.41 353 GLN A CA 1
ATOM 2705 C C . GLN A 1 353 ? 12.633 16.037 -1.330 1.00 55.41 353 GLN A C 1
ATOM 2707 O O . GLN A 1 353 ? 13.784 15.679 -1.579 1.00 55.41 353 GLN A O 1
ATOM 2712 N N . SER A 1 354 ? 11.561 15.381 -1.790 1.00 69.81 354 SER A N 1
ATOM 2713 C CA . SER A 1 354 ? 11.663 14.245 -2.715 1.00 69.81 354 SER A CA 1
ATOM 2714 C C . SER A 1 354 ? 12.490 14.623 -3.942 1.00 69.81 354 SER A C 1
ATOM 2716 O O . SER A 1 354 ? 12.413 15.760 -4.422 1.00 69.81 354 SER A O 1
ATOM 2718 N N . ALA A 1 355 ? 13.268 13.672 -4.467 1.00 80.25 355 ALA A N 1
ATOM 2719 C CA . ALA A 1 355 ? 14.007 13.901 -5.701 1.00 80.25 355 ALA A CA 1
ATOM 2720 C C . ALA A 1 355 ? 13.047 14.349 -6.829 1.00 80.25 355 ALA A C 1
ATOM 2722 O O . ALA A 1 355 ? 11.946 13.795 -6.935 1.00 80.25 355 ALA A O 1
ATOM 2723 N N . PRO A 1 356 ? 13.439 15.318 -7.684 1.00 91.50 356 PRO A N 1
ATOM 2724 C CA . PRO A 1 356 ? 12.621 15.746 -8.814 1.00 91.50 356 PRO A CA 1
ATOM 2725 C C . PRO A 1 356 ? 12.204 14.576 -9.703 1.00 91.50 356 PRO A C 1
ATOM 2727 O O . PRO A 1 356 ? 12.875 13.537 -9.760 1.00 91.50 356 PRO A O 1
ATOM 2730 N N . CYS A 1 357 ? 11.092 14.750 -10.412 1.00 94.94 357 CYS A N 1
ATOM 2731 C CA . CYS A 1 357 ? 10.594 13.726 -11.308 1.00 94.94 357 CYS A CA 1
ATOM 2732 C C . CYS A 1 357 ? 11.638 13.372 -12.379 1.00 94.94 357 CYS A C 1
ATOM 2734 O O . CYS A 1 357 ? 12.125 14.255 -13.079 1.00 94.94 357 CYS A O 1
ATOM 2736 N N . LEU A 1 358 ? 11.940 12.084 -12.535 1.00 94.44 358 LEU A N 1
ATOM 2737 C CA . LEU A 1 358 ? 12.906 11.567 -13.507 1.00 94.44 358 LEU A CA 1
ATOM 2738 C C . LEU A 1 358 ? 12.520 11.867 -14.960 1.00 94.44 358 LEU A C 1
ATOM 2740 O O . LEU A 1 358 ? 13.391 12.011 -15.813 1.00 94.44 358 LEU A O 1
ATOM 2744 N N . VAL A 1 359 ? 11.217 11.978 -15.226 1.00 95.19 359 VAL A N 1
ATOM 2745 C CA . VAL A 1 359 ? 10.669 12.218 -16.563 1.00 95.19 359 VAL A CA 1
ATOM 2746 C C . VAL A 1 359 ? 10.511 13.712 -16.834 1.00 95.19 359 VAL A C 1
ATOM 2748 O O . VAL A 1 359 ? 11.098 14.229 -17.775 1.00 95.19 359 VAL A O 1
ATOM 2751 N N . CYS A 1 360 ? 9.734 14.426 -16.012 1.00 93.62 360 CYS A N 1
ATOM 2752 C CA . CYS A 1 360 ? 9.356 15.816 -16.302 1.00 93.62 360 CYS A CA 1
ATOM 2753 C C . CYS A 1 360 ? 10.037 16.871 -15.419 1.00 93.62 360 CYS A C 1
ATOM 2755 O O . CYS A 1 360 ? 9.698 18.047 -15.519 1.00 93.62 360 CYS A O 1
ATOM 2757 N N . GLN A 1 361 ? 10.943 16.472 -14.517 1.00 92.31 361 GLN A N 1
ATOM 2758 C CA . GLN A 1 361 ? 11.663 17.358 -13.586 1.00 92.31 361 GLN A CA 1
ATOM 2759 C C . GLN A 1 361 ? 10.776 18.153 -12.605 1.00 92.31 361 GLN A C 1
ATOM 2761 O O . GLN A 1 361 ? 11.270 18.986 -11.842 1.00 92.31 361 GLN A O 1
ATOM 2766 N N . SER A 1 362 ? 9.468 17.872 -12.552 1.00 92.44 362 SER A N 1
ATOM 2767 C CA . SER A 1 362 ? 8.561 18.439 -11.550 1.00 92.44 362 SER A CA 1
ATOM 2768 C C . SER A 1 362 ? 9.005 18.078 -10.133 1.00 92.44 362 SER A C 1
ATOM 2770 O O . SER A 1 362 ? 9.386 16.940 -9.856 1.00 92.44 362 SER A O 1
ATOM 2772 N N . ARG A 1 363 ? 8.895 19.035 -9.207 1.00 89.19 363 ARG A N 1
ATOM 2773 C CA . ARG A 1 363 ? 9.149 18.823 -7.771 1.00 89.19 363 ARG A CA 1
ATOM 2774 C C . ARG A 1 363 ? 7.935 18.263 -7.020 1.00 89.19 363 ARG A C 1
ATOM 2776 O O . ARG A 1 363 ? 8.036 17.977 -5.833 1.00 89.19 363 ARG A O 1
ATOM 2783 N N . HIS A 1 364 ? 6.800 18.092 -7.698 1.00 90.19 36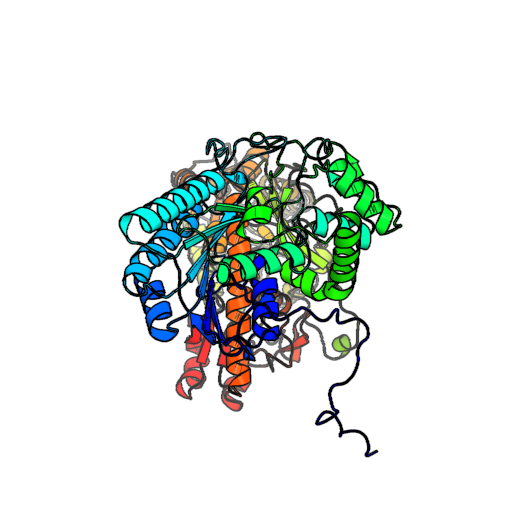4 HIS A N 1
ATOM 2784 C CA . HIS A 1 364 ? 5.559 17.568 -7.121 1.00 90.19 364 HIS A CA 1
ATOM 2785 C C . HIS A 1 364 ? 5.499 16.040 -7.245 1.00 90.19 364 HIS A C 1
ATOM 2787 O O . HIS A 1 364 ? 4.649 15.492 -7.950 1.00 90.19 364 HIS A O 1
ATOM 2793 N N . VAL A 1 365 ? 6.448 15.358 -6.601 1.00 91.25 365 VAL A N 1
ATOM 2794 C CA . VAL A 1 365 ? 6.443 13.898 -6.443 1.00 91.25 365 VAL A CA 1
ATOM 2795 C C . VAL A 1 365 ? 5.877 13.587 -5.062 1.00 91.25 365 VAL A C 1
ATOM 2797 O O . VAL A 1 365 ? 6.511 13.886 -4.056 1.00 91.25 365 VAL A O 1
ATOM 2800 N N . GLU A 1 366 ? 4.667 13.038 -5.016 1.00 90.44 366 GLU A N 1
ATOM 2801 C CA . GLU A 1 366 ? 3.962 12.698 -3.781 1.00 90.44 366 GLU A CA 1
ATOM 2802 C C . GLU A 1 366 ? 4.306 11.261 -3.356 1.00 90.44 366 GLU A C 1
ATOM 2804 O O . GLU A 1 366 ? 3.952 10.325 -4.078 1.00 90.44 366 GLU A O 1
ATOM 2809 N N . PRO A 1 367 ? 4.975 11.046 -2.208 1.00 89.62 367 PRO A N 1
ATOM 2810 C CA . PRO A 1 367 ? 5.212 9.706 -1.679 1.00 89.62 367 PRO A CA 1
ATOM 2811 C C . PRO A 1 367 ? 3.891 9.007 -1.336 1.00 89.62 367 PRO A C 1
ATOM 2813 O O . PRO A 1 367 ? 3.030 9.600 -0.686 1.00 89.62 367 PRO A O 1
ATOM 2816 N N . PHE A 1 368 ? 3.743 7.738 -1.722 1.00 91.81 368 PHE A N 1
ATOM 2817 C CA . PHE A 1 368 ? 2.554 6.936 -1.390 1.00 91.81 368 PHE A CA 1
ATOM 2818 C C . PHE A 1 368 ? 2.871 5.622 -0.667 1.00 91.81 368 PHE A C 1
ATOM 2820 O O . PHE A 1 368 ? 1.983 5.072 -0.021 1.00 91.81 368 PHE A O 1
ATOM 2827 N N . LEU A 1 369 ? 4.111 5.126 -0.744 1.00 93.06 369 LEU A N 1
ATOM 2828 C CA . LEU A 1 369 ? 4.547 3.898 -0.078 1.00 93.06 369 LEU A CA 1
ATOM 2829 C C . LEU A 1 369 ? 5.942 4.088 0.523 1.00 93.06 369 LEU A C 1
ATOM 2831 O O . LEU A 1 369 ? 6.854 4.553 -0.158 1.00 93.06 369 LEU A O 1
ATOM 2835 N N . ASP A 1 370 ? 6.106 3.695 1.784 1.00 92.06 370 ASP A N 1
ATOM 2836 C CA . ASP A 1 370 ? 7.384 3.677 2.498 1.00 92.06 370 ASP A CA 1
ATOM 2837 C C . ASP A 1 370 ? 7.594 2.279 3.075 1.00 92.06 370 ASP A C 1
ATOM 2839 O O . ASP A 1 370 ? 6.776 1.786 3.855 1.00 92.06 370 ASP A O 1
ATOM 2843 N N . LEU A 1 371 ? 8.668 1.628 2.640 1.00 91.25 371 LEU A N 1
ATOM 2844 C CA . LEU A 1 371 ? 9.031 0.285 3.071 1.00 91.25 371 LEU A CA 1
ATOM 2845 C C . LEU A 1 371 ? 10.122 0.299 4.159 1.00 91.25 371 LEU A C 1
ATOM 2847 O O . LEU A 1 371 ? 10.589 -0.760 4.579 1.00 91.25 371 LEU A O 1
ATOM 2851 N N . GLY A 1 372 ? 10.492 1.483 4.654 1.00 87.75 372 GLY A N 1
ATOM 2852 C CA . GLY A 1 372 ? 11.489 1.698 5.693 1.00 87.75 372 GLY A CA 1
ATOM 2853 C C . GLY A 1 372 ? 12.924 1.706 5.168 1.00 87.75 372 GLY A C 1
ATOM 2854 O O . GLY A 1 372 ? 13.196 2.002 4.005 1.00 87.75 372 GLY A O 1
ATOM 2855 N N . GLU A 1 373 ? 13.859 1.393 6.061 1.00 87.62 373 GLU A N 1
ATOM 2856 C CA . GLU A 1 373 ? 15.292 1.311 5.768 1.00 87.62 373 GLU A CA 1
ATOM 2857 C C . GLU A 1 373 ? 15.665 -0.093 5.284 1.00 87.62 373 GLU A C 1
ATOM 2859 O O . GLU A 1 373 ? 15.501 -1.073 6.018 1.00 87.62 373 GLU A O 1
ATOM 2864 N N . MET A 1 374 ? 16.223 -0.195 4.077 1.00 91.31 374 MET A N 1
ATOM 2865 C CA . MET A 1 374 ? 16.617 -1.467 3.470 1.00 91.31 374 MET A CA 1
ATOM 2866 C C . MET A 1 374 ? 18.088 -1.488 3.061 1.00 91.31 374 MET A C 1
ATOM 2868 O O . MET A 1 374 ? 18.649 -0.482 2.627 1.00 91.31 374 MET A O 1
ATOM 2872 N N . ALA A 1 375 ? 18.713 -2.657 3.189 1.00 93.62 375 ALA A N 1
ATOM 2873 C CA . ALA A 1 375 ? 20.010 -2.922 2.580 1.00 93.62 375 ALA A CA 1
ATOM 2874 C C . ALA A 1 375 ? 19.864 -3.110 1.060 1.00 93.62 375 ALA A C 1
ATOM 2876 O O . ALA A 1 375 ? 18.771 -3.361 0.550 1.00 93.62 375 ALA A O 1
ATOM 2877 N N . LEU A 1 376 ? 20.976 -3.010 0.330 1.00 93.62 376 LEU A N 1
ATOM 2878 C CA . LEU A 1 376 ? 20.972 -3.197 -1.121 1.00 93.62 376 LEU A CA 1
ATOM 2879 C C . LEU A 1 376 ? 20.601 -4.636 -1.487 1.00 93.62 376 LEU A C 1
ATOM 2881 O O . LEU A 1 376 ? 21.307 -5.580 -1.139 1.00 93.62 376 LEU A O 1
ATOM 2885 N N . ALA A 1 377 ? 19.509 -4.786 -2.236 1.00 93.12 377 ALA A N 1
ATOM 2886 C CA . ALA A 1 377 ? 18.833 -6.060 -2.458 1.00 93.12 377 ALA A CA 1
ATOM 2887 C C . ALA A 1 377 ? 19.699 -7.161 -3.102 1.00 93.12 377 ALA A C 1
ATOM 2889 O O . ALA A 1 377 ? 19.430 -8.337 -2.877 1.00 93.12 377 ALA A O 1
ATOM 2890 N N . ASN A 1 378 ? 20.740 -6.822 -3.868 1.00 91.25 378 ASN A N 1
ATOM 2891 C CA . ASN A 1 378 ? 21.661 -7.799 -4.466 1.00 91.25 378 ASN A CA 1
ATOM 2892 C C . ASN A 1 378 ? 23.021 -7.913 -3.747 1.00 91.25 378 ASN A C 1
ATOM 2894 O O . ASN A 1 378 ? 23.887 -8.662 -4.200 1.00 91.25 378 ASN A O 1
ATOM 2898 N N . LYS A 1 379 ? 23.227 -7.225 -2.616 1.00 90.94 379 LYS A N 1
ATOM 2899 C CA . LYS A 1 379 ? 24.505 -7.221 -1.888 1.00 90.94 379 LYS A CA 1
ATOM 2900 C C . LYS A 1 379 ? 24.582 -8.343 -0.844 1.00 90.94 379 LYS A C 1
ATOM 2902 O O . LYS A 1 379 ? 24.570 -8.096 0.356 1.00 90.94 379 LYS A O 1
ATOM 2907 N N . PHE A 1 380 ? 24.642 -9.588 -1.315 1.00 93.94 380 PHE A N 1
ATOM 2908 C CA . PHE A 1 380 ? 24.749 -10.772 -0.453 1.00 93.94 380 PHE A CA 1
ATOM 2909 C C . PHE A 1 380 ? 26.057 -10.788 0.342 1.00 93.94 380 PHE A C 1
ATOM 2911 O O . PHE A 1 380 ? 27.140 -10.629 -0.226 1.00 93.94 380 PHE A O 1
ATOM 2918 N N . LEU A 1 381 ? 25.945 -11.050 1.641 1.00 94.56 381 LEU A N 1
ATOM 2919 C CA . LEU A 1 381 ? 27.056 -10.985 2.584 1.00 94.56 381 LEU A CA 1
ATOM 2920 C C . LEU A 1 381 ? 27.822 -12.307 2.623 1.00 94.56 381 LEU A C 1
ATOM 2922 O O . LEU A 1 381 ? 27.229 -13.386 2.578 1.00 94.56 381 LEU A O 1
ATOM 2926 N N . THR A 1 382 ? 29.139 -12.227 2.752 1.00 94.94 382 THR A N 1
ATOM 2927 C CA . THR A 1 382 ? 29.983 -13.359 3.152 1.00 94.94 382 THR A CA 1
ATOM 2928 C C . THR A 1 382 ? 29.928 -13.571 4.668 1.00 94.94 382 THR A C 1
ATOM 2930 O O . THR A 1 382 ? 29.491 -12.693 5.416 1.00 94.94 382 THR A O 1
ATOM 2933 N N . GLU A 1 383 ? 30.393 -14.727 5.146 1.00 93.31 383 GLU A N 1
ATOM 2934 C CA . GLU A 1 383 ? 30.438 -15.036 6.584 1.00 93.31 383 GLU A CA 1
ATOM 2935 C C . GLU A 1 383 ? 31.256 -13.996 7.376 1.00 93.31 383 GLU A C 1
ATOM 2937 O O . GLU A 1 383 ? 30.823 -13.528 8.428 1.00 93.31 383 GLU A O 1
ATOM 2942 N N . GLU A 1 384 ? 32.382 -13.531 6.826 1.00 92.94 384 GLU A N 1
ATOM 2943 C CA . GLU A 1 384 ? 33.224 -12.492 7.439 1.00 92.94 384 GLU A CA 1
ATOM 2944 C C . GLU A 1 384 ? 32.530 -11.121 7.544 1.00 92.94 384 GLU A C 1
ATOM 2946 O O . GLU A 1 384 ? 32.869 -10.296 8.398 1.00 92.94 384 GLU A O 1
ATOM 2951 N N . GLU A 1 385 ? 31.570 -10.838 6.662 1.00 92.69 385 GLU A N 1
ATOM 2952 C CA . GLU A 1 385 ? 30.827 -9.576 6.640 1.00 92.69 385 GLU A CA 1
ATOM 2953 C C . GLU A 1 385 ? 29.659 -9.559 7.628 1.00 92.69 385 GLU A C 1
ATOM 2955 O O . GLU A 1 385 ? 29.203 -8.477 7.998 1.00 92.69 385 GLU A O 1
ATOM 2960 N N . LEU A 1 386 ? 29.224 -10.715 8.144 1.00 91.00 386 LEU A N 1
ATOM 2961 C CA . LEU A 1 386 ? 28.169 -10.780 9.159 1.00 91.00 386 LEU A CA 1
ATOM 2962 C C . LEU A 1 386 ? 28.544 -10.030 10.443 1.00 91.00 386 LEU A C 1
ATOM 2964 O O . LEU A 1 386 ? 27.677 -9.471 11.106 1.00 91.00 386 LEU A O 1
ATOM 2968 N N . ALA A 1 387 ? 29.821 -9.954 10.806 1.00 86.31 387 ALA A N 1
ATOM 2969 C CA . ALA A 1 387 ? 30.239 -9.192 11.984 1.00 86.31 387 ALA A CA 1
ATOM 2970 C C . ALA A 1 387 ? 30.265 -7.667 11.747 1.00 86.31 387 ALA A C 1
ATOM 2972 O O . ALA A 1 387 ? 30.431 -6.899 12.695 1.00 86.31 387 ALA A O 1
ATOM 2973 N N . LYS A 1 388 ? 30.128 -7.212 10.495 1.00 89.56 388 LYS A N 1
ATOM 2974 C CA . LYS A 1 388 ? 30.304 -5.809 10.108 1.00 89.56 388 LYS A CA 1
ATOM 2975 C C . LYS A 1 388 ? 28.953 -5.074 10.034 1.00 89.56 388 LYS A C 1
ATOM 2977 O O . LYS A 1 388 ? 27.918 -5.689 9.743 1.00 89.56 388 LYS A O 1
ATOM 2982 N N . PRO A 1 389 ? 28.939 -3.750 10.280 1.00 85.44 389 PRO A N 1
ATOM 2983 C CA . PRO A 1 389 ? 27.786 -2.911 9.976 1.00 85.44 389 PRO A CA 1
ATOM 2984 C C . PRO A 1 389 ? 27.451 -2.954 8.481 1.00 85.44 389 PRO A C 1
ATOM 2986 O O . PRO A 1 389 ? 28.339 -2.871 7.634 1.00 85.44 389 PRO A O 1
ATOM 2989 N N . GLU A 1 390 ? 26.164 -3.049 8.164 1.00 89.50 390 GLU A N 1
ATOM 2990 C CA . GLU A 1 390 ? 25.654 -3.086 6.793 1.00 89.50 390 GLU A CA 1
ATOM 2991 C C . GLU A 1 390 ? 24.938 -1.764 6.471 1.00 89.50 390 GLU A C 1
ATOM 2993 O O . GLU A 1 390 ? 24.044 -1.372 7.228 1.00 89.50 390 GLU A O 1
ATOM 2998 N N . PRO A 1 391 ? 25.297 -1.064 5.378 1.00 86.31 391 PRO A N 1
ATOM 2999 C CA . PRO A 1 391 ? 24.597 0.145 4.959 1.00 86.31 391 PRO A CA 1
ATOM 3000 C C . PRO A 1 391 ? 23.120 -0.118 4.661 1.00 86.31 391 PRO A C 1
ATOM 3002 O O . PRO A 1 391 ? 22.776 -1.091 3.986 1.00 86.31 391 PRO A O 1
ATOM 3005 N N . ARG A 1 392 ? 22.260 0.789 5.126 1.00 87.38 392 ARG A N 1
ATOM 3006 C CA . ARG A 1 392 ? 20.824 0.803 4.839 1.00 87.38 392 ARG A CA 1
ATOM 3007 C C . ARG A 1 392 ? 20.424 2.166 4.298 1.00 87.38 392 ARG A C 1
ATOM 3009 O O . ARG A 1 392 ? 21.067 3.167 4.615 1.00 87.38 392 ARG A O 1
ATOM 3016 N N . TYR A 1 393 ? 19.407 2.159 3.453 1.00 87.25 393 TYR A N 1
ATOM 3017 C CA . TYR A 1 393 ? 18.908 3.338 2.770 1.00 87.25 393 TYR A CA 1
ATOM 3018 C C . TYR A 1 393 ? 17.379 3.350 2.825 1.00 87.25 393 TYR A C 1
ATOM 3020 O O . TYR A 1 393 ? 16.770 2.277 2.696 1.00 87.25 393 TYR A O 1
ATOM 3028 N N . PRO A 1 394 ? 16.750 4.534 2.907 1.00 89.19 394 PRO A N 1
ATOM 3029 C CA . PRO A 1 394 ? 15.308 4.643 2.789 1.00 89.19 394 PRO A CA 1
ATOM 3030 C C . PRO A 1 394 ? 14.825 4.038 1.471 1.00 89.19 394 PRO A C 1
ATOM 3032 O O . PRO A 1 394 ? 15.452 4.228 0.423 1.00 89.19 394 PRO A O 1
ATOM 3035 N N . LEU A 1 395 ? 13.705 3.322 1.511 1.00 93.88 395 LEU A N 1
ATOM 3036 C CA . LEU A 1 395 ? 13.053 2.788 0.325 1.00 93.88 395 LEU A CA 1
ATOM 3037 C C . LEU A 1 395 ? 11.605 3.270 0.263 1.00 93.88 395 LEU A C 1
ATOM 3039 O O . LEU A 1 395 ? 10.696 2.703 0.870 1.00 93.88 395 LEU A O 1
ATOM 3043 N N . ARG A 1 396 ? 11.413 4.349 -0.493 1.00 93.56 396 ARG A N 1
ATOM 3044 C CA . ARG A 1 396 ? 10.147 5.071 -0.614 1.00 93.56 396 ARG A CA 1
ATOM 3045 C C . ARG A 1 396 ? 9.805 5.301 -2.074 1.00 93.56 396 ARG A C 1
ATOM 3047 O O . ARG A 1 396 ? 10.680 5.644 -2.870 1.00 93.56 396 ARG A O 1
ATOM 3054 N N . VAL A 1 397 ? 8.528 5.151 -2.406 1.00 96.06 397 VAL A N 1
ATOM 3055 C CA . VAL A 1 397 ? 7.999 5.317 -3.763 1.00 96.06 397 VAL A CA 1
ATOM 3056 C C . VAL A 1 397 ? 7.039 6.496 -3.797 1.00 96.06 397 VAL A C 1
ATOM 3058 O O . VAL A 1 397 ? 6.206 6.668 -2.901 1.00 96.06 397 VAL A O 1
ATOM 3061 N N . GLY A 1 398 ? 7.155 7.306 -4.843 1.00 96.00 398 GLY A N 1
ATOM 3062 C CA . GLY A 1 398 ? 6.310 8.464 -5.068 1.00 96.00 398 GLY A CA 1
ATOM 3063 C C . GLY A 1 398 ? 5.752 8.538 -6.480 1.00 96.00 398 GLY A C 1
ATOM 3064 O O . GLY A 1 398 ? 6.280 7.950 -7.423 1.00 96.00 398 GLY A O 1
ATOM 3065 N N . PHE A 1 399 ? 4.665 9.289 -6.595 1.00 97.31 399 PHE A N 1
ATOM 3066 C CA . PHE A 1 399 ? 3.905 9.534 -7.809 1.00 97.31 399 PHE A CA 1
ATOM 3067 C C . PHE A 1 399 ? 4.045 11.001 -8.215 1.00 97.31 399 PHE A C 1
ATOM 3069 O O . PHE A 1 399 ? 3.780 11.912 -7.429 1.00 97.31 399 PHE A O 1
ATOM 3076 N N . CYS A 1 400 ? 4.462 11.257 -9.450 1.00 96.50 400 CYS A N 1
ATOM 3077 C CA . CYS A 1 400 ? 4.549 12.609 -9.974 1.00 96.50 400 CYS A CA 1
ATOM 3078 C C . CYS A 1 400 ? 3.164 13.129 -10.367 1.00 96.50 400 CYS A C 1
ATOM 3080 O O . CYS A 1 400 ? 2.586 12.675 -11.350 1.00 96.50 400 CYS A O 1
ATOM 3082 N N . GLN A 1 401 ? 2.679 14.171 -9.690 1.00 94.38 401 GLN A N 1
ATOM 3083 C CA . GLN A 1 401 ? 1.378 14.776 -10.000 1.00 94.38 401 GLN A CA 1
ATOM 3084 C C . GLN A 1 401 ? 1.324 15.470 -11.375 1.00 94.38 401 GLN A C 1
ATOM 3086 O O . GLN A 1 401 ? 0.242 15.772 -11.864 1.00 94.38 401 GLN A O 1
ATOM 3091 N N . ALA A 1 402 ? 2.476 15.739 -12.002 1.00 94.25 402 ALA A N 1
ATOM 3092 C CA . ALA A 1 402 ? 2.542 16.444 -13.283 1.00 94.25 402 ALA A CA 1
ATOM 3093 C C . ALA A 1 402 ? 2.525 15.514 -14.506 1.00 94.25 402 ALA A C 1
ATOM 3095 O O . ALA A 1 402 ? 1.938 15.865 -15.523 1.00 94.25 402 ALA A O 1
ATOM 3096 N N . CYS A 1 403 ? 3.192 14.357 -14.438 1.00 95.38 403 CYS A N 1
ATOM 3097 C CA . CYS A 1 403 ? 3.294 13.434 -15.578 1.00 95.38 403 CYS A CA 1
ATOM 3098 C C . CYS A 1 403 ? 2.859 12.000 -15.266 1.00 95.38 403 CYS A C 1
ATOM 3100 O O . CYS A 1 403 ? 3.015 11.138 -16.122 1.00 95.38 403 CYS A O 1
ATOM 3102 N N . ALA A 1 404 ? 2.350 11.745 -14.057 1.00 97.31 404 ALA A N 1
ATOM 3103 C CA . ALA A 1 404 ? 1.963 10.430 -13.550 1.00 97.31 404 ALA A CA 1
ATOM 3104 C C . ALA A 1 404 ? 3.097 9.389 -13.444 1.00 97.31 404 ALA A C 1
ATOM 3106 O O . ALA A 1 404 ? 2.832 8.217 -13.192 1.00 97.31 404 ALA A O 1
ATOM 3107 N N . HIS A 1 405 ? 4.365 9.790 -13.604 1.00 98.00 405 HIS A N 1
ATOM 3108 C CA . HIS A 1 405 ? 5.499 8.876 -13.431 1.00 98.00 405 HIS A CA 1
ATOM 3109 C C . HIS A 1 405 ? 5.628 8.399 -11.986 1.00 98.00 405 HIS A C 1
ATOM 3111 O O . HIS A 1 405 ? 5.508 9.201 -11.055 1.00 98.00 405 HIS A O 1
ATOM 3117 N N . VAL A 1 406 ? 5.949 7.119 -11.807 1.00 98.31 406 VAL A N 1
ATOM 3118 C CA . VAL A 1 406 ? 6.210 6.516 -10.498 1.00 98.31 406 VAL A CA 1
ATOM 3119 C C . VAL A 1 406 ? 7.692 6.202 -10.362 1.00 98.31 406 VAL A C 1
ATOM 3121 O O . VAL A 1 406 ? 8.309 5.611 -11.247 1.00 98.31 406 VAL A O 1
ATOM 3124 N N . GLN A 1 407 ? 8.281 6.609 -9.241 1.00 97.75 407 GLN A N 1
ATOM 3125 C CA . GLN A 1 407 ? 9.722 6.513 -9.009 1.00 97.75 407 GLN A CA 1
ATOM 3126 C C . GLN A 1 407 ? 10.062 6.375 -7.529 1.00 97.75 407 GLN A C 1
ATOM 3128 O O . GLN A 1 407 ? 9.245 6.690 -6.662 1.00 97.75 407 GLN A O 1
ATOM 3133 N N . LEU A 1 408 ? 11.307 6.002 -7.237 1.00 96.50 408 LEU A N 1
ATOM 3134 C CA . LEU A 1 408 ? 11.848 6.170 -5.891 1.00 96.50 408 LEU A CA 1
ATOM 3135 C C . LEU A 1 408 ? 12.050 7.656 -5.561 1.00 96.50 408 LEU A C 1
ATOM 3137 O O . LEU A 1 408 ? 12.482 8.452 -6.407 1.00 96.50 408 LEU A O 1
ATOM 3141 N N . THR A 1 409 ? 11.745 8.038 -4.320 1.00 92.44 409 THR A N 1
ATOM 3142 C CA . THR A 1 409 ? 11.977 9.409 -3.827 1.00 92.44 409 THR A CA 1
ATOM 3143 C C . THR A 1 409 ? 13.400 9.623 -3.329 1.00 92.44 409 THR A C 1
ATOM 3145 O O . THR A 1 409 ? 13.868 10.761 -3.302 1.00 92.44 409 THR A O 1
ATOM 3148 N N . ASP A 1 410 ? 14.077 8.526 -2.994 1.00 87.81 410 ASP A N 1
ATOM 3149 C CA . ASP A 1 410 ? 15.448 8.438 -2.508 1.00 87.81 410 ASP A CA 1
ATOM 3150 C C . ASP A 1 410 ? 16.262 7.582 -3.496 1.00 87.81 410 ASP A C 1
ATOM 3152 O O . ASP A 1 410 ? 15.748 6.605 -4.045 1.00 87.81 410 ASP A O 1
ATOM 3156 N N . ARG A 1 411 ? 17.519 7.952 -3.778 1.00 84.00 411 ARG A N 1
ATOM 3157 C CA . ARG A 1 411 ? 18.341 7.282 -4.804 1.00 84.00 411 ARG A CA 1
ATOM 3158 C C . ARG A 1 411 ? 19.694 6.877 -4.249 1.00 84.00 411 ARG A C 1
ATOM 3160 O O . ARG A 1 411 ? 20.394 7.693 -3.652 1.00 84.00 411 ARG A O 1
ATOM 3167 N N . VAL A 1 412 ? 20.084 5.636 -4.521 1.00 86.44 412 VAL A N 1
ATOM 3168 C CA . VAL A 1 412 ? 21.444 5.153 -4.276 1.00 86.44 412 VAL A CA 1
ATOM 3169 C C . VAL A 1 412 ? 22.256 5.301 -5.569 1.00 86.44 412 VAL A C 1
ATOM 3171 O O . VAL A 1 412 ? 21.731 5.001 -6.643 1.00 86.44 412 VAL A O 1
ATOM 3174 N N . PRO A 1 413 ? 23.522 5.760 -5.516 1.00 80.12 413 PRO A N 1
ATOM 3175 C CA . PRO A 1 413 ? 24.358 5.865 -6.707 1.00 80.12 413 PRO A CA 1
ATOM 3176 C C . PRO A 1 413 ? 24.494 4.519 -7.451 1.00 80.12 413 PRO A C 1
ATOM 3178 O O . PRO A 1 413 ? 24.844 3.522 -6.815 1.00 80.12 413 PRO A O 1
ATOM 3181 N N . PRO A 1 414 ? 24.309 4.470 -8.789 1.00 82.38 414 PRO A N 1
ATOM 3182 C CA . PRO A 1 414 ? 24.415 3.236 -9.580 1.00 82.38 414 PRO A CA 1
ATOM 3183 C C . PRO A 1 414 ? 25.736 2.472 -9.398 1.00 82.38 414 PRO A C 1
ATOM 3185 O O . PRO A 1 414 ? 25.760 1.242 -9.414 1.00 82.38 414 PRO A O 1
ATOM 3188 N N . SER A 1 415 ? 26.845 3.182 -9.171 1.00 76.25 415 SER A N 1
ATOM 3189 C CA . SER A 1 415 ? 28.165 2.578 -8.941 1.00 76.25 415 SER A CA 1
ATOM 3190 C C . SER A 1 415 ? 28.212 1.662 -7.714 1.00 76.25 415 SER A C 1
ATOM 3192 O O . SER A 1 415 ? 28.988 0.706 -7.708 1.00 76.25 415 SER A O 1
ATOM 3194 N N . ALA A 1 416 ? 27.366 1.914 -6.710 1.00 78.25 416 ALA A N 1
ATOM 3195 C CA . ALA A 1 416 ? 27.256 1.091 -5.510 1.00 78.25 416 ALA A CA 1
ATOM 3196 C C . ALA A 1 416 ? 26.480 -0.221 -5.737 1.00 78.25 416 ALA A C 1
ATOM 3198 O O . ALA A 1 416 ? 26.521 -1.089 -4.867 1.00 78.25 416 ALA A O 1
ATOM 3199 N N . MET A 1 417 ? 25.778 -0.360 -6.871 1.00 82.69 417 MET A N 1
ATOM 3200 C CA . MET A 1 417 ? 24.883 -1.490 -7.164 1.00 82.69 417 MET A CA 1
ATOM 3201 C C . MET A 1 417 ? 25.341 -2.339 -8.358 1.00 82.69 417 MET A C 1
ATOM 3203 O O . MET A 1 417 ? 25.246 -3.559 -8.298 1.00 82.69 417 MET A O 1
ATOM 3207 N N . PHE A 1 418 ? 25.865 -1.727 -9.427 1.00 78.81 418 PHE A N 1
ATOM 3208 C CA . PHE A 1 418 ? 26.035 -2.414 -10.721 1.00 78.81 418 PHE A CA 1
ATOM 3209 C C . PHE A 1 418 ? 27.488 -2.735 -11.114 1.00 78.81 418 PHE A C 1
ATOM 3211 O O . PHE A 1 418 ? 27.729 -3.225 -12.213 1.00 78.81 418 PHE A O 1
ATOM 3218 N N . THR A 1 419 ? 28.479 -2.448 -10.263 1.00 71.00 419 THR A N 1
ATOM 3219 C CA . THR A 1 419 ? 29.900 -2.691 -10.595 1.00 71.00 419 THR A CA 1
ATOM 3220 C C . THR A 1 419 ? 30.361 -4.125 -10.314 1.00 71.00 419 THR A C 1
ATOM 3222 O O . THR A 1 419 ? 31.200 -4.639 -11.056 1.00 71.00 419 THR A O 1
ATOM 3225 N N . ASP A 1 420 ? 29.788 -4.773 -9.296 1.00 70.06 420 ASP A N 1
ATOM 3226 C CA . ASP A 1 420 ? 29.955 -6.194 -8.969 1.00 70.06 420 ASP A CA 1
ATOM 3227 C C . ASP A 1 420 ? 28.565 -6.825 -8.802 1.00 70.06 420 ASP A C 1
ATOM 3229 O O . ASP A 1 420 ? 27.912 -6.660 -7.770 1.00 70.06 420 ASP A O 1
ATOM 3233 N N . TYR A 1 421 ? 28.068 -7.461 -9.867 1.00 76.25 421 TYR A N 1
ATOM 3234 C CA . TYR A 1 421 ? 26.667 -7.875 -9.983 1.00 76.25 421 TYR A CA 1
ATOM 3235 C C . TYR A 1 421 ? 26.531 -9.401 -10.016 1.00 76.25 421 TYR A C 1
ATOM 3237 O O . TYR A 1 421 ? 27.191 -10.069 -10.809 1.00 76.25 421 TYR A O 1
ATOM 3245 N N . LEU A 1 422 ? 25.677 -9.964 -9.154 1.00 76.62 422 LEU A N 1
ATOM 3246 C CA . LEU A 1 422 ? 25.525 -11.420 -8.973 1.00 76.62 422 LEU A CA 1
ATOM 3247 C C . LEU A 1 422 ? 24.368 -12.036 -9.778 1.00 76.62 422 LEU A C 1
ATOM 3249 O O . LEU A 1 422 ? 24.137 -13.245 -9.703 1.00 76.62 422 LEU A O 1
ATOM 3253 N N . TYR A 1 423 ? 23.602 -11.223 -10.506 1.00 77.88 423 TYR A N 1
ATOM 3254 C CA . TYR A 1 423 ? 22.471 -11.695 -11.301 1.00 77.88 423 TYR A CA 1
ATOM 3255 C C . TYR A 1 423 ? 22.913 -12.064 -12.719 1.00 77.88 423 TYR A C 1
ATOM 3257 O O . TYR A 1 423 ? 23.563 -11.274 -13.405 1.00 77.88 423 TYR A O 1
ATOM 3265 N N . VAL A 1 424 ? 22.527 -13.263 -13.156 1.00 78.56 424 VAL A N 1
ATOM 3266 C CA . VAL A 1 424 ? 22.891 -13.849 -14.450 1.00 78.56 424 VAL A CA 1
ATOM 3267 C C . VAL A 1 424 ? 21.609 -14.303 -15.146 1.00 78.56 424 VAL A C 1
ATOM 3269 O O . VAL A 1 424 ? 20.845 -15.082 -14.575 1.00 78.56 424 VAL A O 1
ATOM 3272 N N . SER A 1 425 ? 21.361 -13.808 -16.359 1.00 78.69 425 SER A N 1
ATOM 3273 C CA . SER A 1 425 ? 20.092 -14.020 -17.075 1.00 78.69 425 SER A CA 1
ATOM 3274 C C . SER A 1 425 ? 19.899 -15.471 -17.520 1.00 78.69 425 SER A C 1
ATOM 3276 O O . SER A 1 425 ? 18.788 -15.989 -17.453 1.00 78.69 425 SER A O 1
ATOM 3278 N N . SER A 1 426 ? 20.981 -16.163 -17.883 1.00 74.38 426 SER A N 1
ATOM 3279 C CA . SER A 1 426 ? 20.962 -17.586 -18.256 1.00 74.38 426 SER A CA 1
ATOM 3280 C C . SER A 1 426 ? 20.643 -18.555 -17.108 1.00 74.38 426 SER A C 1
ATOM 3282 O O . SER A 1 426 ? 20.518 -19.754 -17.343 1.00 74.38 426 SER A O 1
ATOM 3284 N N . ALA A 1 427 ? 20.486 -18.077 -15.868 1.00 72.00 427 ALA A N 1
ATOM 3285 C CA . ALA A 1 427 ? 20.183 -18.936 -14.720 1.00 72.00 427 ALA A CA 1
ATOM 3286 C C . ALA A 1 427 ? 18.735 -19.476 -14.696 1.00 72.00 427 ALA A C 1
ATOM 3288 O O . ALA A 1 427 ? 18.437 -20.364 -13.896 1.00 72.00 427 ALA A O 1
ATOM 3289 N N . SER A 1 428 ? 17.837 -18.945 -15.534 1.00 78.62 428 SER A N 1
ATOM 3290 C CA . SER A 1 428 ? 16.447 -19.400 -15.678 1.00 78.62 428 SER A CA 1
ATOM 3291 C C . SER A 1 428 ? 16.200 -19.889 -17.103 1.00 78.62 428 SER A C 1
ATOM 3293 O O . SER A 1 428 ? 16.420 -19.146 -18.057 1.00 78.62 428 SER A O 1
ATOM 3295 N N . GLU A 1 429 ? 15.696 -21.117 -17.235 1.00 82.19 429 GLU A N 1
ATOM 3296 C CA . GLU A 1 429 ? 15.292 -21.691 -18.528 1.00 82.19 429 GLU A CA 1
ATOM 3297 C C . GLU A 1 429 ? 14.159 -20.865 -19.149 1.00 82.19 429 GLU A C 1
ATOM 3299 O O . GLU A 1 429 ? 14.275 -20.424 -20.288 1.00 82.19 429 GLU A O 1
ATOM 3304 N N . THR A 1 430 ? 13.136 -20.529 -18.351 1.00 84.75 430 THR A N 1
ATOM 3305 C CA . THR A 1 430 ? 12.016 -19.672 -18.769 1.00 84.75 430 THR A CA 1
ATOM 3306 C C . THR A 1 430 ? 12.487 -18.330 -19.346 1.00 84.75 430 THR A C 1
ATOM 3308 O O . THR A 1 430 ? 11.974 -17.877 -20.370 1.00 84.75 430 THR A O 1
ATOM 3311 N N . LEU A 1 431 ? 13.466 -17.674 -18.707 1.00 85.25 431 LEU A N 1
ATOM 3312 C CA . LEU A 1 431 ? 14.015 -16.412 -19.213 1.00 85.25 431 LEU A CA 1
ATOM 3313 C C . LEU A 1 431 ? 14.876 -16.622 -20.466 1.00 85.25 431 LEU A C 1
ATOM 3315 O O . LEU A 1 431 ? 14.794 -15.823 -21.395 1.00 85.25 431 LEU A O 1
ATOM 3319 N N . GLY A 1 432 ? 15.674 -17.691 -20.514 1.00 87.62 432 GLY A N 1
ATOM 3320 C CA . GLY A 1 432 ? 16.473 -18.043 -21.688 1.00 87.62 432 GLY A CA 1
ATOM 3321 C C . GLY A 1 432 ? 15.613 -18.248 -22.939 1.00 87.62 432 GLY A C 1
ATOM 3322 O O . GLY A 1 432 ? 15.890 -17.640 -23.976 1.00 87.62 432 GLY A O 1
ATOM 3323 N N . ASP A 1 433 ? 14.534 -19.022 -22.819 1.00 89.12 433 ASP A N 1
ATOM 3324 C CA . ASP A 1 433 ? 13.582 -19.283 -23.905 1.00 89.12 433 ASP A CA 1
ATOM 3325 C C . ASP A 1 433 ? 12.865 -18.006 -24.354 1.00 89.12 433 ASP A C 1
ATOM 3327 O O . ASP A 1 433 ? 12.705 -17.761 -25.552 1.00 89.12 433 ASP A O 1
ATOM 3331 N N . HIS A 1 434 ? 12.481 -17.149 -23.403 1.00 92.44 434 HIS A N 1
ATOM 3332 C CA . HIS A 1 434 ? 11.876 -15.853 -23.707 1.00 92.44 434 HIS A CA 1
ATOM 3333 C C . HIS A 1 434 ? 12.830 -14.933 -24.476 1.00 92.44 434 HIS A C 1
ATOM 3335 O O . HIS A 1 434 ? 12.439 -14.372 -25.498 1.00 92.44 434 HIS A O 1
ATOM 3341 N N . LEU A 1 435 ? 14.087 -14.797 -24.037 1.00 93.38 435 LEU A N 1
ATOM 3342 C CA . LEU A 1 435 ? 15.076 -13.946 -24.711 1.00 93.38 435 LEU A CA 1
ATOM 3343 C C . LEU A 1 435 ? 15.422 -14.472 -26.112 1.00 93.38 435 LEU A C 1
ATOM 3345 O O . LEU A 1 435 ? 15.597 -13.682 -27.041 1.00 93.38 435 LEU A O 1
ATOM 3349 N N . ALA A 1 436 ? 15.457 -15.794 -26.295 1.00 91.44 436 ALA A N 1
ATOM 3350 C CA . ALA A 1 436 ? 15.544 -16.394 -27.620 1.00 91.44 436 ALA A CA 1
ATOM 3351 C C . ALA A 1 436 ? 14.310 -16.033 -28.475 1.00 91.44 436 ALA A C 1
ATOM 3353 O O . ALA A 1 436 ? 14.444 -15.503 -29.580 1.00 91.44 436 ALA A O 1
ATOM 3354 N N . GLY A 1 437 ? 13.097 -16.228 -27.959 1.00 94.69 437 GLY A N 1
ATOM 3355 C CA . GLY A 1 437 ? 11.872 -15.844 -28.665 1.00 94.69 437 GLY A CA 1
ATOM 3356 C C . GLY A 1 437 ? 11.828 -14.355 -29.033 1.00 94.69 437 GLY A C 1
ATOM 3357 O O . GLY A 1 437 ? 11.416 -14.000 -30.140 1.00 94.69 437 GLY A O 1
ATOM 3358 N N . LEU A 1 438 ? 12.316 -13.479 -28.148 1.00 95.81 438 LEU A N 1
ATOM 3359 C CA . LEU A 1 438 ? 12.429 -12.043 -28.393 1.00 95.81 438 LEU A CA 1
ATOM 3360 C C . LEU A 1 438 ? 13.365 -11.744 -29.567 1.00 95.81 438 LEU A C 1
ATOM 3362 O O . LEU A 1 438 ? 12.992 -10.971 -30.450 1.00 95.81 438 LEU A O 1
ATOM 3366 N N . SER A 1 439 ? 14.551 -12.360 -29.620 1.00 96.81 439 SER A N 1
ATOM 3367 C CA . SER A 1 439 ? 15.467 -12.133 -30.741 1.00 96.81 439 SER A CA 1
ATOM 3368 C C . SER A 1 439 ? 14.845 -12.572 -32.071 1.00 96.81 439 SER A C 1
ATOM 3370 O O . SER A 1 439 ? 14.952 -11.854 -33.061 1.00 96.81 439 SER A O 1
ATOM 3372 N N . ASP A 1 440 ? 14.150 -13.719 -32.094 1.00 97.31 440 ASP A N 1
ATOM 3373 C CA . ASP A 1 440 ? 13.480 -14.241 -33.297 1.00 97.31 440 ASP A CA 1
ATOM 3374 C C . ASP A 1 440 ? 12.375 -13.293 -33.782 1.00 97.31 440 ASP A C 1
ATOM 3376 O O . ASP A 1 440 ? 12.269 -12.986 -34.975 1.00 97.31 440 ASP A O 1
ATOM 3380 N N . LEU A 1 441 ? 11.576 -12.781 -32.842 1.00 96.94 441 LEU A N 1
ATOM 3381 C CA . LEU A 1 441 ? 10.529 -11.804 -33.112 1.00 96.94 441 LEU A CA 1
ATOM 3382 C C . LEU A 1 441 ? 11.107 -10.517 -33.700 1.00 96.94 441 LEU A C 1
ATOM 3384 O O . LEU A 1 441 ? 10.599 -10.025 -34.708 1.00 96.94 441 LEU A O 1
ATOM 3388 N N . VAL A 1 442 ? 12.160 -9.974 -33.087 1.00 97.62 442 VAL A N 1
ATOM 3389 C CA . VAL A 1 442 ? 12.756 -8.695 -33.492 1.00 97.62 442 VAL A CA 1
ATOM 3390 C C . VAL A 1 442 ? 13.462 -8.812 -34.842 1.00 97.62 442 VAL A C 1
ATOM 3392 O O . VAL A 1 442 ? 13.258 -7.949 -35.694 1.00 97.62 442 VAL A O 1
ATOM 3395 N N . VAL A 1 443 ? 14.207 -9.896 -35.094 1.00 97.94 443 VAL A N 1
ATOM 3396 C CA . VAL A 1 443 ? 14.826 -10.162 -36.407 1.00 97.94 443 VAL A CA 1
ATOM 3397 C C . VAL A 1 443 ? 13.769 -10.190 -37.504 1.00 97.94 443 VAL A C 1
ATOM 3399 O O . VAL A 1 443 ? 13.907 -9.500 -38.515 1.00 97.94 443 VAL A O 1
ATOM 3402 N N . LYS A 1 444 ? 12.678 -10.934 -37.288 1.00 97.62 444 LYS A N 1
ATOM 3403 C CA . LYS A 1 444 ? 11.585 -11.035 -38.258 1.00 97.62 444 LYS A CA 1
ATOM 3404 C C . LYS A 1 444 ? 10.876 -9.698 -38.467 1.00 97.62 444 LYS A C 1
ATOM 3406 O O . LYS A 1 444 ? 10.596 -9.336 -39.606 1.00 97.62 444 LYS A O 1
ATOM 3411 N N . ARG A 1 445 ? 10.564 -8.983 -37.383 1.00 95.81 445 ARG A N 1
ATOM 3412 C CA . ARG A 1 445 ? 9.797 -7.730 -37.417 1.00 95.81 445 ARG A CA 1
ATOM 3413 C C . ARG A 1 445 ? 10.575 -6.584 -38.057 1.00 95.81 445 ARG A C 1
ATOM 3415 O O . ARG A 1 445 ? 9.984 -5.789 -38.778 1.00 95.81 445 ARG A O 1
ATOM 3422 N N . CYS A 1 446 ? 11.871 -6.489 -37.780 1.00 96.06 446 CYS A N 1
ATOM 3423 C CA . CYS A 1 446 ? 12.731 -5.419 -38.282 1.00 96.06 446 CYS A CA 1
ATOM 3424 C C . CYS A 1 446 ? 13.486 -5.808 -39.563 1.00 96.06 446 CYS A C 1
ATOM 3426 O O . CYS A 1 446 ? 14.284 -5.012 -40.043 1.00 96.06 446 CYS A O 1
ATOM 3428 N N . HIS A 1 447 ? 13.230 -7.002 -40.115 1.00 96.44 447 HIS A N 1
ATOM 3429 C CA . HIS A 1 447 ? 13.881 -7.528 -41.320 1.00 96.44 447 HIS A CA 1
ATOM 3430 C C . HIS A 1 447 ? 15.417 -7.491 -41.248 1.00 96.44 447 HIS A C 1
ATOM 3432 O O . HIS A 1 447 ? 16.078 -7.111 -42.212 1.00 96.44 447 HIS A O 1
ATOM 3438 N N . LEU A 1 448 ? 15.973 -7.875 -40.095 1.00 97.50 448 LEU A N 1
ATOM 3439 C CA . LEU A 1 448 ? 17.411 -7.777 -39.841 1.00 97.50 448 LEU A CA 1
ATOM 3440 C C . LEU A 1 448 ? 18.206 -8.795 -40.667 1.00 97.50 448 LEU A C 1
ATOM 3442 O O . LEU A 1 448 ? 17.821 -9.960 -40.776 1.00 97.50 448 LEU A O 1
ATOM 3446 N N . GLY A 1 449 ? 19.349 -8.357 -41.186 1.00 94.56 449 GLY A N 1
ATOM 3447 C CA . GLY A 1 449 ? 20.322 -9.179 -41.893 1.00 94.56 449 GLY A CA 1
ATOM 3448 C C . GLY A 1 449 ? 21.769 -8.934 -41.439 1.00 94.56 449 GLY A C 1
ATOM 3449 O O . GLY A 1 449 ? 22.022 -8.202 -40.483 1.00 94.56 449 GLY A O 1
ATOM 3450 N N . PRO A 1 450 ? 22.760 -9.529 -42.130 1.00 94.25 450 PRO A N 1
ATOM 3451 C CA . PRO A 1 450 ? 24.158 -9.509 -41.685 1.00 94.25 450 PRO A CA 1
ATOM 3452 C C . PRO A 1 450 ? 24.838 -8.133 -41.656 1.00 94.25 450 PRO A C 1
ATOM 3454 O O . PRO A 1 450 ? 25.857 -7.953 -40.989 1.00 94.25 450 PRO A O 1
ATOM 3457 N N . SER A 1 451 ? 24.306 -7.152 -42.390 1.00 94.06 451 SER A N 1
ATOM 3458 C CA . SER A 1 451 ? 24.799 -5.770 -42.368 1.00 94.06 451 SER A CA 1
ATOM 3459 C C . SER A 1 451 ? 24.303 -4.973 -41.162 1.00 94.06 451 SER A C 1
ATOM 3461 O O . SER A 1 451 ? 24.926 -3.968 -40.808 1.00 94.06 451 SER A O 1
ATOM 3463 N N . ASP A 1 452 ? 23.206 -5.408 -40.541 1.00 97.81 452 ASP A N 1
ATOM 3464 C CA . ASP A 1 452 ? 22.561 -4.701 -39.442 1.00 97.81 452 ASP A CA 1
ATOM 3465 C C . ASP A 1 452 ? 23.317 -4.876 -38.130 1.00 97.81 452 ASP A C 1
ATOM 3467 O O . ASP A 1 452 ? 23.918 -5.919 -37.860 1.00 97.81 452 ASP A O 1
ATOM 3471 N N . LEU A 1 453 ? 23.265 -3.830 -37.307 1.00 97.94 453 LEU A N 1
ATOM 3472 C CA . LEU A 1 453 ? 23.818 -3.817 -35.959 1.00 97.94 453 LEU A CA 1
ATOM 3473 C C . LEU A 1 453 ? 22.684 -3.803 -34.931 1.00 97.94 453 LEU A C 1
ATOM 3475 O O . LEU A 1 453 ? 21.812 -2.932 -34.974 1.00 97.94 453 LEU A O 1
ATOM 3479 N N . VAL A 1 454 ? 22.751 -4.737 -33.984 1.00 98.50 454 VAL A N 1
ATOM 3480 C CA . VAL A 1 454 ? 21.934 -4.771 -32.768 1.00 98.50 454 VAL A CA 1
ATOM 3481 C C . VAL A 1 454 ? 22.803 -4.376 -31.580 1.00 98.50 454 VAL A C 1
ATOM 3483 O O . VAL A 1 454 ? 23.846 -4.990 -31.342 1.00 98.50 454 VAL A O 1
ATOM 3486 N N . ILE A 1 455 ? 22.367 -3.367 -30.829 1.00 98.44 455 ILE A N 1
ATOM 3487 C CA . ILE A 1 455 ? 22.984 -2.978 -29.557 1.00 98.44 455 ILE A CA 1
ATOM 3488 C C . ILE A 1 455 ? 22.053 -3.377 -28.418 1.00 98.44 455 ILE A C 1
ATOM 3490 O O . ILE A 1 455 ? 20.912 -2.932 -28.397 1.00 98.44 455 ILE A O 1
ATOM 3494 N N . ASP A 1 456 ? 22.540 -4.147 -27.451 1.00 97.88 456 ASP A N 1
ATOM 3495 C CA . ASP A 1 456 ? 21.780 -4.493 -26.245 1.00 97.88 456 ASP A CA 1
ATOM 3496 C C . ASP A 1 456 ? 22.348 -3.766 -25.023 1.00 97.88 456 ASP A C 1
ATOM 3498 O O . ASP A 1 456 ? 23.508 -3.963 -24.643 1.00 97.88 456 ASP A O 1
ATOM 3502 N N . ILE A 1 457 ? 21.544 -2.883 -24.433 1.00 97.50 457 ILE A N 1
ATOM 3503 C CA . ILE A 1 457 ? 21.908 -2.076 -23.269 1.00 97.50 457 ILE A CA 1
ATOM 3504 C C . ILE A 1 457 ? 21.483 -2.820 -22.004 1.00 97.50 457 ILE A C 1
ATOM 3506 O O . ILE A 1 457 ? 20.308 -3.126 -21.831 1.00 97.50 457 ILE A O 1
ATOM 3510 N N . GLY A 1 458 ? 22.436 -3.064 -21.102 1.00 93.50 458 GLY A N 1
ATOM 3511 C CA . GLY A 1 458 ? 22.244 -3.948 -19.951 1.00 93.50 458 GLY A CA 1
ATOM 3512 C C . GLY A 1 458 ? 22.312 -5.426 -20.334 1.00 93.50 458 GLY A C 1
ATOM 3513 O O . GLY A 1 458 ? 21.600 -6.248 -19.764 1.00 93.50 458 GLY A O 1
ATOM 3514 N N . CYS A 1 459 ? 23.160 -5.761 -21.312 1.00 91.81 459 CYS A N 1
ATOM 3515 C CA . CYS A 1 459 ? 23.213 -7.090 -21.927 1.00 91.81 459 CYS A CA 1
ATOM 3516 C C . CYS A 1 459 ? 23.625 -8.243 -20.995 1.00 91.81 459 CYS A C 1
ATOM 3518 O O . CYS A 1 459 ? 23.572 -9.403 -21.408 1.00 91.81 459 CYS A O 1
ATOM 3520 N N . ASN A 1 460 ? 24.045 -7.964 -19.756 1.00 90.25 460 ASN A N 1
ATOM 3521 C CA . ASN A 1 460 ? 24.323 -8.957 -18.723 1.00 90.25 460 ASN A CA 1
ATOM 3522 C C . ASN A 1 460 ? 25.336 -10.018 -19.206 1.00 90.25 460 ASN A C 1
ATOM 3524 O O . ASN A 1 460 ? 26.451 -9.670 -19.590 1.00 90.25 460 ASN A O 1
ATOM 3528 N N . ASP A 1 461 ? 24.990 -11.302 -19.228 1.00 86.56 461 ASP A N 1
ATOM 3529 C CA . ASP A 1 461 ? 25.826 -12.403 -19.728 1.00 86.56 461 ASP A CA 1
ATOM 3530 C C . ASP A 1 461 ? 25.771 -12.599 -21.261 1.00 86.56 461 ASP A C 1
ATOM 3532 O O . ASP A 1 461 ? 26.423 -13.495 -21.805 1.00 86.56 461 ASP A O 1
ATOM 3536 N N . GLY A 1 462 ? 25.029 -11.745 -21.973 1.00 90.00 462 GLY A N 1
ATOM 3537 C CA . GLY A 1 462 ? 24.886 -11.755 -23.427 1.00 90.00 462 GLY A CA 1
ATOM 3538 C C . GLY A 1 462 ? 23.865 -12.761 -23.958 1.00 90.00 462 GLY A C 1
ATOM 3539 O O . GLY A 1 462 ? 23.862 -13.025 -25.159 1.00 90.00 462 GLY A O 1
ATOM 3540 N N . THR A 1 463 ? 23.007 -13.339 -23.109 1.00 90.75 463 THR A N 1
ATOM 3541 C CA . THR A 1 463 ? 22.024 -14.362 -23.518 1.00 90.75 463 THR A CA 1
ATOM 3542 C C . THR A 1 463 ? 21.139 -13.910 -24.686 1.00 90.75 463 THR A C 1
ATOM 3544 O O . THR A 1 463 ? 21.020 -14.638 -25.671 1.00 90.75 463 THR A O 1
ATOM 3547 N N . LEU A 1 464 ? 20.592 -12.689 -24.639 1.00 94.38 464 LEU A N 1
ATOM 3548 C CA . LEU A 1 464 ? 19.785 -12.131 -25.733 1.00 94.38 464 LEU A CA 1
ATOM 3549 C C . LEU A 1 464 ? 20.603 -11.951 -27.022 1.00 94.38 464 LEU A C 1
ATOM 3551 O O . LEU A 1 464 ? 20.164 -12.319 -28.112 1.00 94.38 464 LEU A O 1
ATOM 3555 N N . LEU A 1 465 ? 21.830 -11.442 -26.900 1.00 94.06 465 LEU A N 1
ATOM 3556 C CA . LEU A 1 465 ? 22.727 -11.221 -28.034 1.00 94.06 465 LEU A CA 1
ATOM 3557 C C . LEU A 1 465 ? 23.134 -12.524 -28.735 1.00 94.06 465 LEU A C 1
ATOM 3559 O O . LEU A 1 465 ? 23.225 -12.535 -29.961 1.00 94.06 465 LEU A O 1
ATOM 3563 N N . LYS A 1 466 ? 23.290 -13.644 -28.013 1.00 91.44 466 LYS A N 1
ATOM 3564 C CA . LYS A 1 466 ? 23.462 -14.974 -28.641 1.00 91.44 466 LYS A CA 1
ATOM 3565 C C . LYS A 1 466 ? 22.279 -15.315 -29.552 1.00 91.44 466 LYS A C 1
ATOM 3567 O O . LYS A 1 466 ? 22.470 -15.851 -30.644 1.00 91.44 466 LYS A O 1
ATOM 3572 N N . GLY A 1 467 ? 21.068 -14.966 -29.114 1.00 92.94 467 GLY A N 1
ATOM 3573 C CA . GLY A 1 467 ? 19.837 -15.119 -29.883 1.00 92.94 467 GLY A CA 1
ATOM 3574 C C . GLY A 1 467 ? 19.815 -14.293 -31.174 1.00 92.94 467 GLY A C 1
ATOM 3575 O O . GLY A 1 467 ? 19.280 -14.757 -32.176 1.00 92.94 467 GLY A O 1
ATOM 3576 N N . PHE A 1 468 ? 20.438 -13.115 -31.204 1.00 95.19 468 PHE A N 1
ATOM 3577 C CA . PHE A 1 468 ? 20.609 -12.340 -32.440 1.00 95.19 468 PHE A CA 1
ATOM 3578 C C . PHE A 1 468 ? 21.739 -12.884 -33.323 1.00 95.19 468 PHE A C 1
ATOM 3580 O O . PHE A 1 468 ? 21.574 -12.997 -34.538 1.00 95.19 468 PHE A O 1
ATOM 3587 N N . ALA A 1 469 ? 22.861 -13.285 -32.722 1.00 92.06 469 ALA A N 1
ATOM 3588 C CA . ALA A 1 469 ? 24.031 -13.783 -33.443 1.00 92.06 469 ALA A CA 1
ATOM 3589 C C . ALA A 1 469 ? 23.735 -15.049 -34.272 1.00 92.06 469 ALA A C 1
ATOM 3591 O O . ALA A 1 469 ? 24.284 -15.202 -35.363 1.00 92.06 469 ALA A O 1
ATOM 3592 N N . ARG A 1 470 ? 22.818 -15.928 -33.827 1.00 91.88 470 ARG A N 1
ATOM 3593 C CA . ARG A 1 470 ? 22.371 -17.102 -34.619 1.00 91.88 470 ARG A CA 1
ATOM 3594 C C . ARG A 1 470 ? 21.697 -16.746 -35.950 1.00 91.88 470 ARG A C 1
ATOM 3596 O O . ARG A 1 470 ? 21.640 -17.600 -36.828 1.00 91.88 470 ARG A O 1
ATOM 3603 N N . HIS A 1 471 ? 21.220 -15.511 -36.115 1.00 93.38 471 HIS A N 1
ATOM 3604 C CA . HIS A 1 471 ? 20.661 -15.002 -37.375 1.00 93.38 471 HIS A CA 1
ATOM 3605 C C . HIS A 1 471 ? 21.706 -14.291 -38.247 1.00 93.38 471 HIS A C 1
ATOM 3607 O O . HIS A 1 471 ? 21.366 -13.718 -39.278 1.00 93.38 471 HIS A O 1
ATOM 3613 N N . GLY A 1 472 ? 22.983 -14.310 -37.849 1.00 91.88 472 GLY A N 1
ATOM 3614 C CA . GLY A 1 472 ? 24.082 -13.682 -38.586 1.00 91.88 472 GLY A CA 1
ATOM 3615 C C . GLY A 1 472 ? 24.147 -12.157 -38.461 1.00 91.88 472 GLY A C 1
ATOM 3616 O O . GLY A 1 472 ? 24.927 -11.537 -39.176 1.00 91.88 472 GLY A O 1
ATOM 3617 N N . VAL A 1 473 ? 23.348 -11.555 -37.573 1.00 94.44 473 VAL A N 1
ATOM 3618 C CA . VAL A 1 473 ? 23.312 -10.104 -37.319 1.00 94.44 473 VAL A CA 1
ATOM 3619 C C . VAL A 1 473 ? 24.522 -9.684 -36.478 1.00 94.44 473 VAL A C 1
ATOM 3621 O O . VAL A 1 473 ? 24.958 -10.427 -35.596 1.00 94.44 473 VAL A O 1
ATOM 3624 N N . ARG A 1 474 ? 25.067 -8.483 -36.711 1.00 95.56 474 ARG A N 1
ATOM 3625 C CA . ARG A 1 474 ? 26.157 -7.947 -35.881 1.00 95.56 474 ARG A CA 1
ATOM 3626 C C . ARG A 1 474 ? 25.605 -7.532 -34.520 1.00 95.56 474 ARG A C 1
ATOM 3628 O O . ARG A 1 474 ? 24.589 -6.847 -34.444 1.00 95.56 474 ARG A O 1
ATOM 3635 N N . THR A 1 475 ? 26.301 -7.886 -33.445 1.00 95.69 475 THR A N 1
ATOM 3636 C CA . THR A 1 475 ? 25.851 -7.627 -32.070 1.00 95.69 475 THR A CA 1
ATOM 3637 C C . THR A 1 475 ? 26.887 -6.860 -31.264 1.00 95.69 475 THR A C 1
ATOM 3639 O O . THR A 1 475 ? 28.069 -7.202 -31.313 1.00 95.69 475 THR A O 1
ATOM 3642 N N . LEU A 1 476 ? 26.438 -5.898 -30.460 1.00 96.19 476 LEU A N 1
ATOM 3643 C CA . LEU A 1 476 ? 27.247 -5.202 -29.463 1.00 96.19 476 LEU A CA 1
ATOM 3644 C C . LEU A 1 476 ? 26.501 -5.159 -28.125 1.00 96.19 476 LEU A C 1
ATOM 3646 O O . LEU A 1 476 ? 25.372 -4.683 -28.050 1.00 96.19 476 LEU A O 1
ATOM 3650 N N . GLY A 1 477 ? 27.146 -5.620 -27.059 1.00 95.50 477 GLY A N 1
ATOM 3651 C CA . GLY A 1 477 ? 26.627 -5.478 -25.700 1.00 95.50 477 GLY A CA 1
ATOM 3652 C C . GLY A 1 477 ? 27.151 -4.231 -24.997 1.00 95.50 477 GLY A C 1
ATOM 3653 O O . GLY A 1 477 ? 28.336 -3.923 -25.102 1.00 95.50 477 GLY A O 1
ATOM 3654 N N . VAL A 1 478 ? 26.306 -3.536 -24.238 1.00 95.25 478 VAL A N 1
ATOM 3655 C CA . VAL A 1 478 ? 26.711 -2.427 -23.359 1.00 95.25 478 VAL A CA 1
ATOM 3656 C C . VAL A 1 478 ? 26.350 -2.782 -21.923 1.00 95.25 478 VAL A C 1
ATOM 3658 O O . VAL A 1 478 ? 25.179 -3.004 -21.626 1.00 95.25 478 VAL A O 1
ATOM 3661 N N . ASP A 1 479 ? 27.336 -2.870 -21.030 1.00 91.62 479 ASP A N 1
ATOM 3662 C CA . ASP A 1 479 ? 27.094 -3.223 -19.623 1.00 91.62 479 ASP A CA 1
ATOM 3663 C C . ASP A 1 479 ? 28.236 -2.744 -18.703 1.00 91.62 479 ASP A C 1
ATOM 3665 O O . ASP A 1 479 ? 29.409 -2.925 -19.052 1.00 91.62 479 ASP A O 1
ATOM 3669 N N . PRO A 1 480 ? 27.946 -2.150 -17.529 1.00 88.62 480 PRO A N 1
ATOM 3670 C CA . PRO A 1 480 ? 28.972 -1.706 -16.585 1.00 88.62 480 PRO A CA 1
ATOM 3671 C C . PRO A 1 480 ? 29.586 -2.832 -15.725 1.00 88.62 480 PRO A C 1
ATOM 3673 O O . PRO A 1 480 ? 30.652 -2.615 -15.136 1.00 88.62 480 PRO A O 1
ATOM 3676 N N . ALA A 1 481 ? 28.959 -4.011 -15.625 1.00 83.81 481 ALA A N 1
ATOM 3677 C CA . ALA A 1 481 ? 29.369 -5.087 -14.722 1.00 83.81 481 ALA A CA 1
ATOM 3678 C C . ALA A 1 481 ? 30.614 -5.828 -15.245 1.00 83.81 481 ALA A C 1
ATOM 3680 O O . ALA A 1 481 ? 30.553 -6.728 -16.091 1.00 83.81 481 ALA A O 1
ATOM 3681 N N . LYS A 1 482 ? 31.786 -5.461 -14.712 1.00 80.25 482 LYS A N 1
ATOM 3682 C CA . LYS A 1 482 ? 33.088 -6.006 -15.142 1.00 80.25 482 LYS A CA 1
ATOM 3683 C C . LYS A 1 482 ? 33.208 -7.512 -14.908 1.00 80.25 482 LYS A C 1
ATOM 3685 O O . LYS A 1 482 ? 33.815 -8.213 -15.714 1.00 80.25 482 LYS A O 1
ATOM 3690 N N . ASN A 1 483 ? 32.640 -8.005 -13.809 1.00 77.06 483 ASN A N 1
ATOM 3691 C CA . ASN A 1 483 ? 32.664 -9.418 -13.438 1.00 77.06 483 ASN A CA 1
ATOM 3692 C C . ASN A 1 483 ? 31.865 -10.288 -14.432 1.00 77.06 483 ASN A C 1
ATOM 3694 O O . ASN A 1 483 ? 32.315 -11.373 -14.798 1.00 77.06 483 ASN A O 1
ATOM 3698 N N . LEU A 1 484 ? 30.738 -9.786 -14.949 1.00 75.44 484 LEU A N 1
ATOM 3699 C CA . LEU A 1 484 ? 29.929 -10.481 -15.959 1.00 75.44 484 LEU A CA 1
ATOM 3700 C C . LEU A 1 484 ? 30.558 -10.442 -17.358 1.00 75.44 484 LEU A C 1
ATOM 3702 O O . LEU A 1 484 ? 30.418 -11.393 -18.135 1.00 75.44 484 LEU A O 1
ATOM 3706 N N . ALA A 1 485 ? 31.317 -9.389 -17.675 1.00 68.75 485 ALA A N 1
ATOM 3707 C CA . ALA A 1 485 ? 32.089 -9.333 -18.915 1.00 68.75 485 ALA A CA 1
ATOM 3708 C C . ALA A 1 485 ? 33.079 -10.513 -19.022 1.00 68.75 485 ALA A C 1
ATOM 3710 O O . ALA A 1 485 ? 33.230 -11.094 -20.093 1.00 68.75 485 ALA A O 1
ATOM 3711 N N . ALA A 1 486 ? 33.682 -10.943 -17.907 1.00 66.44 486 ALA A N 1
ATOM 3712 C CA . ALA A 1 486 ? 34.595 -12.088 -17.893 1.00 66.44 486 ALA A CA 1
ATOM 3713 C C . ALA A 1 486 ? 33.898 -13.434 -18.183 1.00 66.44 486 ALA A C 1
ATOM 3715 O O . ALA A 1 486 ? 34.485 -14.287 -18.846 1.00 66.44 486 ALA A O 1
ATOM 3716 N N . LEU A 1 487 ? 32.645 -13.613 -17.741 1.00 64.69 487 LEU A N 1
ATOM 3717 C CA . LEU A 1 487 ? 31.860 -14.840 -17.956 1.00 64.69 487 LEU A CA 1
ATOM 3718 C C . LEU A 1 487 ? 31.427 -15.028 -19.420 1.00 64.69 487 LEU A C 1
ATOM 3720 O O . LEU A 1 487 ? 31.247 -16.155 -19.875 1.00 64.69 487 LEU A O 1
ATOM 3724 N N . SER A 1 488 ? 31.277 -13.934 -20.171 1.00 59.09 488 SER A N 1
ATOM 3725 C CA . SER A 1 488 ? 30.793 -13.952 -21.561 1.00 59.09 488 SER A CA 1
ATOM 3726 C C . SER A 1 488 ? 31.902 -14.028 -22.620 1.00 59.09 488 SER A C 1
ATOM 3728 O O . SER A 1 488 ? 31.620 -14.379 -23.768 1.00 59.09 488 SER A O 1
ATOM 3730 N N . ASN A 1 489 ? 33.169 -13.805 -22.243 1.00 50.53 489 ASN A N 1
ATOM 3731 C CA . ASN A 1 489 ? 34.327 -13.878 -23.149 1.00 50.53 489 ASN A CA 1
ATOM 3732 C C . ASN A 1 489 ? 34.492 -15.246 -23.846 1.00 50.53 489 ASN A C 1
ATOM 3734 O O . ASN A 1 489 ? 35.121 -15.323 -24.898 1.00 50.53 489 ASN A O 1
ATOM 3738 N N . GLY A 1 490 ? 33.886 -16.317 -23.319 1.00 49.75 490 GLY A N 1
ATOM 3739 C CA . GLY A 1 490 ? 33.863 -17.640 -23.955 1.00 49.75 490 GLY A CA 1
ATOM 3740 C C . GLY A 1 490 ? 32.933 -17.777 -25.173 1.00 49.75 490 GLY A C 1
ATOM 3741 O O . GLY A 1 490 ? 32.894 -18.851 -25.767 1.00 49.75 490 GLY A O 1
ATOM 3742 N N . HIS A 1 491 ? 32.173 -16.736 -25.548 1.00 56.12 491 HIS A N 1
ATOM 3743 C CA . HIS A 1 491 ? 31.093 -16.839 -26.545 1.00 56.12 491 HIS A CA 1
ATOM 3744 C C . HIS A 1 491 ? 31.158 -15.850 -27.726 1.00 56.12 491 HIS A C 1
ATOM 3746 O O . HIS A 1 491 ? 30.238 -15.837 -28.538 1.00 56.12 491 HIS A O 1
ATOM 3752 N N . GLY A 1 492 ? 32.216 -15.042 -27.856 1.00 66.75 492 GLY A N 1
ATOM 3753 C CA . GLY A 1 492 ? 32.458 -14.233 -29.065 1.00 66.75 492 GLY A CA 1
ATOM 3754 C C . GLY A 1 492 ? 31.566 -12.995 -29.262 1.00 66.75 492 GLY A C 1
ATOM 3755 O O . GLY A 1 492 ? 31.481 -12.493 -30.378 1.00 66.75 492 GLY A O 1
ATOM 3756 N N . ILE A 1 493 ? 30.911 -12.488 -28.211 1.00 78.69 493 ILE A N 1
ATOM 3757 C CA . ILE A 1 493 ? 30.089 -11.264 -28.268 1.00 78.69 493 ILE A CA 1
ATOM 3758 C C . ILE A 1 493 ? 30.963 -10.049 -27.943 1.00 78.69 493 ILE A C 1
ATOM 3760 O O . ILE A 1 493 ? 31.561 -9.991 -26.868 1.00 78.69 493 ILE A O 1
ATOM 3764 N N . GLU A 1 494 ? 31.026 -9.066 -28.845 1.00 88.50 494 GLU A N 1
ATOM 3765 C CA . GLU A 1 494 ? 31.748 -7.812 -28.596 1.00 88.50 494 GLU A CA 1
ATOM 3766 C C . GLU A 1 494 ? 30.995 -6.933 -27.582 1.00 88.50 494 GLU A C 1
ATOM 3768 O O . GLU A 1 494 ? 29.761 -6.904 -27.554 1.00 88.50 494 GLU A O 1
ATOM 3773 N N . ARG A 1 495 ? 31.735 -6.215 -26.723 1.00 88.88 495 ARG A N 1
ATOM 3774 C CA . ARG A 1 495 ? 31.162 -5.433 -25.619 1.00 88.88 495 ARG A CA 1
ATOM 3775 C C . ARG A 1 495 ? 31.816 -4.067 -25.437 1.00 88.88 495 ARG A C 1
ATOM 3777 O O . ARG A 1 495 ? 33.033 -3.926 -25.542 1.00 88.88 495 ARG A O 1
ATOM 3784 N N . TYR A 1 496 ? 31.001 -3.096 -25.042 1.00 92.31 496 TYR A N 1
ATOM 3785 C CA . TYR A 1 496 ? 31.409 -1.841 -24.424 1.00 92.31 496 TYR A CA 1
ATOM 3786 C C . TYR A 1 496 ? 31.195 -1.946 -22.907 1.00 92.31 496 TYR A C 1
ATOM 3788 O O . TYR A 1 496 ? 30.063 -2.066 -22.436 1.00 92.31 496 TYR A O 1
ATOM 3796 N N . VAL A 1 497 ? 32.285 -1.925 -22.134 1.00 89.62 497 VAL A N 1
ATOM 3797 C CA . VAL A 1 497 ? 32.222 -2.020 -20.667 1.00 89.62 497 VAL A CA 1
ATOM 3798 C C . VAL A 1 497 ? 32.077 -0.623 -20.073 1.00 89.62 497 VAL A C 1
ATOM 3800 O O . VAL A 1 497 ? 33.056 0.112 -19.948 1.00 89.62 497 VAL A O 1
ATOM 3803 N N . GLY A 1 498 ? 30.853 -0.259 -19.707 1.00 89.69 498 GLY A N 1
ATOM 3804 C CA . GLY A 1 498 ? 30.527 1.056 -19.169 1.00 89.69 498 GLY A CA 1
ATOM 3805 C C . GLY A 1 498 ? 29.025 1.317 -19.136 1.00 89.69 498 GLY A C 1
ATOM 3806 O O . GLY A 1 498 ? 28.228 0.523 -19.631 1.00 89.69 498 GLY A O 1
ATOM 3807 N N . PHE A 1 499 ? 28.640 2.443 -18.539 1.00 91.38 499 PHE A N 1
ATOM 3808 C CA . PHE A 1 499 ? 27.254 2.902 -18.559 1.00 91.38 499 PHE A CA 1
ATOM 3809 C C . PHE A 1 499 ? 26.897 3.484 -19.935 1.00 91.38 499 PHE A C 1
ATOM 3811 O O . PHE A 1 499 ? 27.714 4.154 -20.576 1.00 91.38 499 PHE A O 1
ATOM 3818 N N . PHE A 1 500 ? 25.662 3.251 -20.379 1.00 96.50 500 PHE A N 1
ATOM 3819 C CA . PHE A 1 500 ? 25.131 3.875 -21.587 1.00 96.50 500 PHE A CA 1
ATOM 3820 C C . PHE A 1 500 ? 24.655 5.301 -21.274 1.00 96.50 500 PHE A C 1
ATOM 3822 O O . PHE A 1 500 ? 23.770 5.490 -20.442 1.00 96.50 500 PHE A O 1
ATOM 3829 N N . THR A 1 501 ? 25.263 6.286 -21.928 1.00 95.62 501 THR A N 1
ATOM 3830 C CA . THR A 1 501 ? 25.026 7.729 -21.772 1.00 95.62 501 THR A CA 1
ATOM 3831 C C . THR A 1 501 ? 25.014 8.390 -23.147 1.00 95.62 501 THR A C 1
ATOM 3833 O O . THR A 1 501 ? 25.407 7.770 -24.142 1.00 95.62 501 THR A O 1
ATOM 3836 N N . ALA A 1 502 ? 24.628 9.665 -23.239 1.00 95.75 502 ALA A N 1
ATOM 3837 C CA . ALA A 1 502 ? 24.738 10.398 -24.503 1.00 95.75 502 ALA A CA 1
ATOM 3838 C C . ALA A 1 502 ? 26.185 10.439 -25.029 1.00 95.75 502 ALA A C 1
ATOM 3840 O O . ALA A 1 502 ? 26.412 10.349 -26.237 1.00 95.75 502 ALA A O 1
ATOM 3841 N N . GLN A 1 503 ? 27.170 10.518 -24.128 1.00 96.38 503 GLN A N 1
ATOM 3842 C CA . GLN A 1 503 ? 28.587 10.481 -24.483 1.00 96.38 503 GLN A CA 1
ATOM 3843 C C . GLN A 1 503 ? 29.011 9.103 -25.008 1.00 96.38 503 GLN A C 1
ATOM 3845 O O . GLN A 1 503 ? 29.578 9.019 -26.099 1.00 96.38 503 GLN A O 1
ATOM 3850 N N . SER A 1 504 ? 28.739 8.018 -24.273 1.00 97.19 504 SER A N 1
ATOM 3851 C CA . SER A 1 504 ? 29.160 6.684 -24.721 1.00 97.19 504 SER A CA 1
ATOM 3852 C C . SER A 1 504 ? 28.430 6.260 -25.996 1.00 97.19 504 SER A C 1
ATOM 3854 O O . SER A 1 504 ? 29.025 5.598 -26.841 1.00 97.19 504 SER A O 1
ATOM 3856 N N . ALA A 1 505 ? 27.203 6.736 -26.228 1.00 98.31 505 ALA A N 1
ATOM 3857 C CA . ALA A 1 505 ? 26.517 6.569 -27.507 1.00 98.31 505 ALA A CA 1
ATOM 3858 C C . ALA A 1 505 ? 27.293 7.187 -28.688 1.00 98.31 505 ALA A C 1
ATOM 3860 O O . ALA A 1 505 ? 27.388 6.562 -29.743 1.00 98.31 505 ALA A O 1
ATOM 3861 N N . GLN A 1 506 ? 27.895 8.374 -28.533 1.00 97.94 506 GLN A N 1
ATOM 3862 C CA . GLN A 1 506 ? 28.722 8.987 -29.587 1.00 97.94 506 GLN A CA 1
ATOM 3863 C C . GLN A 1 506 ? 29.988 8.172 -29.872 1.00 97.94 506 GLN A C 1
ATOM 3865 O O . GLN A 1 506 ? 30.354 7.967 -31.032 1.00 97.94 506 GLN A O 1
ATOM 3870 N N . GLU A 1 507 ? 30.647 7.685 -28.820 1.00 97.81 507 GLU A N 1
ATOM 3871 C CA . GLU A 1 507 ? 31.814 6.805 -28.936 1.00 97.81 507 GLU A CA 1
ATOM 3872 C C . GLU A 1 507 ? 31.451 5.504 -29.657 1.00 97.81 507 GLU A C 1
ATOM 3874 O O . GLU A 1 507 ? 32.177 5.062 -30.554 1.00 97.81 507 GLU A O 1
ATOM 3879 N N . ILE A 1 508 ? 30.297 4.930 -29.305 1.00 97.69 508 ILE A N 1
ATOM 3880 C CA . ILE A 1 508 ? 29.784 3.712 -29.915 1.00 97.69 508 ILE A CA 1
ATOM 3881 C C . ILE A 1 508 ? 29.499 3.936 -31.403 1.00 97.69 508 ILE A C 1
ATOM 3883 O O . ILE A 1 508 ? 30.005 3.196 -32.245 1.00 97.69 508 ILE A O 1
ATOM 3887 N N . VAL A 1 509 ? 28.772 4.997 -31.758 1.00 98.19 509 VAL A N 1
ATOM 3888 C CA . VAL A 1 509 ? 28.463 5.311 -33.162 1.00 98.19 509 VAL A CA 1
ATOM 3889 C C . VAL A 1 509 ? 29.732 5.522 -33.982 1.00 98.19 509 VAL A C 1
ATOM 3891 O O . VAL A 1 509 ? 29.827 5.026 -35.103 1.00 98.19 509 VAL A O 1
ATOM 3894 N N . LYS A 1 510 ? 30.738 6.203 -33.421 1.00 97.62 510 LYS A N 1
ATOM 3895 C CA . LYS A 1 510 ? 32.014 6.446 -34.104 1.00 97.62 510 LYS A CA 1
ATOM 3896 C C . LYS A 1 510 ? 32.764 5.153 -34.439 1.00 97.62 510 LYS A C 1
ATOM 3898 O O . LYS A 1 510 ? 33.459 5.114 -35.452 1.00 97.62 510 LYS A O 1
ATOM 3903 N N . ARG A 1 511 ? 32.668 4.124 -33.591 1.00 97.06 511 ARG A N 1
ATOM 3904 C CA . ARG A 1 511 ? 33.433 2.877 -33.747 1.00 97.06 511 ARG A CA 1
ATOM 3905 C C . ARG A 1 511 ? 32.648 1.751 -34.425 1.00 97.06 511 ARG A C 1
ATOM 3907 O O . ARG A 1 511 ? 33.229 1.038 -35.236 1.00 97.06 511 ARG A O 1
ATOM 3914 N N . TRP A 1 512 ? 31.365 1.586 -34.115 1.00 96.44 512 TRP A N 1
ATOM 3915 C CA . TRP A 1 512 ? 30.547 0.464 -34.602 1.00 96.44 512 TRP A CA 1
ATOM 3916 C C . TRP A 1 512 ? 29.476 0.867 -35.621 1.00 96.44 512 TRP A C 1
ATOM 3918 O O . TRP A 1 512 ? 28.991 0.002 -36.360 1.00 96.44 512 TRP A O 1
ATOM 3928 N N . GLY A 1 513 ? 29.160 2.161 -35.706 1.00 97.44 513 GLY A N 1
ATOM 3929 C CA . GLY A 1 513 ? 28.056 2.698 -36.495 1.00 97.44 513 GLY A CA 1
ATOM 3930 C C . GLY A 1 513 ? 26.760 2.819 -35.693 1.00 97.44 513 GLY A C 1
ATOM 3931 O O . GLY A 1 513 ? 26.693 2.463 -34.517 1.00 97.44 513 GLY A O 1
ATOM 3932 N N . GLN A 1 514 ? 25.726 3.354 -36.339 1.00 98.38 514 GLN A N 1
ATOM 3933 C CA . GLN A 1 514 ? 24.380 3.390 -35.770 1.00 98.38 514 GLN A CA 1
ATOM 3934 C C . GLN A 1 514 ? 23.726 2.007 -35.833 1.00 98.38 514 GLN A C 1
ATOM 3936 O O . GLN A 1 514 ? 23.986 1.223 -36.746 1.00 98.38 514 GLN A O 1
ATOM 3941 N N . ALA A 1 515 ? 22.866 1.721 -34.863 1.00 98.50 515 ALA A N 1
ATOM 3942 C CA . ALA A 1 515 ? 22.177 0.451 -34.735 1.00 98.50 515 ALA A CA 1
ATOM 3943 C C . ALA A 1 515 ? 20.839 0.454 -35.474 1.00 98.50 515 ALA A C 1
ATOM 3945 O O . ALA A 1 515 ? 20.040 1.384 -35.332 1.00 98.50 515 ALA A O 1
ATOM 3946 N N . SER A 1 516 ? 20.570 -0.623 -36.208 1.00 98.62 516 SER A N 1
ATOM 3947 C CA . SER A 1 516 ? 19.250 -0.893 -36.782 1.00 98.62 516 SER A CA 1
ATOM 3948 C C . SER A 1 516 ? 18.247 -1.216 -35.672 1.00 98.62 516 SER A C 1
ATOM 3950 O O . SER A 1 516 ? 17.081 -0.833 -35.755 1.00 98.62 516 SER A O 1
ATOM 3952 N N . VAL A 1 517 ? 18.709 -1.862 -34.595 1.00 98.75 517 VAL A N 1
ATOM 3953 C CA . VAL A 1 517 ? 17.914 -2.094 -33.387 1.00 98.75 517 VAL A CA 1
ATOM 3954 C C . VAL A 1 517 ? 18.730 -1.827 -32.130 1.00 98.75 517 VAL A C 1
ATOM 3956 O O . VAL A 1 517 ? 19.885 -2.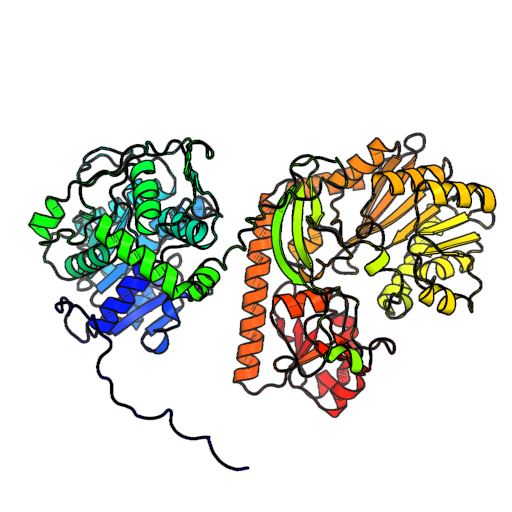236 -32.024 1.00 98.75 517 VAL A O 1
ATOM 3959 N N . ILE A 1 518 ? 18.096 -1.188 -31.150 1.00 98.81 518 ILE A N 1
ATOM 3960 C CA . ILE A 1 518 ? 18.596 -1.125 -29.776 1.00 98.81 518 ILE A CA 1
ATOM 3961 C C . ILE A 1 518 ? 17.636 -1.916 -28.888 1.00 98.81 518 ILE A C 1
ATOM 3963 O O . ILE A 1 518 ? 16.427 -1.725 -28.994 1.00 98.81 518 ILE A O 1
ATOM 3967 N N . THR A 1 519 ? 18.143 -2.782 -28.015 1.00 98.62 519 THR A N 1
ATOM 3968 C CA . THR A 1 519 ? 17.348 -3.470 -26.991 1.00 98.62 519 THR A CA 1
ATOM 3969 C C . THR A 1 519 ? 17.713 -2.995 -25.588 1.00 98.62 519 THR A C 1
ATOM 3971 O O . THR A 1 519 ? 18.850 -2.602 -25.330 1.00 98.62 519 THR A O 1
ATOM 3974 N N . ALA A 1 520 ? 16.733 -2.991 -24.682 1.00 97.31 520 ALA A N 1
ATOM 3975 C CA . ALA A 1 520 ? 16.953 -2.788 -23.250 1.00 97.31 520 ALA A CA 1
ATOM 3976 C C . ALA A 1 520 ? 15.922 -3.596 -22.446 1.00 97.31 520 ALA A C 1
ATOM 3978 O O . ALA A 1 520 ? 14.785 -3.158 -22.239 1.00 97.31 520 ALA A O 1
ATOM 3979 N N . THR A 1 521 ? 16.302 -4.795 -22.005 1.00 95.44 521 THR A N 1
ATOM 3980 C CA . THR A 1 521 ? 15.416 -5.708 -21.266 1.00 95.44 521 THR A CA 1
ATOM 3981 C C . THR A 1 521 ? 15.680 -5.632 -19.767 1.00 95.44 521 THR A C 1
ATOM 3983 O O . THR A 1 521 ? 16.754 -5.991 -19.296 1.00 95.44 521 THR A O 1
ATOM 3986 N N . ASN A 1 522 ? 14.689 -5.178 -19.002 1.00 93.00 522 ASN A N 1
ATOM 3987 C CA . ASN A 1 522 ? 14.745 -4.964 -17.553 1.00 93.00 522 ASN A CA 1
ATOM 3988 C C . ASN A 1 522 ? 15.858 -4.009 -17.092 1.00 93.00 522 ASN A C 1
ATOM 3990 O O . ASN A 1 522 ? 16.248 -4.040 -15.931 1.00 93.00 522 ASN A O 1
ATOM 3994 N N . THR A 1 523 ? 16.325 -3.130 -17.981 1.00 94.19 523 THR A N 1
ATOM 3995 C CA . THR A 1 523 ? 17.371 -2.131 -17.698 1.00 94.19 523 THR A CA 1
ATOM 3996 C C . THR A 1 523 ? 16.803 -0.725 -17.551 1.00 94.19 523 THR A C 1
ATOM 3998 O O . THR A 1 523 ? 17.235 0.038 -16.694 1.00 94.19 523 THR A O 1
ATOM 4001 N N . PHE A 1 524 ? 15.794 -0.368 -18.351 1.00 95.62 524 PHE A N 1
ATOM 4002 C CA . PHE A 1 524 ? 15.190 0.969 -18.341 1.00 95.62 524 PHE A CA 1
ATOM 4003 C C . PHE A 1 524 ? 14.652 1.423 -16.963 1.00 95.62 524 PHE A C 1
ATOM 4005 O O . PHE A 1 524 ? 14.838 2.589 -16.610 1.00 95.62 524 PHE A O 1
ATOM 4012 N N . PRO A 1 525 ? 14.062 0.541 -16.122 1.00 95.75 525 PRO A N 1
ATOM 4013 C CA . PRO A 1 525 ? 13.699 0.878 -14.740 1.00 95.75 525 PRO A CA 1
ATOM 4014 C C . PRO A 1 525 ? 14.871 1.314 -13.847 1.00 95.75 525 PRO A C 1
ATOM 4016 O O . PRO A 1 525 ? 14.631 1.915 -12.800 1.00 95.75 525 PRO A O 1
ATOM 4019 N N . HIS A 1 526 ? 16.117 1.002 -14.230 1.00 94.94 526 HIS A N 1
ATOM 4020 C CA . HIS A 1 526 ? 17.328 1.224 -13.428 1.00 94.94 526 HIS A CA 1
ATOM 4021 C C . HIS A 1 526 ? 18.039 2.541 -13.722 1.00 94.94 526 HIS A C 1
ATOM 4023 O O . HIS A 1 526 ? 19.045 2.848 -13.086 1.00 94.94 526 HIS A O 1
ATOM 4029 N N . ILE A 1 527 ? 17.540 3.321 -14.680 1.00 93.75 527 ILE A N 1
ATOM 4030 C CA . ILE A 1 527 ? 18.224 4.512 -15.179 1.00 93.75 527 ILE A CA 1
ATOM 4031 C C . ILE A 1 527 ? 17.752 5.765 -14.420 1.00 93.75 527 ILE A C 1
ATOM 4033 O O . ILE A 1 527 ? 16.608 6.188 -14.598 1.00 93.75 527 ILE A O 1
ATOM 4037 N N . PRO A 1 528 ? 18.605 6.403 -13.591 1.00 88.94 528 PRO A N 1
ATOM 4038 C CA . PRO A 1 528 ? 18.246 7.635 -12.885 1.00 88.94 528 PRO A CA 1
ATOM 4039 C C . PRO A 1 528 ? 18.421 8.903 -13.737 1.00 88.94 528 PRO A C 1
ATOM 4041 O O . PRO A 1 528 ? 17.873 9.940 -13.389 1.00 88.94 528 PRO A O 1
ATOM 4044 N N . GLU A 1 529 ? 19.161 8.844 -14.845 1.00 91.19 529 GLU A N 1
ATOM 4045 C CA . GLU A 1 529 ? 19.407 9.989 -15.736 1.00 91.19 529 GLU A CA 1
ATOM 4046 C C . GLU A 1 529 ? 18.711 9.766 -17.090 1.00 91.19 529 GLU A C 1
ATOM 4048 O O . GLU A 1 529 ? 19.345 9.630 -18.136 1.00 91.19 529 GLU A O 1
ATOM 4053 N N . LEU A 1 530 ? 17.375 9.667 -17.062 1.00 93.44 530 LEU A N 1
ATOM 4054 C CA . LEU A 1 530 ? 16.567 9.311 -18.238 1.00 93.44 530 LEU A CA 1
ATOM 4055 C C . LEU A 1 530 ? 16.751 10.248 -19.445 1.00 93.44 530 LEU A C 1
ATOM 4057 O O . LEU A 1 530 ? 16.867 9.722 -20.552 1.00 93.44 530 LEU A O 1
ATOM 4061 N N . PRO A 1 531 ? 16.806 11.590 -19.302 1.00 91.00 531 PRO A N 1
ATOM 4062 C CA . PRO A 1 531 ? 16.997 12.465 -20.460 1.00 91.00 531 PRO A CA 1
ATOM 4063 C C . PRO A 1 531 ? 18.312 12.203 -21.207 1.00 91.00 531 PRO A C 1
ATOM 4065 O O . PRO A 1 531 ? 18.314 12.147 -22.435 1.00 91.00 531 PRO A O 1
ATOM 4068 N N . ASP A 1 532 ? 19.413 11.988 -20.478 1.00 94.06 532 ASP A N 1
ATOM 4069 C CA . ASP A 1 532 ? 20.720 11.668 -21.069 1.00 94.06 532 ASP A CA 1
ATOM 4070 C C . ASP A 1 532 ? 20.693 10.305 -21.776 1.00 94.06 532 ASP A C 1
ATOM 4072 O O . ASP A 1 532 ? 21.112 10.178 -22.928 1.00 94.06 532 ASP A O 1
ATOM 4076 N N . PHE A 1 533 ? 20.102 9.303 -21.126 1.00 96.50 533 PHE A N 1
ATOM 4077 C CA . PHE A 1 533 ? 19.956 7.959 -21.678 1.00 96.50 533 PHE A CA 1
ATOM 4078 C C . PHE A 1 533 ? 19.138 7.939 -22.977 1.00 96.50 533 PHE A C 1
ATOM 4080 O O . PHE A 1 533 ? 19.557 7.351 -23.977 1.00 96.50 533 PHE A O 1
ATOM 4087 N N . VAL A 1 534 ? 17.989 8.622 -23.001 1.00 97.38 534 VAL A N 1
ATOM 4088 C CA . VAL A 1 534 ? 17.123 8.709 -24.190 1.00 97.38 534 VAL A CA 1
ATOM 4089 C C . VAL A 1 534 ? 17.801 9.505 -25.310 1.00 97.38 534 VAL A C 1
ATOM 4091 O O . VAL A 1 534 ? 17.688 9.140 -26.483 1.00 97.38 534 VAL A O 1
ATOM 4094 N N . GLN A 1 535 ? 18.574 10.543 -24.978 1.00 97.19 535 GLN A N 1
ATOM 4095 C CA . GLN A 1 535 ? 19.385 11.256 -25.964 1.00 97.19 535 GLN A CA 1
ATOM 4096 C C . GLN A 1 535 ? 20.490 10.363 -26.557 1.00 97.19 535 GLN A C 1
ATOM 4098 O O . GLN A 1 535 ? 20.758 10.421 -27.764 1.00 97.19 535 GLN A O 1
ATOM 4103 N N . GLY A 1 536 ? 21.099 9.500 -25.740 1.00 98.06 536 GLY A N 1
ATOM 4104 C CA . GLY A 1 536 ? 22.026 8.466 -26.197 1.00 98.06 536 GLY A CA 1
ATOM 4105 C C . GLY A 1 536 ? 21.367 7.484 -27.165 1.00 98.06 536 GLY A C 1
ATOM 4106 O O . GLY A 1 536 ? 21.903 7.249 -28.248 1.00 98.06 536 GLY A O 1
ATOM 4107 N N . ILE A 1 537 ? 20.164 6.992 -26.842 1.00 98.38 537 ILE A N 1
ATOM 4108 C CA . ILE A 1 537 ? 19.376 6.123 -27.733 1.00 98.38 537 ILE A CA 1
ATOM 4109 C C . ILE A 1 537 ? 19.161 6.813 -29.074 1.00 98.38 537 ILE A C 1
ATOM 4111 O O . ILE A 1 537 ? 19.489 6.244 -30.111 1.00 98.38 537 ILE A O 1
ATOM 4115 N N . ARG A 1 538 ? 18.651 8.051 -29.070 1.00 97.94 538 ARG A N 1
ATOM 4116 C CA . ARG A 1 538 ? 18.403 8.805 -30.306 1.00 97.94 538 ARG A CA 1
ATOM 4117 C C . ARG A 1 538 ? 19.664 8.946 -31.160 1.00 97.94 538 ARG A C 1
ATOM 4119 O O . ARG A 1 538 ? 19.575 8.914 -32.383 1.00 97.94 538 ARG A O 1
ATOM 4126 N N . THR A 1 539 ? 20.821 9.118 -30.527 1.00 98.19 539 THR A N 1
ATOM 4127 C CA . THR A 1 539 ? 22.114 9.253 -31.213 1.00 98.19 539 THR A CA 1
ATOM 4128 C C . THR A 1 539 ? 22.556 7.929 -31.841 1.00 98.19 539 THR A C 1
ATOM 4130 O O . THR A 1 539 ? 22.977 7.898 -33.000 1.00 98.19 539 THR A O 1
ATOM 4133 N N . ALA A 1 540 ? 22.445 6.835 -31.085 1.00 98.44 540 ALA A N 1
ATOM 4134 C CA . ALA A 1 540 ? 22.883 5.508 -31.500 1.00 98.44 540 ALA A CA 1
ATOM 4135 C C . ALA A 1 540 ? 21.929 4.817 -32.484 1.00 98.44 540 ALA A C 1
ATOM 4137 O O . ALA A 1 540 ? 22.366 3.945 -33.231 1.00 98.44 540 ALA A O 1
ATOM 4138 N N . LEU A 1 541 ? 20.651 5.195 -32.513 1.00 98.56 541 LEU A N 1
ATOM 4139 C CA . LEU A 1 541 ? 19.634 4.570 -33.353 1.00 98.56 541 LEU A CA 1
ATOM 4140 C C . LEU A 1 541 ? 19.680 5.104 -34.792 1.00 98.56 541 LEU A C 1
ATOM 4142 O O . LEU A 1 541 ? 19.606 6.314 -35.016 1.00 98.56 541 LEU A O 1
ATOM 4146 N N . ALA A 1 542 ? 19.743 4.204 -35.775 1.00 98.19 542 ALA A N 1
ATOM 4147 C CA . ALA A 1 542 ? 19.678 4.558 -37.192 1.00 98.19 542 ALA A CA 1
ATOM 4148 C C . ALA A 1 542 ? 18.351 5.278 -37.536 1.00 98.19 542 ALA A C 1
ATOM 4150 O O . ALA A 1 542 ? 17.358 5.082 -36.834 1.00 98.19 542 ALA A O 1
ATOM 4151 N N . PRO A 1 543 ? 18.266 6.067 -38.627 1.00 96.56 543 PRO A N 1
ATOM 4152 C CA . PRO A 1 543 ? 17.052 6.826 -38.970 1.00 96.56 543 PRO A CA 1
ATOM 4153 C C . PRO A 1 543 ? 15.768 5.986 -39.114 1.00 96.56 543 PRO A C 1
ATOM 4155 O O . PRO A 1 543 ? 14.682 6.446 -38.763 1.00 96.56 543 PRO A O 1
ATOM 4158 N N . ALA A 1 544 ? 15.892 4.749 -39.604 1.00 94.81 544 ALA A N 1
ATOM 4159 C CA . ALA A 1 544 ? 14.806 3.763 -39.690 1.00 94.81 544 ALA A CA 1
ATOM 4160 C C . ALA A 1 544 ? 14.881 2.690 -38.583 1.00 94.81 544 ALA A C 1
ATOM 4162 O O . ALA A 1 544 ? 14.210 1.662 -38.655 1.00 94.81 544 ALA A O 1
ATOM 4163 N N . GLY A 1 545 ? 15.741 2.900 -37.585 1.00 97.75 545 GLY A N 1
ATOM 4164 C CA . GLY A 1 545 ? 15.979 1.948 -36.514 1.00 97.75 545 GLY A CA 1
ATOM 4165 C C . GLY A 1 545 ? 14.831 1.891 -35.511 1.00 97.75 545 GLY A C 1
ATOM 4166 O O . GLY A 1 545 ? 14.021 2.813 -35.403 1.00 97.75 545 GLY A O 1
ATOM 4167 N N . THR A 1 546 ? 14.772 0.793 -34.760 1.00 98.50 546 THR A N 1
ATOM 4168 C CA . THR A 1 546 ? 13.760 0.576 -33.716 1.00 98.50 546 THR A CA 1
ATOM 4169 C C . THR A 1 546 ? 14.416 0.274 -32.369 1.00 98.50 546 THR A C 1
ATOM 4171 O O . THR A 1 546 ? 15.241 -0.627 -32.257 1.00 98.50 546 THR A O 1
ATOM 4174 N N . LEU A 1 547 ? 14.037 1.014 -31.329 1.00 98.69 547 LEU A N 1
ATOM 4175 C CA . LEU A 1 547 ? 14.314 0.650 -29.943 1.00 98.69 547 LEU A CA 1
ATOM 4176 C C . LEU A 1 547 ? 13.228 -0.320 -29.460 1.00 98.69 547 LEU A C 1
ATOM 4178 O O . LEU A 1 547 ? 12.040 -0.048 -29.632 1.00 98.69 547 LEU A O 1
ATOM 4182 N N . VAL A 1 548 ? 13.634 -1.417 -28.826 1.00 98.50 548 VAL A N 1
ATOM 4183 C CA . VAL A 1 548 ? 12.746 -2.402 -28.200 1.00 98.50 548 VAL A CA 1
ATOM 4184 C C . VAL A 1 548 ? 13.099 -2.521 -26.724 1.00 98.50 548 VAL A C 1
ATOM 4186 O O . VAL A 1 548 ? 14.219 -2.879 -26.367 1.00 98.50 548 VAL A O 1
ATOM 4189 N N . MET A 1 549 ? 12.149 -2.226 -25.848 1.00 97.56 549 MET A N 1
ATOM 4190 C CA . MET A 1 549 ? 12.358 -2.308 -24.404 1.00 97.56 549 MET A CA 1
ATOM 4191 C C . MET A 1 549 ? 11.381 -3.284 -23.778 1.00 97.56 549 MET A C 1
ATOM 4193 O O . MET A 1 549 ? 10.216 -3.305 -24.166 1.00 97.56 549 MET A O 1
ATOM 4197 N N . GLU A 1 550 ? 11.831 -4.019 -22.766 1.00 97.19 550 GLU A N 1
ATOM 4198 C CA . GLU A 1 550 ? 10.964 -4.838 -21.914 1.00 97.19 550 GLU A CA 1
ATOM 4199 C C . GLU A 1 550 ? 11.158 -4.462 -20.449 1.00 97.19 550 GLU A C 1
ATOM 4201 O O . GLU A 1 550 ? 12.287 -4.292 -19.993 1.00 97.19 550 GLU A O 1
ATOM 4206 N N . MET A 1 551 ? 10.068 -4.291 -19.707 1.00 95.69 551 MET A N 1
ATOM 4207 C CA . MET A 1 551 ? 10.111 -3.976 -18.278 1.00 95.69 551 MET A CA 1
ATOM 4208 C C . MET A 1 551 ? 8.807 -4.368 -17.587 1.00 95.69 551 MET A C 1
ATOM 4210 O O . MET A 1 551 ? 7.792 -4.562 -18.246 1.00 95.69 551 MET A O 1
ATOM 4214 N N . HIS A 1 552 ? 8.813 -4.440 -16.256 1.00 95.44 552 HIS A N 1
ATOM 4215 C CA . HIS A 1 552 ? 7.591 -4.623 -15.470 1.00 95.44 552 HIS A CA 1
ATOM 4216 C C . HIS A 1 552 ? 6.535 -3.571 -15.828 1.00 95.44 552 HIS A C 1
ATOM 4218 O O . HIS A 1 552 ? 6.835 -2.373 -15.865 1.00 95.44 552 HIS A O 1
ATOM 4224 N N . TYR A 1 553 ? 5.302 -4.021 -16.058 1.00 97.50 553 TYR A N 1
ATOM 4225 C CA . TYR A 1 553 ? 4.178 -3.126 -16.291 1.00 97.50 553 TYR A CA 1
ATOM 4226 C C . TYR A 1 553 ? 3.561 -2.702 -14.957 1.00 97.50 553 TYR A C 1
ATOM 4228 O O . TYR A 1 553 ? 3.106 -3.536 -14.176 1.00 97.50 553 TYR A O 1
ATOM 4236 N N . LEU A 1 554 ? 3.513 -1.393 -14.699 1.00 97.00 554 LEU A N 1
ATOM 4237 C CA . LEU A 1 554 ? 3.029 -0.841 -13.432 1.00 97.00 554 LEU A CA 1
ATOM 4238 C C . LEU A 1 554 ? 1.600 -1.287 -13.093 1.00 97.00 554 LEU A C 1
ATOM 4240 O O . LEU A 1 554 ? 1.312 -1.558 -11.930 1.00 97.00 554 LEU A O 1
ATOM 4244 N N . GLY A 1 555 ? 0.724 -1.414 -14.095 1.00 96.38 555 GLY A N 1
ATOM 4245 C CA . GLY A 1 555 ? -0.643 -1.894 -13.880 1.00 96.38 555 GLY A CA 1
ATOM 4246 C C . GLY A 1 555 ? -0.693 -3.308 -13.294 1.00 96.38 555 GLY A C 1
ATOM 4247 O O . GLY A 1 555 ? -1.417 -3.536 -12.327 1.00 96.38 555 GLY A O 1
ATOM 4248 N N . ASP A 1 556 ? 0.129 -4.223 -13.815 1.00 95.44 556 ASP A N 1
ATOM 4249 C CA . ASP A 1 556 ? 0.174 -5.612 -13.340 1.00 95.44 556 ASP A CA 1
ATOM 4250 C C . ASP A 1 556 ? 0.768 -5.696 -11.924 1.00 95.44 556 ASP A C 1
ATOM 4252 O O . ASP A 1 556 ? 0.264 -6.440 -11.079 1.00 95.44 556 ASP A O 1
ATOM 4256 N N . LEU A 1 557 ? 1.786 -4.876 -11.622 1.00 95.50 557 LEU A N 1
ATOM 4257 C CA . LEU A 1 557 ? 2.364 -4.791 -10.275 1.00 95.50 557 LEU A CA 1
ATOM 4258 C C . LEU A 1 557 ? 1.328 -4.341 -9.233 1.00 95.50 557 LEU A C 1
ATOM 4260 O O . LEU A 1 557 ? 1.245 -4.921 -8.147 1.00 95.50 557 LEU A O 1
ATOM 4264 N N . LEU A 1 558 ? 0.515 -3.333 -9.571 1.00 95.19 558 LEU A N 1
ATOM 4265 C CA . LEU A 1 558 ? -0.563 -2.832 -8.715 1.00 95.19 558 LEU A CA 1
ATOM 4266 C C . LEU A 1 558 ? -1.653 -3.891 -8.500 1.00 95.19 558 LEU A C 1
ATOM 4268 O O . LEU A 1 558 ? -2.060 -4.146 -7.362 1.00 95.19 558 LEU A O 1
ATOM 4272 N N . GLU A 1 559 ? -2.091 -4.544 -9.578 1.00 92.44 559 GLU A N 1
ATOM 4273 C CA . GLU A 1 559 ? -3.115 -5.593 -9.547 1.00 92.44 559 GLU A CA 1
ATOM 4274 C C . GLU A 1 559 ? -2.668 -6.843 -8.779 1.00 92.44 559 GLU A C 1
ATOM 4276 O O . GLU A 1 559 ? -3.494 -7.545 -8.194 1.00 92.44 559 GLU A O 1
ATOM 4281 N N . GLN A 1 560 ? -1.371 -7.122 -8.717 1.00 92.88 560 GLN A N 1
ATOM 4282 C CA . GLN A 1 560 ? -0.845 -8.257 -7.958 1.00 92.88 560 GLN A CA 1
ATOM 4283 C C . GLN A 1 560 ? -0.458 -7.884 -6.524 1.00 92.88 560 GLN A C 1
ATOM 4285 O O . GLN A 1 560 ? -0.230 -8.768 -5.703 1.00 92.88 560 GLN A O 1
ATOM 4290 N N . GLY A 1 561 ? -0.394 -6.591 -6.195 1.00 94.19 561 GLY A N 1
ATOM 4291 C CA . GLY A 1 561 ? 0.153 -6.145 -4.917 1.00 94.19 561 GLY A CA 1
ATOM 4292 C C . GLY A 1 561 ? 1.659 -6.403 -4.797 1.00 94.19 561 GLY A C 1
ATOM 4293 O O . GLY A 1 561 ? 2.149 -6.482 -3.677 1.00 94.19 561 GLY A O 1
ATOM 4294 N N . ALA A 1 562 ? 2.375 -6.549 -5.919 1.00 94.88 562 ALA A N 1
ATOM 4295 C CA . ALA A 1 562 ? 3.764 -7.007 -6.029 1.00 94.88 562 ALA A CA 1
ATOM 4296 C C . ALA A 1 562 ? 4.789 -5.964 -5.540 1.00 94.88 562 ALA A C 1
ATOM 4298 O O . ALA A 1 562 ? 5.653 -5.504 -6.279 1.00 94.88 562 ALA A O 1
ATOM 4299 N N . PHE A 1 563 ? 4.683 -5.532 -4.284 1.00 95.81 563 PHE A N 1
ATOM 4300 C CA . PHE A 1 563 ? 5.547 -4.493 -3.716 1.00 95.81 563 PHE A CA 1
ATOM 4301 C C . PHE A 1 563 ? 6.990 -4.938 -3.521 1.00 95.81 563 PHE A C 1
ATOM 4303 O O . PHE A 1 563 ? 7.872 -4.102 -3.354 1.00 95.81 563 PHE A O 1
ATOM 4310 N N . ASP A 1 564 ? 7.246 -6.240 -3.520 1.00 96.25 564 ASP A N 1
ATOM 4311 C CA . ASP A 1 564 ? 8.587 -6.787 -3.398 1.00 96.25 564 ASP A CA 1
ATOM 4312 C C . ASP A 1 564 ? 9.459 -6.415 -4.608 1.00 96.25 564 ASP A C 1
ATOM 4314 O O . ASP A 1 564 ? 10.679 -6.338 -4.487 1.00 96.25 564 ASP A O 1
ATOM 4318 N N . THR A 1 565 ? 8.858 -6.063 -5.750 1.00 95.44 565 THR A N 1
ATOM 4319 C CA . THR A 1 565 ? 9.580 -5.484 -6.893 1.00 95.44 565 THR A CA 1
ATOM 4320 C C . THR A 1 565 ? 10.094 -4.067 -6.637 1.00 95.44 565 THR A C 1
ATOM 4322 O O . THR A 1 565 ? 10.769 -3.513 -7.504 1.00 95.44 565 THR A O 1
ATOM 4325 N N . VAL A 1 566 ? 9.774 -3.457 -5.493 1.00 96.69 566 VAL A N 1
ATOM 4326 C CA . VAL A 1 566 ? 10.338 -2.177 -5.066 1.00 96.69 566 VAL A CA 1
ATOM 4327 C C . VAL A 1 566 ? 11.672 -2.432 -4.365 1.00 96.69 566 VAL A C 1
ATOM 4329 O O . VAL A 1 566 ? 11.719 -3.063 -3.314 1.00 96.69 566 VAL A O 1
ATOM 4332 N N . TYR A 1 567 ? 12.773 -1.960 -4.946 1.00 96.06 567 TYR A N 1
ATOM 4333 C CA . TYR A 1 567 ? 14.120 -1.977 -4.356 1.00 96.06 567 TYR A CA 1
ATOM 4334 C C . TYR A 1 567 ? 15.013 -0.946 -5.053 1.00 96.06 567 TYR A C 1
ATOM 4336 O O . TYR A 1 567 ? 14.651 -0.434 -6.109 1.00 96.06 567 TYR A O 1
ATOM 4344 N N . HIS A 1 568 ? 16.177 -0.625 -4.480 1.00 94.88 568 HIS A N 1
ATOM 4345 C CA . HIS A 1 568 ? 16.988 0.536 -4.888 1.00 94.88 568 HIS A CA 1
ATOM 4346 C C . HIS A 1 568 ? 17.472 0.545 -6.343 1.00 94.88 568 HIS A C 1
ATOM 4348 O O . HIS A 1 568 ? 17.735 1.620 -6.874 1.00 94.88 568 HIS A O 1
ATOM 4354 N N . GLU A 1 569 ? 17.566 -0.613 -6.999 1.00 93.56 569 GLU A N 1
ATOM 4355 C CA . GLU A 1 569 ? 17.898 -0.675 -8.430 1.00 93.56 569 GLU A CA 1
ATOM 4356 C C . GLU A 1 569 ? 16.717 -0.219 -9.296 1.00 93.56 569 GLU A C 1
ATOM 4358 O O . GLU A 1 569 ? 16.926 0.375 -10.344 1.00 93.56 569 GLU A O 1
ATOM 4363 N N . HIS A 1 570 ? 15.473 -0.445 -8.863 1.00 95.56 570 HIS A N 1
ATOM 4364 C CA . HIS A 1 570 ? 14.260 -0.010 -9.558 1.00 95.56 570 HIS A CA 1
ATOM 4365 C C . HIS A 1 570 ? 13.925 1.438 -9.198 1.00 95.56 570 HIS A C 1
ATOM 4367 O O . HIS A 1 570 ? 13.047 1.713 -8.379 1.00 95.56 570 HIS A O 1
ATOM 4373 N N . VAL A 1 571 ? 14.627 2.382 -9.826 1.00 95.81 571 VAL A N 1
ATOM 4374 C CA . VAL A 1 571 ? 14.397 3.819 -9.615 1.00 95.81 571 VAL A CA 1
ATOM 4375 C C . VAL A 1 571 ? 13.127 4.335 -10.298 1.00 95.81 571 VAL A C 1
ATOM 4377 O O . VAL A 1 571 ? 12.597 5.356 -9.863 1.00 95.81 571 VAL A O 1
ATOM 4380 N N . SER A 1 572 ? 12.621 3.637 -11.323 1.00 97.06 572 SER A N 1
ATOM 4381 C CA . SER A 1 572 ? 11.388 3.965 -12.061 1.00 97.06 572 SER A CA 1
ATOM 4382 C C . SER A 1 572 ? 10.447 2.765 -12.199 1.00 97.06 572 SER A C 1
ATOM 4384 O O . SER A 1 572 ? 10.904 1.639 -12.381 1.00 97.06 572 SER A O 1
ATOM 4386 N N . TYR A 1 573 ? 9.136 3.023 -12.201 1.00 97.44 573 TYR A N 1
ATOM 4387 C CA . TYR A 1 573 ? 8.077 2.025 -12.398 1.00 97.44 573 TYR A CA 1
ATOM 4388 C C . TYR A 1 573 ? 7.134 2.505 -13.506 1.00 97.44 573 TYR A C 1
ATOM 4390 O O . TYR A 1 573 ? 6.613 3.619 -13.444 1.00 97.44 573 TYR A O 1
ATOM 4398 N N . TRP A 1 574 ? 6.945 1.691 -14.545 1.00 97.50 574 TRP A N 1
ATOM 4399 C CA . TRP A 1 574 ? 6.494 2.195 -15.843 1.00 97.50 574 TRP A CA 1
ATOM 4400 C C . TRP A 1 574 ? 5.038 1.868 -16.173 1.00 97.50 574 TRP A C 1
ATOM 4402 O O . TRP A 1 574 ? 4.665 0.712 -16.375 1.00 97.50 574 TRP A O 1
ATOM 4412 N N . ALA A 1 575 ? 4.246 2.931 -16.299 1.00 97.75 575 ALA A N 1
ATOM 4413 C CA . ALA A 1 575 ? 3.094 2.995 -17.192 1.00 97.75 575 ALA A CA 1
ATOM 4414 C C . ALA A 1 575 ? 3.536 3.558 -18.562 1.00 97.75 575 ALA A C 1
ATOM 4416 O O . ALA A 1 575 ? 4.561 4.241 -18.670 1.00 97.75 575 ALA A O 1
ATOM 4417 N N . LEU A 1 576 ? 2.759 3.295 -19.608 1.00 98.38 576 LEU A N 1
ATOM 4418 C CA . LEU A 1 576 ? 2.954 3.793 -20.964 1.00 98.38 576 LEU A CA 1
ATOM 4419 C C . LEU A 1 576 ? 2.781 5.317 -21.042 1.00 98.38 576 LEU A C 1
ATOM 4421 O O . LEU A 1 576 ? 3.568 5.977 -21.718 1.00 98.38 576 LEU A O 1
ATOM 4425 N N . GLY A 1 577 ? 1.800 5.898 -20.342 1.00 97.31 577 GLY A N 1
ATOM 4426 C CA . GLY A 1 577 ? 1.519 7.342 -20.374 1.00 97.31 577 GLY A CA 1
ATOM 4427 C C . GLY A 1 577 ? 2.746 8.251 -20.163 1.00 97.31 577 GLY A C 1
ATOM 4428 O O . GLY A 1 577 ? 3.083 9.026 -21.065 1.00 97.31 577 GLY A O 1
ATOM 4429 N N . PRO A 1 578 ? 3.456 8.157 -19.020 1.00 96.75 578 PRO A N 1
ATOM 4430 C CA . PRO A 1 578 ? 4.673 8.936 -18.767 1.00 96.75 578 PRO A CA 1
ATOM 4431 C C . PRO A 1 578 ? 5.788 8.666 -19.791 1.00 96.75 578 PRO A C 1
ATOM 4433 O O . PRO A 1 578 ? 6.539 9.574 -20.154 1.00 96.75 578 PRO A O 1
ATOM 4436 N N . MET A 1 579 ? 5.877 7.429 -20.289 1.00 96.06 579 MET A N 1
ATOM 4437 C CA . MET A 1 579 ? 6.884 7.004 -21.263 1.00 96.06 579 MET A CA 1
ATOM 4438 C C . MET A 1 579 ? 6.693 7.673 -22.631 1.00 96.06 579 MET A C 1
ATOM 4440 O O . MET A 1 579 ? 7.666 8.133 -23.230 1.00 96.06 579 MET A O 1
ATOM 4444 N N . VAL A 1 580 ? 5.447 7.799 -23.101 1.00 96.94 580 VAL A N 1
ATOM 4445 C CA . VAL A 1 580 ? 5.117 8.527 -24.340 1.00 96.94 580 VAL A CA 1
ATOM 4446 C C . VAL A 1 580 ? 5.599 9.977 -24.258 1.00 96.94 580 VAL A C 1
ATOM 4448 O O . VAL A 1 580 ? 6.209 10.483 -25.199 1.00 96.94 580 VAL A O 1
ATOM 4451 N N . GLY A 1 581 ? 5.374 10.637 -23.117 1.00 93.88 581 GLY A N 1
ATOM 4452 C CA . GLY A 1 581 ? 5.840 12.006 -22.887 1.00 93.88 581 GLY A CA 1
ATOM 4453 C C . GLY A 1 581 ? 7.365 12.133 -22.948 1.00 93.88 581 GLY A C 1
ATOM 4454 O O . GLY A 1 581 ? 7.872 13.040 -23.608 1.00 93.88 581 GLY A O 1
ATOM 4455 N N . LEU A 1 582 ? 8.085 11.204 -22.310 1.00 95.94 582 LEU A N 1
ATOM 4456 C CA . LEU A 1 582 ? 9.550 11.171 -22.293 1.00 95.94 582 LEU A CA 1
ATOM 4457 C C . LEU A 1 582 ? 10.147 11.049 -23.704 1.00 95.94 582 LEU A C 1
ATOM 4459 O O . LEU A 1 582 ? 11.010 11.841 -24.078 1.00 95.94 582 LEU A O 1
ATOM 4463 N N . PHE A 1 583 ? 9.684 10.081 -24.500 1.00 97.56 583 PHE A N 1
ATOM 4464 C CA . PHE A 1 583 ? 10.230 9.865 -25.844 1.00 97.56 583 PHE A CA 1
ATOM 4465 C C . PHE A 1 583 ? 9.890 11.003 -26.802 1.00 97.56 583 PHE A C 1
ATOM 4467 O O . PHE A 1 583 ? 10.774 11.461 -27.534 1.00 97.56 583 PHE A O 1
ATOM 4474 N N . ARG A 1 584 ? 8.663 11.535 -26.735 1.00 95.81 584 ARG A N 1
ATOM 4475 C CA . ARG A 1 584 ? 8.243 12.654 -27.587 1.00 95.81 584 ARG A CA 1
ATOM 4476 C C . ARG A 1 584 ? 9.119 13.887 -27.390 1.00 95.81 584 ARG A C 1
ATOM 4478 O O . ARG A 1 584 ? 9.499 14.529 -28.366 1.00 95.81 584 ARG A O 1
ATOM 4485 N N . GLN A 1 585 ? 9.496 14.193 -26.148 1.00 93.50 585 GLN A N 1
ATOM 4486 C CA . GLN A 1 585 ? 10.407 15.306 -25.846 1.00 93.50 585 GLN A CA 1
ATOM 4487 C C . GLN A 1 585 ? 11.790 15.133 -26.485 1.00 93.50 585 GLN A C 1
ATOM 4489 O O . GLN A 1 585 ? 12.433 16.120 -26.836 1.00 93.50 585 GLN A O 1
ATOM 4494 N N . ALA A 1 586 ? 12.229 13.892 -26.685 1.00 94.44 586 ALA A N 1
ATOM 4495 C CA . ALA A 1 586 ? 13.495 13.584 -27.329 1.00 94.44 586 ALA A CA 1
ATOM 4496 C C . ALA A 1 586 ? 13.401 13.484 -28.862 1.00 94.44 586 ALA A C 1
ATOM 4498 O O . ALA A 1 586 ? 14.426 13.261 -29.500 1.00 94.44 586 ALA A O 1
ATOM 4499 N N . GLY A 1 587 ? 12.230 13.671 -29.484 1.00 96.50 587 GLY A N 1
ATOM 4500 C CA . GLY A 1 587 ? 12.041 13.487 -30.932 1.00 96.50 587 GLY A CA 1
ATOM 4501 C C . GLY A 1 587 ? 11.896 12.020 -31.359 1.00 96.50 587 GLY A C 1
ATOM 4502 O O . GLY A 1 587 ? 12.167 11.676 -32.512 1.00 96.50 587 GLY A O 1
ATOM 4503 N N . LEU A 1 588 ? 11.488 11.162 -30.428 1.00 98.31 588 LEU A N 1
ATOM 4504 C CA . LEU A 1 588 ? 11.161 9.757 -30.642 1.00 98.31 588 LEU A CA 1
ATOM 4505 C C . LEU A 1 588 ? 9.659 9.546 -30.392 1.00 98.31 588 LEU A C 1
ATOM 4507 O O . LEU A 1 588 ? 9.041 10.302 -29.650 1.00 98.31 588 LEU A O 1
ATOM 4511 N N . GLU A 1 589 ? 9.060 8.515 -30.974 1.00 98.31 589 GLU A N 1
ATOM 4512 C CA . GLU A 1 589 ? 7.655 8.164 -30.738 1.00 98.31 589 GLU A CA 1
ATOM 4513 C C . GLU A 1 589 ? 7.533 6.687 -30.368 1.00 98.31 589 GLU A C 1
ATOM 4515 O O . GLU A 1 589 ? 8.204 5.826 -30.943 1.00 98.31 589 GLU A O 1
ATOM 4520 N N . VAL A 1 590 ? 6.656 6.397 -29.404 1.00 98.56 590 VAL A N 1
ATOM 4521 C CA . VAL A 1 590 ? 6.255 5.024 -29.091 1.00 98.56 590 VAL A CA 1
ATOM 4522 C C . VAL A 1 590 ? 5.298 4.561 -30.182 1.00 98.56 590 VAL A C 1
ATOM 4524 O O . VAL A 1 590 ? 4.220 5.131 -30.344 1.00 98.56 590 VAL A O 1
ATOM 4527 N N . VAL A 1 591 ? 5.695 3.541 -30.938 1.00 98.44 591 VAL A N 1
ATOM 4528 C CA . VAL A 1 591 ? 4.963 3.099 -32.131 1.00 98.44 591 VAL A CA 1
ATOM 4529 C C . VAL A 1 591 ? 4.139 1.844 -31.907 1.00 98.44 591 VAL A C 1
ATOM 4531 O O . VAL A 1 591 ? 3.141 1.661 -32.589 1.00 98.44 591 VAL A O 1
ATOM 4534 N N . ASP A 1 592 ? 4.516 0.977 -30.973 1.00 98.56 592 ASP A N 1
ATOM 4535 C CA . ASP A 1 592 ? 3.772 -0.248 -30.676 1.00 98.56 592 ASP A CA 1
ATOM 4536 C C . ASP A 1 592 ? 4.041 -0.694 -29.238 1.00 98.56 592 ASP A C 1
ATOM 4538 O O . ASP A 1 592 ? 5.071 -0.352 -28.647 1.00 98.56 592 ASP A O 1
ATOM 4542 N N . VAL A 1 593 ? 3.111 -1.458 -28.676 1.00 98.25 593 VAL A N 1
ATOM 4543 C CA . VAL A 1 593 ? 3.175 -1.926 -27.298 1.00 98.25 593 VAL A CA 1
ATOM 4544 C C . VAL A 1 593 ? 2.477 -3.271 -27.135 1.00 98.25 593 VAL A C 1
ATOM 4546 O O . VAL A 1 593 ? 1.416 -3.517 -27.708 1.00 98.25 593 VAL A O 1
ATOM 4549 N N . GLU A 1 594 ? 3.058 -4.137 -26.314 1.00 96.69 594 GLU A N 1
ATOM 4550 C CA . GLU A 1 594 ? 2.535 -5.468 -26.020 1.00 96.69 594 GLU A CA 1
ATOM 4551 C C . GLU A 1 594 ? 2.660 -5.765 -24.522 1.00 96.69 594 GLU A C 1
ATOM 4553 O O . GLU A 1 594 ? 3.689 -5.485 -23.908 1.00 96.69 594 GLU A O 1
ATOM 4558 N N . ARG A 1 595 ? 1.607 -6.338 -23.929 1.00 95.19 595 ARG A N 1
ATOM 4559 C CA . ARG A 1 595 ? 1.626 -6.878 -22.563 1.00 95.19 595 ARG A CA 1
ATOM 4560 C C . ARG A 1 595 ? 1.785 -8.391 -22.617 1.00 95.19 595 ARG A C 1
ATOM 4562 O O . ARG A 1 595 ? 1.109 -9.039 -23.412 1.00 95.19 595 ARG A O 1
ATOM 4569 N N . PHE A 1 596 ? 2.626 -8.951 -21.757 1.00 91.69 596 PHE A N 1
ATOM 4570 C CA . PHE A 1 596 ? 2.890 -10.391 -21.712 1.00 91.69 596 PHE A CA 1
ATOM 4571 C C . PHE A 1 596 ? 3.248 -10.848 -20.283 1.00 91.69 596 PHE A C 1
ATOM 4573 O O . PHE A 1 596 ? 3.692 -10.034 -19.477 1.00 91.69 596 PHE A O 1
ATOM 4580 N N . PRO A 1 597 ? 3.032 -12.126 -19.919 1.00 84.81 597 PRO A N 1
ATOM 4581 C CA . PRO A 1 597 ? 2.903 -12.528 -18.513 1.00 84.81 597 PRO A CA 1
ATOM 4582 C C . PRO A 1 597 ? 4.216 -12.857 -17.777 1.00 84.81 597 PRO A C 1
ATOM 4584 O O . PRO A 1 597 ? 4.163 -13.251 -16.612 1.00 84.81 597 PRO A O 1
ATOM 4587 N N . ILE A 1 598 ? 5.392 -12.740 -18.407 1.00 81.69 598 ILE A N 1
ATOM 4588 C CA . ILE A 1 598 ? 6.659 -13.046 -17.714 1.00 81.69 598 ILE A CA 1
ATOM 4589 C C . ILE A 1 598 ? 6.893 -12.057 -16.564 1.00 81.69 598 ILE A C 1
ATOM 4591 O O . ILE A 1 598 ? 6.362 -10.953 -16.594 1.00 81.69 598 ILE A O 1
ATOM 4595 N N . HIS A 1 599 ? 7.695 -12.434 -15.559 1.00 77.50 599 HIS A N 1
ATOM 4596 C CA . HIS A 1 599 ? 8.137 -11.533 -14.483 1.00 77.50 599 HIS A CA 1
ATOM 4597 C C . HIS A 1 599 ? 7.014 -10.645 -13.919 1.00 77.50 599 HIS A C 1
ATOM 4599 O O . HIS A 1 599 ? 7.171 -9.434 -13.843 1.00 77.50 599 HIS A O 1
ATOM 4605 N N . HIS A 1 600 ? 5.892 -11.241 -13.508 1.00 79.38 600 HIS A N 1
ATOM 4606 C CA . HIS A 1 600 ? 4.781 -10.505 -12.882 1.00 79.38 600 HIS A CA 1
ATOM 4607 C C . HIS A 1 600 ? 3.976 -9.616 -13.847 1.00 79.38 600 HIS A C 1
ATOM 4609 O O . HIS A 1 600 ? 3.205 -8.779 -13.389 1.00 79.38 600 HIS A O 1
ATOM 4615 N N . GLY A 1 601 ? 4.111 -9.809 -15.160 1.00 90.12 601 GLY A N 1
ATOM 4616 C CA . GLY A 1 601 ? 3.478 -8.966 -16.168 1.00 90.12 601 GLY A CA 1
ATOM 4617 C C . GLY A 1 601 ? 4.419 -7.861 -16.643 1.00 90.12 601 GLY A C 1
ATOM 4618 O O . GLY A 1 601 ? 4.867 -7.000 -15.880 1.00 90.12 601 GLY A O 1
ATOM 4619 N N . GLN A 1 602 ? 4.750 -7.904 -17.929 1.00 93.88 602 GLN A N 1
ATOM 4620 C CA . GLN A 1 602 ? 5.683 -6.988 -18.565 1.00 93.88 602 GLN A CA 1
ATOM 4621 C C . GLN A 1 602 ? 5.055 -6.227 -19.717 1.00 93.88 602 GLN A C 1
ATOM 4623 O O . GLN A 1 602 ? 4.108 -6.672 -20.368 1.00 93.88 602 GLN A O 1
ATOM 4628 N N . LEU A 1 603 ? 5.652 -5.069 -19.967 1.00 96.19 603 LEU A N 1
ATOM 4629 C CA . LEU A 1 603 ? 5.408 -4.218 -21.104 1.00 96.19 603 LEU A CA 1
ATOM 4630 C C . LEU A 1 603 ? 6.584 -4.327 -22.070 1.00 96.19 603 LEU A C 1
ATOM 4632 O O . LEU A 1 603 ? 7.721 -4.047 -21.687 1.00 96.19 603 LEU A O 1
ATOM 4636 N N . ARG A 1 604 ? 6.306 -4.688 -23.321 1.00 98.00 604 ARG A N 1
ATOM 4637 C CA . ARG A 1 604 ? 7.237 -4.558 -24.440 1.00 98.00 604 ARG A CA 1
ATOM 4638 C C . ARG A 1 604 ? 6.861 -3.316 -25.222 1.00 98.00 604 ARG A C 1
ATOM 4640 O O . ARG A 1 604 ? 5.715 -3.186 -25.644 1.00 98.00 604 ARG A O 1
ATOM 4647 N N . VAL A 1 605 ? 7.813 -2.417 -25.421 1.00 98.38 605 VAL A N 1
ATOM 4648 C CA . VAL A 1 605 ? 7.584 -1.126 -26.072 1.00 98.38 605 VAL A CA 1
ATOM 4649 C C . VAL A 1 605 ? 8.520 -0.979 -27.258 1.00 98.38 605 VAL A C 1
ATOM 4651 O O . VAL A 1 605 ? 9.727 -1.181 -27.126 1.00 98.38 605 VAL A O 1
ATOM 4654 N N . PHE A 1 606 ? 7.955 -0.604 -28.403 1.00 98.62 606 PHE A N 1
ATOM 4655 C CA . PHE A 1 606 ? 8.692 -0.291 -29.620 1.00 98.62 606 PHE A CA 1
ATOM 4656 C C . PHE A 1 606 ? 8.708 1.220 -29.823 1.00 98.62 606 PHE A C 1
ATOM 4658 O O . PHE A 1 606 ? 7.661 1.868 -29.786 1.00 98.62 606 PHE A O 1
ATOM 4665 N N . VAL A 1 607 ? 9.890 1.781 -30.060 1.00 98.62 607 VAL A N 1
ATOM 4666 C CA . VAL A 1 607 ? 10.105 3.223 -30.211 1.00 98.62 607 VAL A CA 1
ATOM 4667 C C . VAL A 1 607 ? 10.919 3.489 -31.473 1.00 98.62 607 VAL A C 1
ATOM 4669 O O . VAL A 1 607 ? 11.875 2.772 -31.763 1.00 98.62 607 VAL A O 1
ATOM 4672 N N . GLN A 1 608 ? 10.547 4.519 -32.225 1.00 98.50 608 GLN A N 1
ATOM 4673 C CA . GLN A 1 608 ? 11.218 4.924 -33.464 1.00 98.50 608 GLN A CA 1
ATOM 4674 C C . GLN A 1 608 ? 11.464 6.434 -33.478 1.00 98.50 608 GLN A C 1
ATOM 4676 O O . GLN A 1 608 ? 10.921 7.175 -32.656 1.00 98.50 608 GLN A O 1
ATOM 4681 N N . HIS A 1 609 ? 12.280 6.908 -34.422 1.00 98.31 609 HIS A N 1
ATOM 4682 C CA . HIS A 1 609 ? 12.391 8.343 -34.692 1.00 98.31 609 HIS A CA 1
ATOM 4683 C C . HIS A 1 609 ? 11.047 8.900 -35.153 1.00 98.31 609 HIS A C 1
ATOM 4685 O O . HIS A 1 609 ? 10.391 8.311 -36.007 1.00 98.31 609 HIS A O 1
ATOM 4691 N N . ALA A 1 610 ? 10.654 10.070 -34.642 1.00 96.50 610 ALA A N 1
ATOM 4692 C CA . ALA A 1 610 ? 9.356 10.667 -34.970 1.00 96.50 610 ALA A CA 1
ATOM 4693 C C . ALA A 1 610 ? 9.151 10.875 -36.485 1.00 96.50 610 ALA A C 1
ATOM 4695 O O . ALA A 1 610 ? 8.033 10.785 -36.980 1.00 96.50 610 ALA A O 1
ATOM 4696 N N . ALA A 1 611 ? 10.235 11.105 -37.235 1.00 93.81 611 ALA A N 1
ATOM 4697 C CA . ALA A 1 611 ? 10.202 11.287 -38.687 1.00 93.81 611 ALA A CA 1
ATOM 4698 C C . ALA A 1 611 ? 9.815 10.019 -39.476 1.00 93.81 611 ALA A C 1
ATOM 4700 O O . ALA A 1 611 ? 9.363 10.130 -40.613 1.00 93.81 611 ALA A O 1
ATOM 4701 N N . THR A 1 612 ? 10.014 8.830 -38.902 1.00 92.12 612 THR A N 1
ATOM 4702 C CA . THR A 1 612 ? 9.757 7.526 -39.544 1.00 92.12 612 THR A CA 1
ATOM 4703 C C . THR A 1 612 ? 8.706 6.698 -38.799 1.00 92.12 612 THR A C 1
ATOM 4705 O O . THR A 1 612 ? 8.374 5.595 -39.230 1.00 92.12 612 THR A O 1
ATOM 4708 N N . ALA A 1 613 ? 8.156 7.233 -37.706 1.00 92.25 613 ALA A N 1
ATOM 4709 C CA . ALA A 1 613 ? 7.242 6.539 -36.815 1.00 92.25 613 ALA A CA 1
ATOM 4710 C C . ALA A 1 613 ? 5.865 6.278 -37.449 1.00 92.25 613 ALA A C 1
ATOM 4712 O O . ALA A 1 613 ? 5.232 7.171 -38.014 1.00 92.25 613 ALA A O 1
ATOM 4713 N N . SER A 1 614 ? 5.356 5.058 -37.264 1.00 93.75 614 SER A N 1
ATOM 4714 C CA . SER A 1 614 ? 3.973 4.683 -37.580 1.00 93.75 614 SER A CA 1
ATOM 4715 C C . SER A 1 614 ? 3.294 4.092 -36.344 1.00 93.75 614 SER A C 1
ATOM 4717 O O . SER A 1 614 ? 3.472 2.915 -36.021 1.00 93.75 614 SER A O 1
ATOM 4719 N N . ILE A 1 615 ? 2.536 4.931 -35.631 1.00 97.25 615 ILE A N 1
ATOM 4720 C CA . ILE A 1 615 ? 1.908 4.577 -34.352 1.00 97.25 615 ILE A CA 1
ATOM 4721 C C . ILE A 1 615 ? 0.750 3.598 -34.577 1.00 97.25 615 ILE A C 1
ATOM 4723 O O . ILE A 1 615 ? -0.195 3.878 -35.315 1.00 97.25 615 ILE A O 1
ATOM 4727 N N . GLN A 1 616 ? 0.825 2.445 -33.919 1.00 98.12 616 GLN A N 1
ATOM 4728 C CA . GLN A 1 616 ? -0.178 1.390 -33.952 1.00 98.12 616 GLN A CA 1
ATOM 4729 C C . GLN A 1 616 ? -1.294 1.639 -32.926 1.00 98.12 616 GLN A C 1
ATOM 4731 O O . GLN A 1 616 ? -1.087 2.233 -31.868 1.00 98.12 616 GLN A O 1
ATOM 4736 N N . SER A 1 617 ? -2.488 1.098 -33.195 1.00 97.94 617 SER A N 1
ATOM 4737 C CA . SER A 1 617 ? -3.660 1.230 -32.304 1.00 97.94 617 SER A CA 1
ATOM 4738 C C . SER A 1 617 ? -3.490 0.593 -30.915 1.00 97.94 617 SER A C 1
ATOM 4740 O O . SER A 1 617 ? -4.276 0.869 -30.006 1.00 97.94 617 SER A O 1
ATOM 4742 N N . SER A 1 618 ? -2.484 -0.268 -30.737 1.00 98.44 618 SER A N 1
ATOM 4743 C CA . SER A 1 618 ? -2.101 -0.859 -29.450 1.00 98.44 618 SER A CA 1
ATOM 4744 C C . SER A 1 618 ? -1.734 0.211 -28.417 1.00 98.44 618 SER A C 1
ATOM 4746 O O . SER A 1 618 ? -2.127 0.084 -27.257 1.00 98.44 618 SER A O 1
ATOM 4748 N N . VAL A 1 619 ? -1.065 1.288 -28.847 1.00 98.56 619 VAL A N 1
ATOM 4749 C CA . VAL A 1 619 ? -0.636 2.406 -27.994 1.00 98.56 619 VAL A CA 1
ATOM 4750 C C . VAL A 1 619 ? -1.853 3.111 -27.395 1.00 98.56 619 VAL A C 1
ATOM 4752 O O . VAL A 1 619 ? -1.995 3.177 -26.175 1.00 98.56 619 VAL A O 1
ATOM 4755 N N . ASP A 1 620 ? -2.789 3.554 -28.237 1.00 98.31 620 ASP A N 1
ATOM 4756 C CA . ASP A 1 620 ? -4.010 4.228 -27.781 1.00 98.31 620 ASP A CA 1
ATOM 4757 C C . ASP A 1 620 ? -4.879 3.328 -26.903 1.00 98.31 620 ASP A C 1
ATOM 4759 O O . ASP A 1 620 ? -5.425 3.777 -25.890 1.00 98.31 620 ASP A O 1
ATOM 4763 N N . ARG A 1 621 ? -4.984 2.044 -27.263 1.00 98.56 621 ARG A N 1
ATOM 4764 C CA . ARG A 1 621 ? -5.742 1.059 -26.489 1.00 98.56 621 ARG A CA 1
ATOM 4765 C C . ARG A 1 621 ? -5.184 0.918 -25.079 1.00 98.56 621 ARG A C 1
ATOM 4767 O O . ARG A 1 621 ? -5.961 0.946 -24.127 1.00 98.56 621 ARG A O 1
ATOM 4774 N N . LEU A 1 622 ? -3.865 0.790 -24.932 1.00 98.31 622 LEU A N 1
ATOM 4775 C CA . LEU A 1 622 ? -3.262 0.661 -23.611 1.00 98.31 622 LEU A CA 1
ATOM 4776 C C . LEU A 1 622 ? -3.387 1.961 -22.809 1.00 98.31 622 LEU A C 1
ATOM 4778 O O . LEU A 1 622 ? -3.796 1.911 -21.656 1.00 98.31 622 LEU A O 1
ATOM 4782 N N . LEU A 1 623 ? -3.168 3.130 -23.417 1.00 98.38 623 LEU A N 1
ATOM 4783 C CA . LEU A 1 623 ? -3.364 4.418 -22.735 1.00 98.38 623 LEU A CA 1
ATOM 4784 C C . LEU A 1 623 ? -4.799 4.597 -22.206 1.00 98.38 623 LEU A C 1
ATOM 4786 O O . LEU A 1 623 ? -5.011 5.184 -21.144 1.00 98.38 623 LEU A O 1
ATOM 4790 N N . GLN A 1 624 ? -5.806 4.107 -22.935 1.00 98.25 624 GLN A N 1
ATOM 4791 C CA . GLN A 1 624 ? -7.192 4.100 -22.457 1.00 98.25 624 GLN A CA 1
ATOM 4792 C C . GLN A 1 624 ? -7.389 3.141 -21.277 1.00 98.25 624 GLN A C 1
ATOM 4794 O O . GLN A 1 624 ? -8.063 3.508 -20.314 1.00 98.25 624 GLN A O 1
ATOM 4799 N N . GLN A 1 625 ? -6.780 1.952 -21.321 1.00 97.75 625 GLN A N 1
ATOM 4800 C CA . GLN A 1 625 ? -6.803 0.996 -20.209 1.00 97.75 625 GLN A CA 1
ATOM 4801 C C . GLN A 1 625 ? -6.150 1.577 -18.948 1.00 97.75 625 GLN A C 1
ATOM 4803 O O . GLN A 1 625 ? -6.711 1.448 -17.865 1.00 97.75 625 GLN A O 1
ATOM 4808 N N . GLU A 1 626 ? -5.019 2.274 -19.081 1.00 98.12 626 GLU A N 1
ATOM 4809 C CA . GLU A 1 626 ? -4.331 2.929 -17.961 1.00 98.12 626 GLU A CA 1
ATOM 4810 C C . GLU A 1 626 ? -5.198 3.991 -17.285 1.00 98.12 626 GLU A C 1
ATOM 4812 O O . GLU A 1 626 ? -5.313 4.005 -16.058 1.00 98.12 626 GLU A O 1
ATOM 4817 N N . ARG A 1 627 ? -5.862 4.846 -18.075 1.00 97.44 627 ARG A N 1
ATOM 4818 C CA . ARG A 1 627 ? -6.802 5.853 -17.556 1.00 97.44 627 ARG A CA 1
ATOM 4819 C C . ARG A 1 627 ? -7.997 5.212 -16.855 1.00 97.44 627 ARG A C 1
ATOM 4821 O O . ARG A 1 627 ? -8.397 5.661 -15.782 1.00 97.44 627 ARG A O 1
ATOM 4828 N N . ALA A 1 628 ? -8.552 4.145 -17.431 1.00 95.88 628 ALA A N 1
ATOM 4829 C CA . ALA A 1 628 ? -9.655 3.405 -16.820 1.00 95.88 628 ALA A CA 1
ATOM 4830 C C . ALA A 1 628 ? -9.244 2.765 -15.482 1.00 95.88 628 ALA A C 1
ATOM 4832 O O . ALA A 1 628 ? -9.999 2.832 -14.515 1.00 95.88 628 ALA A O 1
ATOM 4833 N N . ALA A 1 629 ? -8.024 2.226 -15.407 1.00 92.25 629 ALA A N 1
ATOM 4834 C CA . ALA A 1 629 ? -7.428 1.700 -14.180 1.00 92.25 629 ALA A CA 1
ATOM 4835 C C . ALA A 1 629 ? -6.981 2.800 -13.193 1.00 92.25 629 ALA A C 1
ATOM 4837 O O . ALA A 1 629 ? -6.630 2.503 -12.054 1.00 92.25 629 ALA A O 1
ATOM 4838 N N . GLY A 1 630 ? -7.005 4.073 -13.603 1.00 97.00 630 GLY A N 1
ATOM 4839 C CA . GLY A 1 630 ? -6.611 5.212 -12.777 1.00 97.00 630 GLY A CA 1
ATOM 4840 C C . GLY A 1 630 ? -5.109 5.329 -12.530 1.00 97.00 630 GLY A C 1
ATOM 4841 O O . GLY A 1 630 ? -4.727 5.963 -11.549 1.00 97.00 630 GLY A O 1
ATOM 4842 N N . LEU A 1 631 ? -4.258 4.764 -13.398 1.00 97.31 631 LEU A N 1
ATOM 4843 C CA . LEU A 1 631 ? -2.793 4.865 -13.266 1.00 97.31 631 LEU A CA 1
ATOM 4844 C C . LEU A 1 631 ? -2.277 6.309 -13.403 1.00 97.31 631 LEU A C 1
ATOM 4846 O O . LEU A 1 631 ? -1.145 6.610 -13.034 1.00 97.31 631 LEU A O 1
ATOM 4850 N N . ASP A 1 632 ? -3.114 7.219 -13.888 1.00 96.50 632 ASP A N 1
ATOM 4851 C CA . ASP A 1 632 ? -2.871 8.656 -13.969 1.00 96.50 632 ASP A CA 1
ATOM 4852 C C . ASP A 1 632 ? -3.270 9.431 -12.697 1.00 96.50 632 ASP A C 1
ATOM 4854 O O . ASP A 1 632 ? -3.171 10.658 -12.667 1.00 96.50 632 ASP A O 1
ATOM 4858 N N . ARG A 1 633 ? -3.716 8.745 -11.634 1.00 94.38 633 ARG A N 1
ATOM 4859 C CA . ARG A 1 633 ? -4.217 9.364 -10.396 1.00 94.38 633 ARG A CA 1
ATOM 4860 C C . ARG A 1 633 ? -3.597 8.735 -9.150 1.00 94.38 633 ARG A C 1
ATOM 4862 O O . ARG A 1 633 ? -3.510 7.518 -9.026 1.00 94.38 633 ARG A O 1
ATOM 4869 N N . ILE A 1 634 ? -3.266 9.575 -8.165 1.00 92.94 634 ILE A N 1
ATOM 4870 C CA . ILE A 1 634 ? -2.649 9.158 -6.891 1.00 92.94 634 ILE A CA 1
ATOM 4871 C C . ILE A 1 634 ? -3.471 8.106 -6.119 1.00 92.94 634 ILE A C 1
ATOM 4873 O O . ILE A 1 634 ? -2.912 7.294 -5.383 1.00 92.94 634 ILE A O 1
ATOM 4877 N N . ASP A 1 635 ? -4.796 8.089 -6.281 1.00 89.44 635 ASP A N 1
ATOM 4878 C CA . ASP A 1 635 ? -5.679 7.219 -5.500 1.00 89.44 635 ASP A CA 1
ATOM 4879 C C . ASP A 1 635 ? -5.460 5.724 -5.773 1.00 89.44 635 ASP A C 1
ATOM 4881 O O . ASP A 1 635 ? -5.527 4.934 -4.830 1.00 89.44 635 ASP A O 1
ATOM 4885 N N . ALA A 1 636 ? -5.109 5.333 -7.006 1.00 88.94 636 ALA A N 1
ATOM 4886 C CA . ALA A 1 636 ? -4.761 3.944 -7.328 1.00 88.94 636 ALA A CA 1
ATOM 4887 C C . ALA A 1 636 ? -3.528 3.472 -6.532 1.00 88.94 636 ALA A C 1
ATOM 4889 O O . ALA A 1 636 ? -3.482 2.356 -6.015 1.00 88.94 636 ALA A O 1
ATOM 4890 N N . TYR A 1 637 ? -2.552 4.361 -6.349 1.00 94.62 637 TYR A N 1
ATOM 4891 C CA . TYR A 1 637 ? -1.315 4.075 -5.622 1.00 94.62 637 TYR A CA 1
ATOM 4892 C C . TYR A 1 637 ? -1.505 4.063 -4.103 1.00 94.62 637 TYR A C 1
ATOM 4894 O O . TYR A 1 637 ? -0.856 3.292 -3.398 1.00 94.62 637 TYR A O 1
ATOM 4902 N N . ARG A 1 638 ? -2.442 4.866 -3.586 1.00 86.31 638 ARG A N 1
ATOM 4903 C CA . ARG A 1 638 ? -2.856 4.794 -2.176 1.00 86.31 638 ARG A CA 1
ATOM 4904 C C . ARG A 1 638 ? -3.564 3.472 -1.870 1.00 86.31 638 ARG A C 1
ATOM 4906 O O . ARG A 1 638 ? -3.242 2.843 -0.870 1.00 86.31 638 ARG A O 1
ATOM 4913 N N . GLN A 1 639 ? -4.453 3.015 -2.756 1.00 84.62 639 GLN A N 1
ATOM 4914 C CA . GLN A 1 639 ? -5.090 1.695 -2.633 1.00 84.62 639 GLN A CA 1
ATOM 4915 C C . GLN A 1 639 ? -4.062 0.561 -2.694 1.00 84.62 639 GLN A C 1
ATOM 4917 O O . GLN A 1 639 ? -4.143 -0.399 -1.928 1.00 84.62 639 GLN A O 1
ATOM 4922 N N . PHE A 1 640 ? -3.061 0.687 -3.568 1.00 93.38 640 PHE A N 1
ATOM 4923 C CA . PHE A 1 640 ? -1.937 -0.239 -3.599 1.00 93.38 640 PHE A CA 1
ATOM 4924 C C . PHE A 1 640 ? -1.191 -0.267 -2.261 1.00 93.38 640 PHE A C 1
ATOM 4926 O O . PHE A 1 640 ? -0.987 -1.349 -1.722 1.00 93.38 640 PHE A O 1
ATOM 4933 N N . ALA A 1 641 ? -0.857 0.885 -1.672 1.00 90.56 641 ALA A N 1
ATOM 4934 C CA . ALA A 1 641 ? -0.205 0.935 -0.362 1.00 90.56 641 ALA A CA 1
ATOM 4935 C C . ALA A 1 641 ? -1.039 0.260 0.747 1.00 90.56 641 ALA A C 1
ATOM 4937 O O . ALA A 1 641 ? -0.496 -0.508 1.544 1.00 90.56 641 ALA A O 1
ATOM 4938 N N . ASP A 1 642 ? -2.361 0.462 0.757 1.00 84.00 642 ASP A N 1
ATOM 4939 C CA . ASP A 1 642 ? -3.263 -0.223 1.694 1.00 84.00 642 ASP A CA 1
ATOM 4940 C C . ASP A 1 642 ? -3.218 -1.751 1.504 1.00 84.00 642 ASP A C 1
ATOM 4942 O O . ASP A 1 642 ? -3.145 -2.515 2.476 1.00 84.00 642 ASP A O 1
ATOM 4946 N N . ARG A 1 643 ? -3.193 -2.215 0.248 1.00 89.50 643 ARG A N 1
ATOM 4947 C CA . ARG A 1 643 ? -3.053 -3.637 -0.087 1.00 89.50 643 ARG A CA 1
ATOM 4948 C C . ARG A 1 643 ? -1.707 -4.210 0.349 1.00 89.50 643 ARG A C 1
ATOM 4950 O O . ARG A 1 643 ? -1.678 -5.324 0.865 1.00 89.50 643 ARG A O 1
ATOM 4957 N N . VAL A 1 644 ? -0.612 -3.468 0.194 1.00 92.69 644 VAL A N 1
ATOM 4958 C CA . VAL A 1 644 ? 0.719 -3.878 0.675 1.00 92.69 644 VAL A CA 1
ATOM 4959 C C . VAL A 1 644 ? 0.692 -4.147 2.176 1.00 92.69 644 VAL A C 1
ATOM 4961 O O . VAL A 1 644 ? 1.169 -5.188 2.630 1.00 92.69 644 VAL A O 1
ATOM 4964 N N . MET A 1 645 ? 0.069 -3.256 2.949 1.00 87.81 645 MET A N 1
ATOM 4965 C CA . MET A 1 645 ? -0.074 -3.438 4.395 1.00 87.81 645 MET A CA 1
ATOM 4966 C C . MET A 1 645 ? -0.960 -4.637 4.747 1.00 87.81 645 MET A C 1
ATOM 4968 O O . MET A 1 645 ? -0.689 -5.340 5.721 1.00 87.81 645 MET A O 1
ATOM 4972 N N . HIS A 1 646 ? -2.001 -4.906 3.956 1.00 85.69 646 HIS A N 1
ATOM 4973 C CA . HIS A 1 646 ? -2.821 -6.103 4.121 1.00 85.69 646 HIS A CA 1
ATOM 4974 C C . HIS A 1 646 ? -2.031 -7.392 3.846 1.00 85.69 646 HIS A C 1
ATOM 4976 O O . HIS A 1 646 ? -2.035 -8.286 4.690 1.00 85.69 646 HIS A O 1
ATOM 4982 N N . LEU A 1 647 ? -1.302 -7.462 2.728 1.00 89.38 647 LEU A N 1
ATOM 4983 C CA . LEU A 1 647 ? -0.468 -8.615 2.371 1.00 89.38 647 LEU A CA 1
ATOM 4984 C C . LEU A 1 647 ? 0.630 -8.871 3.404 1.00 89.38 647 LEU A C 1
ATOM 4986 O O . LEU A 1 647 ? 0.855 -10.019 3.782 1.00 89.38 647 LEU A O 1
ATOM 4990 N N . LYS A 1 648 ? 1.260 -7.805 3.917 1.00 90.56 648 LYS A N 1
ATOM 4991 C CA . LYS A 1 648 ? 2.223 -7.894 5.019 1.00 90.56 648 LYS A CA 1
ATOM 4992 C C . LYS A 1 648 ? 1.626 -8.617 6.226 1.00 90.56 648 LYS A C 1
ATOM 4994 O O . LYS A 1 648 ? 2.208 -9.595 6.685 1.00 90.56 648 LYS A O 1
ATOM 4999 N N . ARG A 1 649 ? 0.463 -8.162 6.706 1.00 89.00 649 ARG A N 1
ATOM 5000 C CA . ARG A 1 649 ? -0.213 -8.760 7.869 1.00 89.00 649 ARG A CA 1
ATOM 5001 C C . ARG A 1 649 ? -0.607 -10.210 7.611 1.00 89.00 649 ARG A C 1
ATOM 5003 O O . ARG A 1 649 ? -0.242 -11.071 8.398 1.00 89.00 649 ARG A O 1
ATOM 5010 N N . ALA A 1 650 ? -1.254 -10.488 6.479 1.00 89.06 650 ALA A N 1
ATOM 5011 C CA . ALA A 1 650 ? -1.695 -11.838 6.131 1.00 89.06 650 ALA A CA 1
ATOM 5012 C C . ALA A 1 650 ? -0.528 -12.839 6.072 1.00 89.06 650 ALA A C 1
ATOM 5014 O O . ALA A 1 650 ? -0.649 -13.979 6.518 1.00 89.06 650 ALA A O 1
ATOM 5015 N N . LEU A 1 651 ? 0.624 -12.417 5.540 1.00 92.00 651 LEU A N 1
ATOM 5016 C CA . LEU A 1 651 ? 1.798 -13.279 5.449 1.00 92.00 651 LEU A CA 1
ATOM 5017 C C . LEU A 1 651 ? 2.474 -13.474 6.812 1.00 92.00 651 LEU A C 1
ATOM 5019 O O . LEU A 1 651 ? 2.883 -14.592 7.120 1.00 92.00 651 LEU A O 1
ATOM 5023 N N . GLN A 1 652 ? 2.554 -12.428 7.643 1.00 89.94 652 GLN A N 1
ATOM 5024 C CA . GLN A 1 652 ? 3.054 -12.536 9.020 1.00 89.94 652 GLN A CA 1
ATOM 5025 C C . GLN A 1 652 ? 2.177 -13.473 9.861 1.00 89.94 652 GLN A C 1
ATOM 5027 O O . GLN A 1 652 ? 2.700 -14.422 10.439 1.00 89.94 652 GLN A O 1
ATOM 5032 N N . GLU A 1 653 ? 0.856 -13.286 9.841 1.00 90.19 653 GLU A N 1
ATOM 5033 C CA . GLU A 1 653 ? -0.115 -14.140 10.541 1.00 90.19 653 GLU A CA 1
ATOM 5034 C C . GLU A 1 653 ? 0.015 -15.607 10.112 1.00 90.19 653 GLU A C 1
ATOM 5036 O O . GLU A 1 653 ? 0.037 -16.514 10.946 1.00 90.19 653 GLU A O 1
ATOM 5041 N N . GLN A 1 654 ? 0.165 -15.858 8.808 1.00 93.88 654 GLN A N 1
ATOM 5042 C CA . GLN A 1 654 ? 0.337 -17.212 8.293 1.00 93.88 654 GLN A CA 1
ATOM 5043 C C . GLN A 1 654 ? 1.638 -17.863 8.784 1.00 93.88 654 GLN A C 1
ATOM 5045 O O . GLN A 1 654 ? 1.625 -19.035 9.165 1.00 93.88 654 GLN A O 1
ATOM 5050 N N . LEU A 1 655 ? 2.758 -17.135 8.782 1.00 92.75 655 LEU A N 1
ATOM 5051 C CA . LEU A 1 655 ? 4.047 -17.650 9.256 1.00 92.75 655 LEU A CA 1
ATOM 5052 C C . LEU A 1 655 ? 4.048 -17.871 10.776 1.00 92.75 655 LEU A C 1
ATOM 5054 O O . LEU A 1 655 ? 4.549 -18.892 11.248 1.00 92.75 655 LEU A O 1
ATOM 5058 N N . GLU A 1 656 ? 3.446 -16.961 11.541 1.00 90.25 656 GLU A N 1
ATOM 5059 C CA . GLU A 1 656 ? 3.294 -17.084 12.993 1.00 90.25 656 GLU A CA 1
ATOM 5060 C C . GLU A 1 656 ? 2.421 -18.279 13.375 1.00 90.25 656 GLU A C 1
ATOM 5062 O O . GLU A 1 656 ? 2.803 -19.056 14.253 1.00 90.25 656 GLU A O 1
ATOM 5067 N N . ARG A 1 657 ? 1.299 -18.488 12.673 1.00 94.81 657 ARG A N 1
ATOM 5068 C CA . ARG A 1 657 ? 0.436 -19.661 12.859 1.00 94.81 657 ARG A CA 1
ATOM 5069 C C . ARG A 1 657 ? 1.210 -20.959 12.639 1.00 94.81 657 ARG A C 1
ATOM 5071 O O . ARG A 1 657 ? 1.171 -21.849 13.485 1.00 94.81 657 ARG A O 1
ATOM 5078 N N . LEU A 1 658 ? 1.948 -21.059 11.532 1.00 94.56 658 LEU A N 1
ATOM 5079 C CA . LEU A 1 658 ? 2.766 -22.237 11.230 1.00 94.56 658 LEU A CA 1
ATOM 5080 C C . LEU A 1 658 ? 3.833 -22.478 12.305 1.00 94.56 658 LEU A C 1
ATOM 5082 O O . LEU A 1 658 ? 4.005 -23.606 12.765 1.00 94.56 658 LEU A O 1
ATOM 5086 N N . ARG A 1 659 ? 4.498 -21.419 12.774 1.00 89.75 659 ARG A N 1
ATOM 5087 C CA . ARG A 1 659 ? 5.469 -21.514 13.869 1.00 89.75 659 ARG A CA 1
ATOM 5088 C C . ARG A 1 659 ? 4.822 -21.990 15.173 1.00 89.75 659 ARG A C 1
ATOM 5090 O O . ARG A 1 659 ? 5.400 -22.835 15.854 1.00 89.75 659 ARG A O 1
ATOM 5097 N N . ALA A 1 660 ? 3.635 -21.488 15.516 1.00 91.81 660 ALA A N 1
ATOM 5098 C CA . ALA A 1 660 ? 2.884 -21.912 16.701 1.00 91.81 660 ALA A CA 1
ATOM 5099 C C . ALA A 1 660 ? 2.454 -23.389 16.628 1.00 91.81 660 ALA A C 1
ATOM 5101 O O . ALA A 1 660 ? 2.411 -24.076 17.646 1.00 91.81 660 ALA A O 1
ATOM 5102 N N . GLU A 1 661 ? 2.215 -23.900 15.419 1.00 95.94 661 GLU A N 1
ATOM 5103 C CA . GLU A 1 661 ? 1.968 -25.320 15.136 1.00 95.94 661 GLU A CA 1
ATOM 5104 C C . GLU A 1 661 ? 3.250 -26.178 15.142 1.00 95.94 661 GLU A C 1
ATOM 5106 O O . GLU A 1 661 ? 3.194 -27.380 14.876 1.00 95.94 661 GLU A O 1
ATOM 5111 N N . GLY A 1 662 ? 4.413 -25.581 15.429 1.00 95.62 662 GLY A N 1
ATOM 5112 C CA . GLY A 1 662 ? 5.710 -26.259 15.426 1.00 95.62 662 GLY A CA 1
ATOM 5113 C C . GLY A 1 662 ? 6.211 -26.626 14.028 1.00 95.62 662 GLY A C 1
ATOM 5114 O O . GLY A 1 662 ? 7.050 -27.516 13.901 1.00 95.62 662 GLY A O 1
ATOM 5115 N N . LYS A 1 663 ? 5.687 -25.981 12.978 1.00 96.81 663 LYS A N 1
ATOM 5116 C CA . LYS A 1 663 ? 6.054 -26.240 11.583 1.00 96.81 663 LYS A CA 1
ATOM 5117 C C . LYS A 1 663 ? 7.351 -25.541 11.209 1.00 96.81 663 LYS A C 1
ATOM 5119 O O . LYS A 1 663 ? 7.552 -24.373 11.542 1.00 96.81 663 LYS A O 1
ATOM 5124 N N . ARG A 1 664 ? 8.207 -26.249 10.471 1.00 96.88 664 ARG A N 1
ATOM 5125 C CA . ARG A 1 664 ? 9.448 -25.696 9.917 1.00 96.88 664 ARG A CA 1
ATOM 5126 C C . ARG A 1 664 ? 9.166 -24.982 8.604 1.00 96.88 664 ARG A C 1
ATOM 5128 O O . ARG A 1 664 ? 8.544 -25.554 7.706 1.00 96.88 664 ARG A O 1
ATOM 5135 N N . VAL A 1 665 ? 9.644 -23.745 8.491 1.00 97.19 665 VAL A N 1
ATOM 5136 C CA . VAL A 1 665 ? 9.490 -22.916 7.293 1.00 97.19 665 VAL A CA 1
ATOM 5137 C C . VAL A 1 665 ? 10.863 -22.478 6.795 1.00 97.19 665 VAL A C 1
ATOM 5139 O O . VAL A 1 665 ? 11.691 -21.984 7.558 1.00 97.19 665 VAL A O 1
ATOM 5142 N N . VAL A 1 666 ? 11.095 -22.645 5.496 1.00 98.19 666 VAL A N 1
ATOM 5143 C CA . VAL A 1 666 ? 12.312 -22.193 4.802 1.00 98.19 666 VAL A CA 1
ATOM 5144 C C . VAL A 1 666 ? 11.933 -21.379 3.568 1.00 98.19 666 VAL A C 1
ATOM 5146 O O . VAL A 1 666 ? 10.766 -21.342 3.185 1.00 98.19 666 VAL A O 1
ATOM 5149 N N . GLY A 1 667 ? 12.890 -20.714 2.928 1.00 97.81 667 GLY A N 1
ATOM 5150 C CA . GLY A 1 667 ? 12.656 -19.971 1.688 1.00 97.81 667 GLY A CA 1
ATOM 5151 C C . GLY A 1 667 ? 13.132 -20.718 0.444 1.00 97.81 667 GLY A C 1
ATOM 5152 O O . GLY A 1 667 ? 14.032 -21.555 0.517 1.00 97.81 667 GLY A O 1
ATOM 5153 N N . TYR A 1 668 ? 12.574 -20.375 -0.718 1.00 97.56 668 TYR A N 1
ATOM 5154 C CA . TYR A 1 668 ? 13.099 -20.798 -2.018 1.00 97.56 668 TYR A CA 1
ATOM 5155 C C . TYR A 1 668 ? 13.202 -19.638 -3.003 1.00 97.56 668 TYR A C 1
ATOM 5157 O O . TYR A 1 668 ? 12.249 -18.883 -3.225 1.00 97.56 668 TYR A O 1
ATOM 5165 N N . GLY A 1 669 ? 14.369 -19.562 -3.636 1.00 95.19 669 GLY A N 1
ATOM 5166 C CA . GLY A 1 669 ? 14.831 -18.447 -4.439 1.00 95.19 669 GLY A CA 1
ATOM 5167 C C . GLY A 1 669 ? 15.334 -17.315 -3.550 1.00 95.19 669 GLY A C 1
ATOM 5168 O O . GLY A 1 669 ? 14.652 -16.880 -2.636 1.00 95.19 669 GLY A O 1
ATOM 5169 N N . ALA A 1 670 ? 16.500 -16.771 -3.857 1.00 95.69 670 ALA A N 1
ATOM 5170 C CA . ALA A 1 670 ? 17.067 -15.585 -3.234 1.00 95.69 670 ALA A CA 1
ATOM 5171 C C . ALA A 1 670 ? 17.121 -14.420 -4.247 1.00 95.69 670 ALA A C 1
ATOM 5173 O O . ALA A 1 670 ? 18.211 -13.922 -4.554 1.00 95.69 670 ALA A O 1
ATOM 5174 N N . PRO A 1 671 ? 15.998 -14.001 -4.872 1.00 94.31 671 PRO A N 1
ATOM 5175 C CA . PRO A 1 671 ? 16.001 -12.863 -5.788 1.00 94.31 671 PRO A CA 1
ATOM 5176 C C . PRO A 1 671 ? 16.108 -11.539 -5.019 1.00 94.31 671 PRO A C 1
ATOM 5178 O O . PRO A 1 671 ? 15.746 -11.475 -3.847 1.00 94.31 671 PRO A O 1
ATOM 5181 N N . ALA A 1 672 ? 16.507 -10.464 -5.707 1.00 93.25 672 ALA A N 1
ATOM 5182 C CA . ALA A 1 672 ? 16.546 -9.111 -5.143 1.00 93.25 672 ALA A CA 1
ATOM 5183 C C . ALA A 1 672 ? 15.223 -8.733 -4.452 1.00 93.25 672 ALA A C 1
ATOM 5185 O O . ALA A 1 672 ? 15.210 -8.394 -3.272 1.00 93.25 672 ALA A O 1
ATOM 5186 N N . LYS A 1 673 ? 14.095 -8.923 -5.151 1.00 94.44 673 LYS A N 1
ATOM 5187 C CA . LYS A 1 673 ? 12.750 -8.683 -4.607 1.00 94.44 673 LYS A CA 1
ATOM 5188 C C . LYS A 1 673 ? 12.445 -9.463 -3.324 1.00 94.44 673 LYS A C 1
ATOM 5190 O O . LYS A 1 673 ? 11.815 -8.949 -2.405 1.00 94.44 673 LYS A O 1
ATOM 5195 N N . GLY A 1 674 ? 12.971 -10.684 -3.213 1.00 96.50 674 GLY A N 1
ATOM 5196 C CA . GLY A 1 674 ? 12.814 -11.512 -2.022 1.00 96.50 674 GLY A CA 1
ATOM 5197 C C . GLY A 1 674 ? 13.401 -10.827 -0.792 1.00 96.50 674 GLY A C 1
ATOM 5198 O O . GLY A 1 674 ? 12.804 -10.875 0.276 1.00 96.50 674 GLY A O 1
ATOM 5199 N N . ASN A 1 675 ? 14.511 -10.105 -0.946 1.00 97.19 675 ASN A N 1
ATOM 5200 C CA . ASN A 1 675 ? 15.143 -9.388 0.158 1.00 97.19 675 ASN A CA 1
ATOM 5201 C C . ASN A 1 675 ? 14.331 -8.164 0.613 1.00 97.19 675 ASN A C 1
ATOM 5203 O O . ASN A 1 675 ? 14.275 -7.905 1.819 1.00 97.19 675 ASN A O 1
ATOM 5207 N N . THR A 1 676 ? 13.633 -7.476 -0.301 1.00 96.94 676 THR A N 1
ATOM 5208 C CA . THR A 1 676 ? 12.629 -6.455 0.058 1.00 96.94 676 THR A CA 1
ATOM 5209 C C . THR A 1 676 ? 11.522 -7.072 0.902 1.00 96.94 676 THR A C 1
ATOM 5211 O O . THR A 1 676 ? 11.231 -6.581 1.993 1.00 96.94 676 THR A O 1
ATOM 5214 N N . LEU A 1 677 ? 10.932 -8.177 0.429 1.00 97.19 677 LEU A N 1
ATOM 5215 C CA . LEU A 1 677 ? 9.851 -8.876 1.124 1.00 97.19 677 LEU A CA 1
ATOM 5216 C C . LEU A 1 677 ? 10.276 -9.306 2.536 1.00 97.19 677 LEU A C 1
ATOM 5218 O O . LEU A 1 677 ? 9.608 -8.972 3.513 1.00 97.19 677 LEU A O 1
ATOM 5222 N N . LEU A 1 678 ? 11.410 -10.002 2.649 1.00 97.06 678 LEU A N 1
ATOM 5223 C CA . LEU A 1 678 ? 11.936 -10.502 3.921 1.00 97.06 678 LEU A CA 1
ATOM 5224 C C . LEU A 1 678 ? 12.189 -9.362 4.916 1.00 97.06 678 LEU A C 1
ATOM 5226 O O . LEU A 1 678 ? 11.757 -9.443 6.066 1.00 97.06 678 LEU A O 1
ATOM 5230 N N . THR A 1 679 ? 12.848 -8.288 4.469 1.00 94.94 679 THR A N 1
ATOM 5231 C CA . THR A 1 679 ? 13.166 -7.132 5.322 1.00 94.94 679 THR A CA 1
ATOM 5232 C C . THR A 1 679 ? 11.896 -6.421 5.775 1.00 94.94 679 THR A C 1
ATOM 5234 O O . THR A 1 679 ? 11.742 -6.132 6.960 1.00 94.94 679 THR A O 1
ATOM 5237 N N . PHE A 1 680 ? 10.950 -6.188 4.861 1.00 94.50 680 PHE A N 1
ATOM 5238 C CA . PHE A 1 680 ? 9.702 -5.493 5.172 1.00 94.50 680 PHE A CA 1
ATOM 5239 C C . PHE A 1 680 ? 8.810 -6.269 6.153 1.00 94.50 680 PHE A C 1
ATOM 5241 O O . PHE A 1 680 ? 8.102 -5.660 6.962 1.00 94.50 680 PHE A O 1
ATOM 5248 N N . LEU A 1 681 ? 8.859 -7.603 6.113 1.00 89.62 681 LEU A N 1
ATOM 5249 C CA . LEU A 1 681 ? 8.164 -8.489 7.052 1.00 89.62 681 LEU A CA 1
ATOM 5250 C C . LEU A 1 681 ? 8.902 -8.660 8.390 1.00 89.62 681 LEU A C 1
ATOM 5252 O O . LEU A 1 681 ? 8.312 -9.186 9.332 1.00 89.62 681 LEU A O 1
ATOM 5256 N N . GLY A 1 682 ? 10.165 -8.232 8.484 1.00 89.75 682 GLY A N 1
ATOM 5257 C CA . GLY A 1 682 ? 11.004 -8.445 9.664 1.00 89.75 682 GLY A CA 1
ATOM 5258 C C . GLY A 1 682 ? 11.413 -9.908 9.864 1.00 89.75 682 GLY A C 1
ATOM 5259 O O . GLY A 1 682 ? 11.543 -10.353 11.002 1.00 89.75 682 GLY A O 1
ATOM 5260 N N . LEU A 1 683 ? 11.580 -10.670 8.779 1.00 90.56 683 LEU A N 1
ATOM 5261 C CA . LEU A 1 683 ? 11.956 -12.085 8.838 1.00 90.56 683 LEU A CA 1
ATOM 5262 C C . LEU A 1 683 ? 13.474 -12.236 8.916 1.00 90.56 683 LEU A C 1
ATOM 5264 O O . LEU A 1 683 ? 14.193 -11.638 8.123 1.00 90.56 683 LEU A O 1
ATOM 5268 N N . GLY A 1 684 ? 13.956 -13.064 9.838 1.00 90.62 684 GLY A N 1
ATOM 5269 C CA . GLY A 1 684 ? 15.362 -13.432 9.974 1.00 90.62 684 GLY A CA 1
ATOM 5270 C C . GLY A 1 684 ? 15.549 -14.948 10.117 1.00 90.62 684 GLY A C 1
ATOM 5271 O O . GLY A 1 684 ? 14.600 -15.710 9.914 1.00 90.62 684 GLY A O 1
ATOM 5272 N N . PRO A 1 685 ? 16.758 -15.400 10.502 1.00 89.88 685 PRO A N 1
ATOM 5273 C CA . PRO A 1 685 ? 17.097 -16.822 10.607 1.00 89.88 685 PRO A CA 1
ATOM 5274 C C . PRO A 1 685 ? 16.247 -17.600 11.621 1.00 89.88 685 PRO A C 1
ATOM 5276 O O . PRO A 1 685 ? 16.158 -18.821 11.551 1.00 89.88 685 PRO A O 1
ATOM 5279 N N . GLU A 1 686 ? 15.615 -16.904 12.572 1.00 86.38 686 GLU A N 1
ATOM 5280 C CA . GLU A 1 686 ? 14.706 -17.517 13.547 1.00 86.38 686 GLU A CA 1
ATOM 5281 C C . GLU A 1 686 ? 13.332 -17.875 12.959 1.00 86.38 686 GLU A C 1
ATOM 5283 O O . GLU A 1 686 ? 12.623 -18.706 13.526 1.00 86.38 686 GLU A O 1
ATOM 5288 N N . GLN A 1 687 ? 12.928 -17.213 11.870 1.00 89.31 687 GLN A N 1
ATOM 5289 C CA . GLN A 1 687 ? 11.642 -17.420 11.199 1.00 89.31 687 GLN A CA 1
ATOM 5290 C C . GLN A 1 687 ? 11.796 -18.221 9.901 1.00 89.31 687 GLN A C 1
ATOM 5292 O O . GLN A 1 687 ? 10.912 -19.006 9.570 1.00 89.31 687 GLN A O 1
ATOM 5297 N N . LEU A 1 688 ? 12.898 -18.015 9.174 1.00 94.12 688 LEU A N 1
ATOM 5298 C CA . LEU A 1 688 ? 13.285 -18.788 7.996 1.00 94.12 688 LEU A CA 1
ATOM 5299 C C . LEU A 1 688 ? 14.706 -19.313 8.190 1.00 94.12 688 LEU A C 1
ATOM 5301 O O . LEU A 1 688 ? 15.662 -18.545 8.113 1.00 94.12 688 LEU A O 1
ATOM 5305 N N . GLU A 1 689 ? 14.846 -20.622 8.391 1.00 93.81 689 GLU A N 1
ATOM 5306 C CA . GLU A 1 689 ? 16.136 -21.242 8.740 1.00 93.81 689 GLU A CA 1
ATOM 5307 C C . GLU A 1 689 ? 17.202 -21.047 7.646 1.00 93.81 689 GLU A C 1
ATOM 5309 O O . GLU A 1 689 ? 18.377 -20.815 7.933 1.00 93.81 689 GLU A O 1
ATOM 5314 N N . TYR A 1 690 ? 16.791 -21.138 6.379 1.00 98.00 690 TYR A N 1
ATOM 5315 C CA . TYR A 1 690 ? 17.630 -20.912 5.205 1.00 98.00 690 TYR A CA 1
ATOM 5316 C C . TYR A 1 690 ? 16.782 -20.568 3.977 1.00 98.00 690 TYR A C 1
ATOM 5318 O O . TYR A 1 690 ? 15.558 -20.728 3.978 1.00 98.00 690 TYR A O 1
ATOM 5326 N N . ILE A 1 691 ? 17.443 -20.143 2.900 1.00 98.31 691 ILE A N 1
ATOM 5327 C CA . ILE A 1 691 ? 16.847 -19.977 1.571 1.00 98.31 691 ILE A CA 1
ATOM 5328 C C . ILE A 1 691 ? 17.570 -20.884 0.576 1.00 98.31 691 ILE A C 1
ATOM 5330 O O . ILE A 1 691 ? 18.769 -20.745 0.347 1.00 98.31 691 ILE A O 1
ATOM 5334 N N . ALA A 1 692 ? 16.842 -21.813 -0.034 1.00 97.50 692 ALA A N 1
ATOM 5335 C CA . ALA A 1 692 ? 17.358 -22.641 -1.117 1.00 97.50 692 ALA A CA 1
ATOM 5336 C C . ALA A 1 692 ? 17.419 -21.837 -2.427 1.00 97.50 692 ALA A C 1
ATOM 5338 O O . ALA A 1 692 ? 16.408 -21.278 -2.847 1.00 97.50 692 ALA A O 1
ATOM 5339 N N . ASP A 1 693 ? 18.567 -21.794 -3.108 1.00 95.25 693 ASP A N 1
ATOM 5340 C CA . ASP A 1 693 ? 18.718 -21.102 -4.397 1.00 95.25 693 ASP A CA 1
ATOM 5341 C C . ASP A 1 693 ? 19.649 -21.868 -5.351 1.00 95.25 693 ASP A C 1
ATOM 5343 O O . ASP A 1 693 ? 20.678 -22.415 -4.947 1.00 95.25 693 ASP A O 1
ATOM 5347 N N . LYS A 1 694 ? 19.288 -21.917 -6.639 1.00 91.88 694 LYS A N 1
ATOM 5348 C CA . LYS A 1 694 ? 20.054 -22.630 -7.673 1.00 91.88 694 LYS A CA 1
ATOM 5349 C C . LYS A 1 694 ? 21.388 -21.966 -8.013 1.00 91.88 694 LYS A C 1
ATOM 5351 O O . LYS A 1 694 ? 22.281 -22.662 -8.482 1.00 91.88 694 LYS A O 1
ATOM 5356 N N . SER A 1 695 ? 21.526 -20.657 -7.811 1.00 89.56 695 SER A N 1
ATOM 5357 C CA . SER A 1 695 ? 22.707 -19.896 -8.208 1.00 89.56 695 SER A CA 1
ATOM 5358 C C . SER A 1 695 ? 23.920 -20.262 -7.347 1.00 89.56 695 SER A C 1
ATOM 5360 O O . SER A 1 695 ? 23.944 -19.927 -6.157 1.00 89.56 695 SER A O 1
ATOM 5362 N N . PRO A 1 696 ? 24.983 -20.851 -7.930 1.00 88.12 696 PRO A N 1
ATOM 5363 C CA . PRO A 1 696 ? 26.209 -21.150 -7.191 1.00 88.12 696 PRO A CA 1
ATOM 5364 C C . PRO A 1 696 ? 26.889 -19.890 -6.642 1.00 88.12 696 PRO A C 1
ATOM 5366 O O . PRO A 1 696 ? 27.572 -19.950 -5.628 1.00 88.12 696 PRO A O 1
ATOM 5369 N N . LEU A 1 697 ? 26.667 -18.730 -7.275 1.00 87.19 697 LEU A N 1
ATOM 5370 C CA . LEU A 1 697 ? 27.235 -17.448 -6.844 1.00 87.19 697 LEU A CA 1
ATOM 5371 C C . LEU A 1 697 ? 26.664 -16.958 -5.503 1.00 87.19 697 LEU A C 1
ATOM 5373 O O . LEU A 1 697 ? 27.315 -16.171 -4.811 1.00 87.19 697 LEU A O 1
ATOM 5377 N N . LYS A 1 698 ? 25.447 -17.399 -5.151 1.00 92.50 698 LYS A N 1
ATOM 5378 C CA . LYS A 1 698 ? 24.749 -17.017 -3.914 1.00 92.50 698 LYS A CA 1
ATOM 5379 C C . LYS A 1 698 ? 24.893 -18.054 -2.803 1.00 92.50 698 LYS A C 1
ATOM 5381 O O . LYS A 1 698 ? 24.784 -17.694 -1.637 1.00 92.50 698 LYS A O 1
ATOM 5386 N N . GLN A 1 699 ? 25.124 -19.321 -3.141 1.00 95.00 699 GLN A N 1
ATOM 5387 C CA . GLN A 1 699 ? 25.274 -20.397 -2.158 1.00 95.00 699 GLN A CA 1
ATOM 5388 C C . GLN A 1 699 ? 26.468 -20.134 -1.225 1.00 95.00 699 GLN A C 1
ATOM 5390 O O . GLN A 1 699 ? 27.531 -19.705 -1.668 1.00 95.00 699 GLN A O 1
ATOM 5395 N N . GLY A 1 700 ? 26.277 -20.362 0.078 1.00 95.81 700 GLY A N 1
ATOM 5396 C CA . GLY A 1 700 ? 27.274 -20.055 1.113 1.00 95.81 700 GLY A CA 1
ATOM 5397 C C . GLY A 1 700 ? 27.327 -18.579 1.530 1.00 95.81 700 GLY A C 1
ATOM 5398 O O . GLY A 1 700 ? 28.143 -18.214 2.373 1.00 95.81 700 GLY A O 1
ATOM 5399 N N . ARG A 1 701 ? 26.460 -17.727 0.967 1.00 96.50 701 ARG A N 1
ATOM 5400 C CA . ARG A 1 701 ? 26.283 -16.324 1.372 1.00 96.50 701 ARG A CA 1
ATOM 5401 C C . ARG A 1 701 ? 25.014 -16.137 2.200 1.00 96.50 701 ARG A C 1
ATOM 5403 O O . ARG A 1 701 ? 24.220 -17.061 2.369 1.00 96.50 701 ARG A O 1
ATOM 5410 N N . TYR A 1 702 ? 24.802 -14.915 2.672 1.00 97.44 702 TYR A N 1
ATOM 5411 C CA . TYR A 1 702 ? 23.661 -14.523 3.493 1.00 97.44 702 TYR A CA 1
ATOM 5412 C C . TYR A 1 702 ? 22.880 -13.384 2.838 1.00 97.44 702 TYR A C 1
ATOM 5414 O O . TYR A 1 702 ? 23.464 -12.518 2.179 1.00 97.44 702 TYR A O 1
ATOM 5422 N N . THR A 1 703 ? 21.557 -13.376 3.011 1.00 9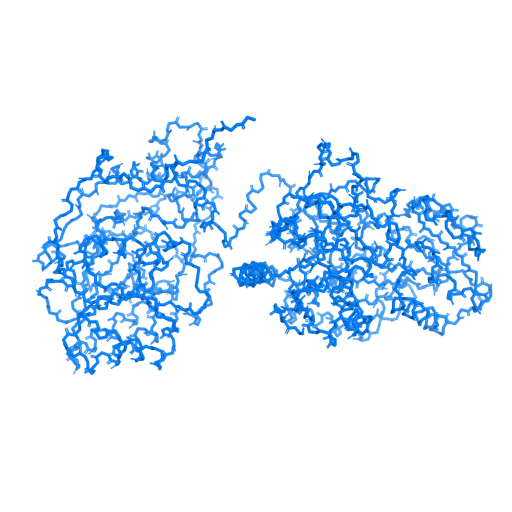7.12 703 THR A N 1
ATOM 5423 C CA . THR A 1 703 ? 20.703 -12.315 2.465 1.00 97.12 703 THR A CA 1
ATOM 5424 C C . THR A 1 703 ? 21.040 -10.945 3.063 1.00 97.12 703 THR A C 1
ATOM 5426 O O . THR A 1 703 ? 21.287 -10.845 4.270 1.00 97.12 703 THR A O 1
ATOM 5429 N N . PRO A 1 704 ? 21.019 -9.870 2.255 1.00 94.81 704 PRO A N 1
ATOM 5430 C CA . PRO A 1 704 ? 21.193 -8.511 2.754 1.00 94.81 704 PRO A CA 1
ATOM 5431 C C . PRO A 1 704 ? 20.067 -8.132 3.721 1.00 94.81 704 PRO A C 1
ATOM 5433 O O . PRO A 1 704 ? 18.906 -8.504 3.529 1.00 94.81 704 PRO A O 1
ATOM 5436 N N . GLY A 1 705 ? 20.405 -7.397 4.778 1.00 93.81 705 GLY A N 1
ATOM 5437 C CA . GLY A 1 705 ? 19.479 -6.956 5.820 1.00 93.81 705 GLY A CA 1
ATOM 5438 C C . GLY A 1 705 ? 19.074 -8.052 6.809 1.00 93.81 705 GLY A C 1
ATOM 5439 O O . GLY A 1 705 ? 19.248 -7.869 8.016 1.00 93.81 705 GLY A O 1
ATOM 5440 N N . THR A 1 706 ? 18.545 -9.175 6.313 1.00 94.94 706 THR A N 1
ATOM 5441 C CA . THR A 1 706 ? 17.942 -10.251 7.125 1.00 94.94 706 THR A CA 1
ATOM 5442 C C . THR A 1 706 ? 18.894 -11.382 7.489 1.00 94.94 706 THR A C 1
ATOM 5444 O O . THR A 1 706 ? 18.637 -12.090 8.459 1.00 94.94 706 THR A O 1
ATOM 5447 N N . ARG A 1 707 ? 20.023 -11.516 6.781 1.00 96.31 707 ARG A N 1
ATOM 5448 C CA . ARG A 1 707 ? 21.142 -12.410 7.128 1.00 96.31 707 ARG A CA 1
ATOM 5449 C C . ARG A 1 707 ? 20.764 -13.893 7.192 1.00 96.31 707 ARG A C 1
ATOM 5451 O O . ARG A 1 707 ? 21.336 -14.652 7.968 1.00 96.31 707 ARG A O 1
ATOM 5458 N N . ILE A 1 708 ? 19.813 -14.310 6.362 1.00 97.94 708 ILE A N 1
ATOM 5459 C CA . ILE A 1 708 ? 19.385 -15.704 6.223 1.00 97.94 708 ILE A CA 1
ATOM 5460 C C . ILE A 1 708 ? 20.381 -16.425 5.300 1.00 97.94 708 ILE A C 1
ATOM 5462 O O . ILE A 1 708 ? 20.696 -15.891 4.231 1.00 97.94 708 ILE A O 1
ATOM 5466 N N . PRO A 1 709 ? 20.904 -17.608 5.675 1.00 98.00 709 PRO A N 1
ATOM 5467 C CA . PRO A 1 709 ? 21.868 -18.332 4.851 1.00 98.00 709 PRO A CA 1
ATOM 5468 C C . PRO A 1 709 ? 21.233 -18.850 3.557 1.00 98.00 709 PRO A C 1
ATOM 5470 O O . PRO A 1 709 ? 20.119 -19.378 3.559 1.00 98.00 709 PRO A O 1
ATOM 5473 N N . VAL A 1 710 ? 21.974 -18.747 2.455 1.00 98.25 710 VAL A N 1
ATOM 5474 C CA . VAL A 1 710 ? 21.584 -19.261 1.139 1.00 98.25 710 VAL A CA 1
ATOM 5475 C C . VAL A 1 710 ? 22.292 -20.586 0.865 1.00 98.25 710 VAL A C 1
ATOM 5477 O O . VAL A 1 710 ? 23.517 -20.688 0.956 1.00 98.25 710 VAL A O 1
ATOM 5480 N N . VAL A 1 711 ? 21.521 -21.613 0.510 1.00 97.88 711 VAL A N 1
ATOM 5481 C CA . VAL A 1 711 ? 21.981 -23.008 0.409 1.00 97.88 711 VAL A CA 1
ATOM 5482 C C . VAL A 1 711 ? 21.554 -23.665 -0.911 1.00 97.88 711 VAL A C 1
ATOM 5484 O O . VAL A 1 711 ? 20.646 -23.165 -1.580 1.00 97.88 711 VAL A O 1
ATOM 5487 N N . PRO A 1 712 ? 22.168 -24.796 -1.309 1.00 97.25 712 PRO A N 1
ATOM 5488 C CA . PRO A 1 712 ? 21.737 -25.541 -2.489 1.00 97.25 712 PRO A CA 1
ATOM 5489 C C . PRO A 1 712 ? 20.328 -26.150 -2.328 1.00 97.25 712 PRO A C 1
ATOM 5491 O O . PRO A 1 712 ? 19.986 -26.604 -1.232 1.00 97.25 712 PRO A O 1
ATOM 5494 N N . PRO A 1 713 ? 19.527 -26.276 -3.410 1.00 95.69 713 PRO A N 1
ATOM 5495 C CA . PRO A 1 713 ? 18.177 -26.847 -3.345 1.00 95.69 713 PRO A CA 1
ATOM 5496 C C . PRO A 1 713 ? 18.101 -28.292 -2.839 1.00 95.69 713 PRO A C 1
ATOM 5498 O O . PRO A 1 713 ? 17.073 -28.683 -2.293 1.00 95.69 713 PRO A O 1
ATOM 5501 N N . ALA A 1 714 ? 19.181 -29.072 -2.973 1.00 95.56 714 ALA A N 1
ATOM 5502 C CA . ALA A 1 714 ? 19.252 -30.453 -2.487 1.00 95.56 714 ALA A CA 1
ATOM 5503 C C . ALA A 1 714 ? 18.905 -30.581 -0.990 1.00 95.56 714 ALA A C 1
ATOM 5505 O O . ALA A 1 714 ? 18.261 -31.553 -0.592 1.00 95.56 714 ALA A O 1
ATOM 5506 N N . ARG A 1 715 ? 19.217 -29.552 -0.186 1.00 96.44 715 ARG A N 1
ATOM 5507 C CA . ARG A 1 715 ? 18.926 -29.522 1.253 1.00 96.44 715 ARG A CA 1
ATOM 5508 C C . ARG A 1 715 ? 17.429 -29.632 1.572 1.00 96.44 715 ARG A C 1
ATOM 5510 O O . ARG A 1 715 ? 17.074 -30.205 2.599 1.00 96.44 715 ARG A O 1
ATOM 5517 N N . LEU A 1 716 ? 16.538 -29.168 0.685 1.00 95.88 716 LEU A N 1
ATOM 5518 C CA . LEU A 1 716 ? 15.090 -29.347 0.870 1.00 95.88 716 LEU A CA 1
ATOM 5519 C C . LEU A 1 716 ? 14.699 -30.826 0.939 1.00 95.88 716 LEU A C 1
ATOM 5521 O O . LEU A 1 716 ? 13.853 -31.212 1.745 1.00 95.88 716 LEU A O 1
ATOM 5525 N N . LEU A 1 717 ? 15.304 -31.658 0.087 1.00 94.88 717 LEU A N 1
ATOM 5526 C CA . LEU A 1 717 ? 14.999 -33.084 0.040 1.00 94.88 717 LEU A CA 1
ATOM 5527 C C . LEU A 1 717 ? 15.601 -33.843 1.221 1.00 94.88 717 LEU A C 1
ATOM 5529 O O . LEU A 1 717 ? 14.974 -34.792 1.697 1.00 94.88 717 LEU A O 1
ATOM 5533 N N . GLU A 1 718 ? 16.777 -33.416 1.674 1.00 96.12 718 GLU A N 1
ATOM 5534 C CA . GLU A 1 718 ? 17.492 -33.978 2.821 1.00 96.12 718 GLU A CA 1
ATOM 5535 C C . GLU A 1 718 ? 16.764 -33.690 4.139 1.00 96.12 718 GLU A C 1
ATOM 5537 O O . GLU A 1 718 ? 16.570 -34.600 4.942 1.00 96.12 718 GLU A O 1
ATOM 5542 N N . GLU A 1 719 ? 16.327 -32.446 4.350 1.00 96.62 719 GLU A N 1
ATOM 5543 C CA . GLU A 1 719 ? 15.776 -32.003 5.635 1.00 96.62 719 GLU A CA 1
ATOM 5544 C C . GLU A 1 719 ? 14.246 -32.019 5.723 1.00 96.62 719 GLU A C 1
ATOM 5546 O O . GLU A 1 719 ? 13.720 -31.951 6.834 1.00 96.62 719 GLU A O 1
ATOM 5551 N N . GLN A 1 720 ? 13.542 -32.083 4.586 1.00 97.44 720 GLN A N 1
ATOM 5552 C CA . GLN A 1 720 ? 12.073 -32.129 4.499 1.00 97.44 720 GLN A CA 1
ATOM 5553 C C . GLN A 1 720 ? 11.359 -31.110 5.420 1.00 97.44 720 GLN A C 1
ATOM 5555 O O . GLN A 1 720 ? 10.586 -31.512 6.292 1.00 97.44 720 GLN A O 1
ATOM 5560 N N . PRO A 1 721 ? 11.600 -29.791 5.270 1.00 97.56 721 PRO A N 1
ATOM 5561 C CA . PRO A 1 721 ? 10.840 -28.787 6.019 1.00 97.56 721 PRO A CA 1
ATOM 5562 C C . PRO A 1 721 ? 9.346 -28.861 5.670 1.00 97.56 721 PRO A C 1
ATOM 5564 O O . PRO A 1 721 ? 8.991 -29.218 4.548 1.00 97.56 721 PRO A O 1
ATOM 5567 N N . ASP A 1 722 ? 8.452 -28.496 6.592 1.00 98.00 722 ASP A N 1
ATOM 5568 C CA . ASP A 1 722 ? 7.006 -28.582 6.344 1.00 98.00 722 ASP A CA 1
ATOM 5569 C C . ASP A 1 722 ? 6.549 -27.620 5.229 1.00 98.00 722 ASP A C 1
ATOM 5571 O O . ASP A 1 722 ? 5.691 -27.975 4.416 1.00 98.00 722 ASP A O 1
ATOM 5575 N N . TYR A 1 723 ? 7.119 -26.408 5.191 1.00 98.25 723 TYR A N 1
ATOM 5576 C CA . TYR A 1 723 ? 6.733 -25.357 4.249 1.00 98.25 723 TYR A CA 1
ATOM 5577 C C . TYR A 1 723 ? 7.926 -24.632 3.618 1.00 98.25 723 TYR A C 1
ATOM 5579 O O . TYR A 1 723 ? 8.936 -24.355 4.266 1.00 98.25 723 TYR A O 1
ATOM 5587 N N . VAL A 1 724 ? 7.746 -24.231 2.360 1.00 98.25 724 VAL A N 1
ATOM 5588 C CA . VAL A 1 724 ? 8.670 -23.400 1.582 1.00 98.25 724 VAL A CA 1
ATOM 5589 C C . VAL A 1 724 ? 7.988 -22.091 1.182 1.00 98.25 724 VAL A C 1
ATOM 5591 O O . VAL A 1 724 ? 7.054 -22.097 0.383 1.00 98.25 724 VAL A O 1
ATOM 5594 N N . LEU A 1 725 ? 8.469 -20.954 1.683 1.00 98.25 725 LEU A N 1
ATOM 5595 C CA . LEU A 1 725 ? 8.090 -19.627 1.197 1.00 98.25 725 LEU A CA 1
ATOM 5596 C C . LEU A 1 725 ? 8.767 -19.349 -0.150 1.00 98.25 725 LEU A C 1
ATOM 5598 O O . LEU A 1 725 ? 9.990 -19.228 -0.234 1.00 98.25 725 LEU A O 1
ATOM 5602 N N . VAL A 1 726 ? 7.973 -19.232 -1.213 1.00 97.62 726 VAL A N 1
ATOM 5603 C CA . VAL A 1 726 ? 8.479 -19.010 -2.573 1.00 97.62 726 VAL A CA 1
ATOM 5604 C C . VAL A 1 726 ? 8.733 -17.518 -2.787 1.00 97.62 726 VAL A C 1
ATOM 5606 O O . VAL A 1 726 ? 7.819 -16.754 -3.085 1.00 97.62 726 VAL A O 1
ATOM 5609 N N . LEU A 1 727 ? 9.990 -17.095 -2.658 1.00 97.25 727 LEU A N 1
ATOM 5610 C CA . LEU A 1 727 ? 10.409 -15.703 -2.863 1.00 97.25 727 LEU A CA 1
ATOM 5611 C C . LEU A 1 727 ? 10.585 -15.382 -4.359 1.00 97.25 727 LEU A C 1
ATOM 5613 O O . LEU A 1 727 ? 10.374 -14.254 -4.801 1.00 97.25 727 LEU A O 1
ATOM 5617 N N . ALA A 1 728 ? 10.931 -16.384 -5.172 1.00 93.94 728 ALA A N 1
ATOM 5618 C CA . ALA A 1 728 ? 10.975 -16.294 -6.635 1.00 93.94 728 ALA A CA 1
ATOM 5619 C C . ALA A 1 728 ? 9.619 -16.655 -7.278 1.00 93.94 728 ALA A C 1
ATOM 5621 O O . ALA A 1 728 ? 9.537 -17.470 -8.192 1.00 93.94 728 ALA A O 1
ATOM 5622 N N . TRP A 1 729 ? 8.535 -16.058 -6.781 1.00 93.25 729 TRP A N 1
ATOM 5623 C CA . TRP A 1 729 ? 7.157 -16.447 -7.106 1.00 93.25 729 TRP A CA 1
ATOM 5624 C C . TRP A 1 729 ? 6.726 -16.206 -8.563 1.00 93.25 729 TRP A C 1
ATOM 5626 O O . TRP A 1 729 ? 5.790 -16.853 -9.019 1.00 93.25 729 TRP A O 1
ATOM 5636 N N . ASN A 1 730 ? 7.429 -15.373 -9.340 1.00 89.12 730 ASN A N 1
ATOM 5637 C CA . ASN A 1 730 ? 7.244 -15.315 -10.803 1.00 89.12 730 ASN A CA 1
ATOM 5638 C C . ASN A 1 730 ? 7.575 -16.634 -11.509 1.00 89.12 730 ASN A C 1
ATOM 5640 O O . ASN A 1 730 ? 7.158 -16.830 -12.643 1.00 89.12 730 ASN A O 1
ATOM 5644 N N . PHE A 1 731 ? 8.348 -17.506 -10.866 1.00 89.88 731 PHE A N 1
ATOM 5645 C CA . PHE A 1 731 ? 8.698 -18.827 -11.372 1.00 89.88 731 PHE A CA 1
ATOM 5646 C C . PHE A 1 731 ? 8.072 -19.927 -10.509 1.00 89.88 731 PHE A C 1
ATOM 5648 O O . PHE A 1 731 ? 8.588 -21.037 -10.465 1.00 89.88 731 PHE A O 1
ATOM 5655 N N . ALA A 1 732 ? 6.978 -19.639 -9.791 1.00 91.25 732 ALA A N 1
ATOM 5656 C CA . ALA A 1 732 ? 6.389 -20.574 -8.832 1.00 91.25 732 ALA A CA 1
ATOM 5657 C C . ALA A 1 732 ? 6.071 -21.945 -9.449 1.00 91.25 732 ALA A C 1
ATOM 5659 O O . ALA A 1 732 ? 6.387 -22.963 -8.839 1.00 91.25 732 ALA A O 1
ATOM 5660 N N . ASP A 1 733 ? 5.500 -21.987 -10.655 1.00 89.62 733 ASP A N 1
ATOM 5661 C CA . ASP A 1 733 ? 5.164 -23.251 -11.319 1.00 89.62 733 ASP A CA 1
ATOM 5662 C C . ASP A 1 733 ? 6.419 -24.041 -11.725 1.00 89.62 733 ASP A C 1
ATOM 5664 O O . ASP A 1 733 ? 6.496 -25.242 -11.460 1.00 89.62 733 ASP A O 1
ATOM 5668 N N . GLU A 1 734 ? 7.438 -23.366 -12.271 1.00 89.00 734 GLU A N 1
ATOM 5669 C CA . GLU A 1 734 ? 8.743 -23.965 -12.589 1.00 89.00 734 GLU A CA 1
ATOM 5670 C C . GLU A 1 734 ? 9.412 -24.521 -11.320 1.00 89.00 734 GLU A C 1
ATOM 5672 O O . GLU A 1 734 ? 9.869 -25.663 -11.288 1.00 89.00 734 GLU A O 1
ATOM 5677 N N . ILE A 1 735 ? 9.406 -23.744 -10.235 1.00 91.31 735 ILE A N 1
ATOM 5678 C CA . ILE A 1 735 ? 9.968 -24.123 -8.935 1.00 91.31 735 ILE A CA 1
ATOM 5679 C C . ILE A 1 735 ? 9.233 -25.336 -8.361 1.00 91.31 735 ILE A C 1
ATOM 5681 O O . ILE A 1 735 ? 9.871 -26.303 -7.948 1.00 91.31 735 ILE A O 1
ATOM 5685 N N . MET A 1 736 ? 7.899 -25.327 -8.356 1.00 93.31 736 MET A N 1
ATOM 5686 C CA . MET A 1 736 ? 7.101 -26.448 -7.853 1.00 93.31 736 MET A CA 1
ATOM 5687 C C . MET A 1 736 ? 7.281 -27.713 -8.702 1.00 93.31 736 MET A C 1
ATOM 5689 O O . MET A 1 736 ? 7.246 -28.815 -8.152 1.00 93.31 736 MET A O 1
ATOM 5693 N N . ALA A 1 737 ? 7.497 -27.580 -10.016 1.00 92.12 737 ALA A N 1
ATOM 5694 C CA . ALA A 1 737 ? 7.827 -28.703 -10.891 1.00 92.12 737 ALA A CA 1
ATOM 5695 C C . ALA A 1 737 ? 9.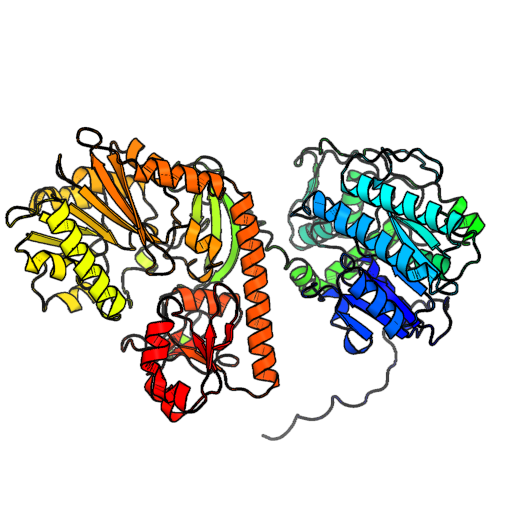223 -29.270 -10.583 1.00 92.12 737 ALA A C 1
ATOM 5697 O O . ALA A 1 737 ? 9.379 -30.482 -10.434 1.00 92.12 737 ALA A O 1
ATOM 5698 N N . GLN A 1 738 ? 10.224 -28.404 -10.403 1.00 90.19 738 GLN A N 1
ATOM 5699 C CA . GLN A 1 738 ? 11.587 -28.797 -10.024 1.00 90.19 738 GLN A CA 1
ATOM 5700 C C . GLN A 1 738 ? 11.639 -29.472 -8.648 1.00 90.19 738 GLN A C 1
ATOM 5702 O O . GLN A 1 738 ? 12.429 -30.388 -8.433 1.00 90.19 738 GLN A O 1
ATOM 5707 N N . GLN A 1 739 ? 10.776 -29.044 -7.726 1.00 94.81 739 GLN A N 1
ATOM 5708 C CA . GLN A 1 739 ? 10.677 -29.568 -6.364 1.00 94.81 739 GLN A CA 1
ATOM 5709 C C . GLN A 1 739 ? 9.526 -30.580 -6.202 1.00 94.81 739 GLN A C 1
ATOM 5711 O O . GLN A 1 739 ? 8.984 -30.757 -5.107 1.00 94.81 739 GLN A O 1
ATOM 5716 N N . ALA A 1 740 ? 9.155 -31.283 -7.280 1.00 95.12 740 ALA A N 1
ATOM 5717 C CA . ALA A 1 740 ? 8.056 -32.249 -7.269 1.00 95.12 740 ALA A CA 1
ATOM 5718 C C . ALA A 1 740 ? 8.255 -33.383 -6.249 1.00 95.12 740 ALA A C 1
ATOM 5720 O O . ALA A 1 740 ? 7.283 -33.829 -5.640 1.00 95.12 740 ALA A O 1
ATOM 5721 N N . GLU A 1 741 ? 9.494 -33.832 -6.027 1.00 96.50 741 GLU A N 1
ATOM 5722 C CA . GLU A 1 741 ? 9.785 -34.893 -5.055 1.00 96.50 741 GLU A CA 1
ATOM 5723 C C . GLU A 1 741 ? 9.597 -34.430 -3.604 1.00 96.50 741 GLU A C 1
ATOM 5725 O O . GLU A 1 741 ? 9.008 -35.152 -2.801 1.00 96.50 741 GLU A O 1
ATOM 5730 N N . TYR A 1 742 ? 10.009 -33.201 -3.281 1.00 97.00 742 TYR A N 1
ATOM 5731 C CA . TYR A 1 742 ? 9.747 -32.576 -1.981 1.00 97.00 742 TYR A CA 1
ATOM 5732 C C . TYR A 1 742 ? 8.236 -32.492 -1.723 1.00 97.00 742 TYR A C 1
ATOM 5734 O O . TYR A 1 742 ? 7.751 -32.909 -0.670 1.00 97.00 742 TYR A O 1
ATOM 5742 N N . ARG A 1 743 ? 7.471 -32.068 -2.738 1.00 95.62 743 ARG A N 1
ATOM 5743 C CA . ARG A 1 743 ? 6.005 -32.021 -2.668 1.00 95.62 743 ARG A CA 1
ATOM 5744 C C . ARG A 1 743 ? 5.384 -33.405 -2.478 1.00 95.62 743 ARG A C 1
ATOM 5746 O O . ARG A 1 743 ? 4.486 -33.572 -1.658 1.00 95.62 743 ARG A O 1
ATOM 5753 N N . ARG A 1 744 ? 5.869 -34.419 -3.208 1.00 96.25 744 ARG A N 1
ATOM 5754 C CA . ARG A 1 744 ? 5.386 -35.810 -3.106 1.00 96.25 744 ARG A CA 1
ATOM 5755 C C . ARG A 1 744 ? 5.559 -36.375 -1.694 1.00 96.25 744 ARG A C 1
ATOM 5757 O O . ARG A 1 744 ? 4.733 -37.165 -1.250 1.00 96.25 744 ARG A O 1
ATOM 5764 N N . ARG A 1 745 ? 6.612 -35.951 -0.992 1.00 97.25 745 ARG A N 1
ATOM 5765 C CA . ARG A 1 745 ? 6.926 -36.345 0.388 1.00 97.25 745 ARG A CA 1
ATOM 5766 C C . ARG A 1 745 ? 6.172 -35.548 1.461 1.00 97.25 745 ARG A C 1
ATOM 5768 O O . ARG A 1 745 ? 6.376 -35.796 2.644 1.00 97.25 745 ARG A O 1
ATOM 5775 N N . GLY A 1 746 ? 5.262 -34.656 1.064 1.00 95.94 746 GLY A N 1
ATOM 5776 C CA . GLY A 1 746 ? 4.366 -33.927 1.967 1.00 95.94 746 GLY A CA 1
ATOM 5777 C C . GLY A 1 746 ? 4.725 -32.456 2.181 1.00 95.94 746 GLY A C 1
ATOM 5778 O O . GLY A 1 746 ? 3.975 -31.762 2.869 1.00 95.94 746 GLY A O 1
ATOM 5779 N N . GLY A 1 747 ? 5.818 -31.977 1.582 1.00 97.44 747 GLY A N 1
ATOM 5780 C CA . GLY A 1 747 ? 6.204 -30.571 1.603 1.00 97.44 747 GLY A CA 1
ATOM 5781 C C . GLY A 1 747 ? 5.199 -29.664 0.889 1.00 97.44 747 GLY A C 1
ATOM 5782 O O . GLY A 1 747 ? 4.585 -30.061 -0.105 1.00 97.44 747 GLY A O 1
ATOM 5783 N N . ARG A 1 748 ? 5.028 -28.439 1.392 1.00 97.88 748 ARG A N 1
ATOM 5784 C CA . ARG A 1 748 ? 4.050 -27.461 0.880 1.00 97.88 748 ARG A CA 1
ATOM 5785 C C . ARG A 1 748 ? 4.702 -26.126 0.548 1.00 97.88 748 ARG A C 1
ATOM 5787 O O . ARG A 1 748 ? 5.738 -25.776 1.104 1.00 97.88 748 ARG A O 1
ATOM 5794 N N . PHE A 1 749 ? 4.073 -25.348 -0.323 1.00 98.00 749 PHE A N 1
ATOM 5795 C CA . PHE A 1 749 ? 4.581 -24.049 -0.762 1.00 98.00 749 PHE A CA 1
ATOM 5796 C C . PHE A 1 749 ? 3.688 -22.914 -0.274 1.00 98.00 749 PHE A C 1
ATOM 5798 O O . PHE A 1 749 ? 2.466 -23.002 -0.347 1.00 98.00 749 PHE A O 1
ATOM 5805 N N . ILE A 1 750 ? 4.295 -21.826 0.192 1.00 97.88 750 ILE A N 1
ATOM 5806 C CA . ILE A 1 750 ? 3.619 -20.573 0.524 1.00 97.88 750 ILE A CA 1
ATOM 5807 C C . ILE A 1 750 ? 3.921 -19.583 -0.599 1.00 97.88 750 ILE A C 1
ATOM 5809 O O . ILE A 1 750 ? 5.080 -19.243 -0.841 1.00 97.88 750 ILE A O 1
ATOM 5813 N N . LEU A 1 751 ? 2.878 -19.122 -1.282 1.00 97.00 751 LEU A N 1
ATOM 5814 C CA . LEU A 1 751 ? 2.954 -18.072 -2.290 1.00 97.00 751 LEU A CA 1
ATOM 5815 C C . LEU A 1 751 ? 2.577 -16.732 -1.642 1.00 97.00 751 LEU A C 1
ATOM 5817 O O . LEU A 1 751 ? 1.483 -16.643 -1.082 1.00 97.00 751 LEU A O 1
ATOM 5821 N N . PRO A 1 752 ? 3.449 -15.708 -1.692 1.00 94.94 752 PRO A N 1
ATOM 5822 C CA . PRO A 1 752 ? 3.191 -14.418 -1.047 1.00 94.94 752 PRO A CA 1
ATOM 5823 C C . PRO A 1 752 ? 2.230 -13.502 -1.829 1.00 94.94 752 PRO A C 1
ATOM 5825 O O . PRO A 1 752 ? 1.644 -12.601 -1.235 1.00 94.94 752 PRO A O 1
ATOM 5828 N N . PHE A 1 753 ? 2.048 -13.735 -3.134 1.00 94.12 753 PHE A N 1
ATOM 5829 C CA . PHE A 1 753 ? 1.253 -12.896 -4.043 1.00 94.12 753 PHE A CA 1
ATOM 5830 C C . PHE A 1 753 ? 0.404 -13.748 -5.008 1.00 94.12 753 PHE A C 1
ATOM 5832 O O . PHE A 1 753 ? 0.743 -14.913 -5.246 1.00 94.12 753 PHE A O 1
ATOM 5839 N N . PRO A 1 754 ? -0.673 -13.191 -5.610 1.00 90.69 754 PRO A N 1
ATOM 5840 C CA . PRO A 1 754 ? -1.291 -11.884 -5.321 1.00 90.69 754 PRO A CA 1
ATOM 5841 C C . PRO A 1 754 ? -2.093 -11.854 -4.011 1.00 90.69 754 PRO A C 1
ATOM 5843 O O . PRO A 1 754 ? -2.465 -10.778 -3.545 1.00 90.69 754 PRO A O 1
ATOM 5846 N N . ASP A 1 755 ? -2.316 -13.036 -3.436 1.00 90.31 755 ASP A N 1
ATOM 5847 C CA . ASP A 1 755 ? -2.829 -13.276 -2.093 1.00 90.31 755 ASP A CA 1
ATOM 5848 C C . ASP A 1 755 ? -1.983 -14.384 -1.464 1.00 90.31 755 ASP A C 1
ATOM 5850 O O . ASP A 1 755 ? -1.486 -15.267 -2.173 1.00 90.31 755 ASP A O 1
ATOM 5854 N N . VAL A 1 756 ? -1.887 -14.388 -0.136 1.00 93.06 756 VAL A N 1
ATOM 5855 C CA . VAL A 1 756 ? -1.153 -15.423 0.595 1.00 93.06 756 VAL A CA 1
ATOM 5856 C C . VAL A 1 756 ? -1.865 -16.767 0.442 1.00 93.06 756 VAL A C 1
ATOM 5858 O O . VAL A 1 756 ? -2.988 -16.945 0.916 1.00 93.06 756 VAL A O 1
ATOM 5861 N N . LYS A 1 757 ? -1.219 -17.728 -0.227 1.00 94.44 757 LYS A N 1
ATOM 5862 C CA . LYS A 1 757 ? -1.789 -19.058 -0.502 1.00 94.44 757 LYS A CA 1
ATOM 5863 C C . LYS A 1 757 ? -0.815 -20.160 -0.125 1.00 94.44 757 LYS A C 1
ATOM 5865 O O . LYS A 1 757 ? 0.378 -20.056 -0.388 1.00 94.44 757 LYS A O 1
ATOM 5870 N N . VAL A 1 758 ? -1.346 -21.241 0.437 1.00 94.12 758 VAL A N 1
ATOM 5871 C CA . VAL A 1 758 ? -0.616 -22.499 0.617 1.00 94.12 758 VAL A CA 1
ATOM 5872 C C . VAL A 1 758 ? -1.011 -23.450 -0.502 1.00 94.12 758 VAL A C 1
ATOM 5874 O O . VAL A 1 758 ? -2.204 -23.622 -0.754 1.00 94.12 758 VAL A O 1
ATOM 5877 N N . ARG A 1 759 ? -0.025 -24.055 -1.163 1.00 90.31 759 ARG A N 1
ATOM 5878 C CA . ARG A 1 759 ? -0.208 -25.053 -2.220 1.00 90.31 759 ARG A CA 1
ATOM 5879 C C . ARG A 1 759 ? 0.533 -26.346 -1.928 1.00 90.31 759 ARG A C 1
ATOM 5881 O O . ARG A 1 759 ? 1.608 -26.286 -1.286 1.00 90.31 759 ARG A O 1
#

pLDDT: mean 89.58, std 14.55, range [25.3, 98.81]

Secondary structure (DSSP, 8-state):
--------S-------S----PPP-SPTT-EEEEESTTSHHHHHHHHHHHHTT-EEEEEE-TT---TTTGGGGGGSEEEE--TT-HHHHHHHHHHH--SEEEE---PPTTSSSPPPHHHHHIIIIIHHHHHHHHGGG-TT-EEEEEEEGGGSS-EEEE-TTS----SSHHHHHHHHHHHHHHHHHHHH---EEEEEESS-BSTT--TTSHHHHHHHHHHTT--EEE-----EE---BHHHHHHHHHHHHHS---TTEEEEES-S--EEHHHHHHHHHHHHT----EEETSSPPPTT---EEEE--HHIIIII-------HHHHHHHHHHHHHHTHHHHHHHTTT-------SPPPPPTTT--S-EEEEEEEEEE--TT-PBPGGGTTS----EEEEEEEETTT--EEESS---THHHHSS----GGG-HHHHHHHHHHHHHHHHHHT--TT-EEEEET-TTSHHHHHHHTTT-EEEEEE--HHHHHHHGGGT-EEEES---HHHHHHHHHHH--EEEEEEES-GGG-S-HHHHHHHHHHHEEEEEEEEEEEEBHHHHHHHT-GGG-STT--EEB-HHHHHHHHHHTTEEEEEEEEE-GGGSEEEEEEEETTT----HHHHHHHHHHHHTTTTSHHHHHHHHHHHHHHHHHHHHHHHHHHHTT--EEEE---HHHHHHHHHHT--TTT-S-EE-S-TTTTT-B-TTT-PBEE-THHHHHH--SEEEESSGGGHHHHHHHTHHHHHTT-EEEE-SSS-EE-

Foldseek 3Di:
DDDDDDDDDDDDDDDDPDPPPDDQLDAAAAFEEEEPLQAPLNLVLQVVCVVSNYQYEYEDEVPDDCLSCVVPVVSYNYQYAALLDLVSLLVVCVVRVGLEYEYPDAQDAPPPVRPDLVRRQSTLANSLVSNLVSCLVVLNHAYEYEAELQLDLADLADEPPDDRDHLDSNSVSRVNSLVSQLVSCVPRVRNYEYEYEFAEDAPPHACPDLLNVLLVCQVVQHAAEDELQQAKGFYAYSVLVSVLRSLSSRFDDRGSYYFYDGASDIDGRVNLSVLLNVLSVGPYYHNYRRDYDDPSDRRHGGYDRVCCCVGSVGHGPADSSRRSNNRSVNCVVCVVSNVVSNLLDPPPPPPDQFQADLFPRHSQWAWQAWLAWFAALQPFFFPVCVVDDGDTDTFIWTARLPQLWIFTRDADDVCVAFQAGQDAQVLDPVSLVVLLVVLVVCCVVLVAAQVFEEEEEQCQLVSSVVSNVVRNHQYEYEGQHPVSVVNNPVPPHHYDHDHQFLVVLVVCCVPPNAGLEYEYEQQQQQDSNLLRNLNSNVSRHDQNHKYKYKHAAQLLCLVKLLCLVRGNSRRTHDDLRSVQSRNVVSQKGFAAWDWDPFPSIMIITMMHGNVNHHHDVRSVVSVVVCVVCVSSHCVSSNVSNSLNSVLLVQVLVVLVVCVVVVFAEAEEASGSSLSSSCQSSVHACVSHVAYAYCRPSQANTAGTPRRHHYHHPVVCVVPLGQEYEYSVLSCVVVVCVVCVVSVVVNHWYFYSISHTDID

Sequence (759 aa):
MKRMVRAYCCRRANDAPGRERWSMVMSRGTRVLVTGAAGMVGANLVRRLLAEGCEVAVLLRPHGNPVRLREIENRLHIVDGDITDAASVNAALDQIKPAVVFHLAAAIWGRAPAAAPATHVEVNTLGTLHFLEALRAYPQTRFVFTGSVSVYKGGARLREDAPLEPGSIYGASKAAASLLLQTYARLYRVHAVELRLFMPYGPWEHPTRLIPQTILAALEGRDIPMTLGTQQRDLVYMDDVVEALLLGATRSVPPGSVFHIGTGVNTTVRDLVERLLAQMGRPVKALVGAVPMRPDEIMEMSADISAARAHLGWEPRTTLDQGLRKAVAWFTEHRELVAELAGDRPMVASTQQSAPCLVCQSRHVEPFLDLGEMALANKFLTEEELAKPEPRYPLRVGFCQACAHVQLTDRVPPSAMFTDYLYVSSASETLGDHLAGLSDLVVKRCHLGPSDLVIDIGCNDGTLLKGFARHGVRTLGVDPAKNLAALSNGHGIERYVGFFTAQSAQEIVKRWGQASVITATNTFPHIPELPDFVQGIRTALAPAGTLVMEMHYLGDLLEQGAFDTVYHEHVSYWALGPMVGLFRQAGLEVVDVERFPIHHGQLRVFVQHAATASIQSSVDRLLQQERAAGLDRIDAYRQFADRVMHLKRALQEQLERLRAEGKRVVGYGAPAKGNTLLTFLGLGPEQLEYIADKSPLKQGRYTPGTRIPVVPPARLLEEQPDYVLVLAWNFADEIMAQQAEYRRRGGRFILPFPDVKVR

Radius of gyration: 31.19 Å; chains: 1; bounding box: 78×66×88 Å